Protein AF-A0A183AHG7-F1 (afdb_monomer_lite)

Foldseek 3Di:
DDDDDDDDDDDDPPPPPPVVVVVPPPVPDQFKFACQPVLDDPVNQQVQADQLRQAQLLCCQPPVWRLRLPCPDDDQAFDFDDPDDDDDDDDDDDDDDDDDDDDDDDDDDDDDDDDDDDDDDDDDDDDDDPTHGRRGSRNQWIDGPSHIHGHNDPVSSVVCRVPVVCSDPPNRPDGDDDPLQAKAWDALPDPLPPPPPPDQQAPPNQWQLQQCVVVVNDQVSTDGFDSRQWIDGNSHIYGHNDPVSSSVCNTPVVVRVPDDHDPDHDDDDDPDDLVPDDPVSVCVVPCVVLQVVLVVVCVVLQFDAAQDDSVVLSVVLSVLSSQLPPPPDDPVSNVVSVVVSVVSSVNSCLVVVLVVQPDPDDDDPVRDDPVNVVSVVVSVVCNVVHPDDPPQDDDDPPDDDDDDPDDDPRPPPPPPPD

Structure (mmCIF, N/CA/C/O backbone):
data_AF-A0A183AHG7-F1
#
_entry.id   AF-A0A183AHG7-F1
#
loop_
_atom_site.group_PDB
_atom_site.id
_atom_site.type_symbol
_atom_site.label_atom_id
_atom_site.label_alt_id
_atom_site.label_comp_id
_atom_site.label_asym_id
_atom_site.label_entity_id
_atom_site.label_seq_id
_atom_site.pdbx_PDB_ins_code
_atom_site.Cartn_x
_atom_site.Cartn_y
_atom_site.Cartn_z
_atom_site.occupancy
_atom_site.B_iso_or_equiv
_atom_site.auth_seq_id
_atom_site.auth_comp_id
_atom_site.auth_asym_id
_atom_site.auth_atom_id
_atom_site.pdbx_PDB_model_num
ATOM 1 N N . MET A 1 1 ? 27.554 11.734 64.649 1.00 30.61 1 MET A N 1
ATOM 2 C CA . MET A 1 1 ? 28.624 12.431 63.909 1.00 30.61 1 MET A CA 1
ATOM 3 C C . MET A 1 1 ? 27.960 13.292 62.851 1.00 30.61 1 MET A C 1
ATOM 5 O O . MET A 1 1 ? 27.329 12.726 61.976 1.00 30.61 1 MET A O 1
ATOM 9 N N . PHE A 1 2 ? 28.066 14.611 63.052 1.00 25.19 2 PHE A N 1
ATOM 10 C CA . PHE A 1 2 ? 27.810 15.754 62.155 1.00 25.19 2 PHE A CA 1
ATOM 11 C C . PHE A 1 2 ? 26.484 15.781 61.366 1.00 25.19 2 PHE A C 1
ATOM 13 O O . PHE A 1 2 ? 26.317 15.050 60.403 1.00 25.19 2 PHE A O 1
ATOM 20 N N . ASN A 1 3 ? 25.445 16.476 61.848 1.00 26.75 3 ASN A N 1
ATOM 21 C CA . ASN A 1 3 ? 25.183 17.937 61.815 1.00 26.75 3 ASN A CA 1
ATOM 22 C C . ASN A 1 3 ? 25.063 18.545 60.408 1.00 26.75 3 ASN A C 1
ATOM 24 O O . ASN A 1 3 ? 26.062 18.646 59.709 1.00 26.75 3 ASN A O 1
ATOM 28 N N . CYS A 1 4 ? 23.864 19.051 60.096 1.00 25.41 4 CYS A N 1
ATOM 29 C CA . CYS A 1 4 ? 23.570 20.452 59.737 1.00 25.41 4 CYS A CA 1
ATOM 30 C C . CYS A 1 4 ? 22.035 20.607 59.746 1.00 25.41 4 CYS A C 1
ATOM 32 O O . CYS A 1 4 ? 21.338 19.917 59.016 1.00 25.41 4 CYS A O 1
ATOM 34 N N . LEU A 1 5 ? 21.481 21.221 60.792 1.00 26.42 5 LEU A N 1
ATOM 35 C CA . LEU A 1 5 ? 21.137 22.647 60.901 1.00 26.42 5 LEU A CA 1
ATOM 36 C C . LEU A 1 5 ? 19.740 22.955 60.343 1.00 26.42 5 LEU A C 1
ATOM 38 O O . LEU A 1 5 ? 19.482 22.940 59.146 1.00 26.42 5 LEU A O 1
ATOM 42 N N . SER A 1 6 ? 18.862 23.232 61.301 1.00 31.91 6 SER A N 1
ATOM 43 C CA . SER A 1 6 ? 17.651 24.031 61.199 1.00 31.91 6 SER A CA 1
ATOM 44 C C . SER A 1 6 ? 17.856 25.305 60.380 1.00 31.91 6 SER A C 1
ATOM 46 O O . SER A 1 6 ? 18.804 26.034 60.656 1.00 31.91 6 SER A O 1
ATOM 48 N N . ASP A 1 7 ? 16.900 25.641 59.513 1.00 23.67 7 ASP A N 1
ATOM 49 C CA . ASP A 1 7 ? 16.268 26.953 59.624 1.00 23.67 7 ASP A CA 1
ATOM 50 C C . ASP A 1 7 ? 14.876 27.011 58.987 1.00 23.67 7 ASP A C 1
ATOM 52 O O . ASP A 1 7 ? 14.568 26.402 57.966 1.00 23.67 7 ASP A O 1
ATOM 56 N N . SER A 1 8 ? 14.011 27.721 59.697 1.00 28.34 8 S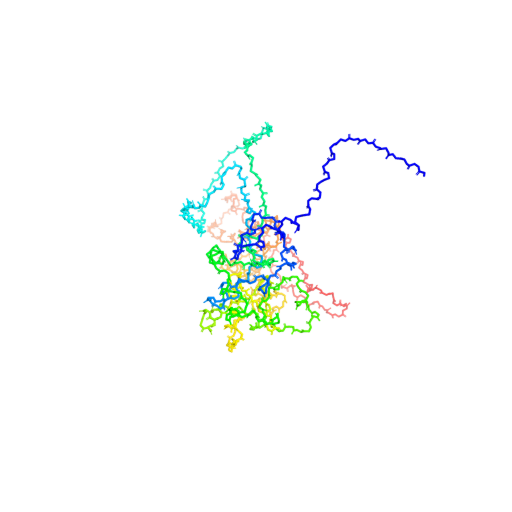ER A N 1
ATOM 57 C CA . SER A 1 8 ? 12.580 27.883 59.484 1.00 28.34 8 SER A CA 1
ATOM 58 C C . SER A 1 8 ? 12.235 28.744 58.266 1.00 28.34 8 SER A C 1
ATOM 60 O O . SER A 1 8 ? 12.851 29.793 58.081 1.00 28.34 8 SER A O 1
ATOM 62 N N . LYS A 1 9 ? 11.135 28.415 57.574 1.00 28.44 9 LYS A N 1
ATOM 63 C CA . LYS A 1 9 ? 9.896 29.229 57.502 1.00 28.44 9 LYS A CA 1
ATOM 64 C C . LYS A 1 9 ? 8.932 28.623 56.472 1.00 28.44 9 LYS A C 1
ATOM 66 O O . LYS A 1 9 ? 9.348 28.245 55.389 1.00 28.44 9 LYS A O 1
ATOM 71 N N . TYR A 1 10 ? 7.652 28.569 56.842 1.00 30.52 10 TYR A N 1
ATOM 72 C CA . TYR A 1 10 ? 6.511 28.002 56.103 1.00 30.52 10 TYR A CA 1
ATOM 73 C C . TYR A 1 10 ? 6.374 26.477 56.159 1.00 30.52 10 TYR A C 1
ATOM 75 O O . TYR A 1 10 ? 6.424 25.756 55.170 1.00 30.52 10 TYR A O 1
ATOM 83 N N . GLY A 1 11 ? 6.123 25.994 57.378 1.00 28.75 11 GLY A N 1
ATOM 84 C CA . GLY A 1 11 ? 5.440 24.726 57.579 1.00 28.75 11 GLY A CA 1
ATOM 85 C C . GLY A 1 11 ? 3.959 24.873 57.240 1.00 28.75 11 GLY A C 1
ATOM 86 O O . GLY A 1 11 ? 3.225 25.536 57.964 1.00 28.75 11 GLY A O 1
ATOM 87 N N . ILE A 1 12 ? 3.529 24.209 56.174 1.00 30.77 12 ILE A N 1
ATOM 88 C CA . ILE A 1 12 ? 2.140 23.797 55.980 1.00 30.77 12 ILE A CA 1
ATOM 89 C C . ILE A 1 12 ? 2.180 22.271 55.861 1.00 30.77 12 ILE A C 1
ATOM 91 O O . ILE A 1 12 ? 2.237 21.682 54.787 1.00 30.77 12 ILE A O 1
ATOM 95 N N . LYS A 1 13 ? 2.249 21.622 57.029 1.00 32.00 13 LYS A N 1
ATOM 96 C CA . LYS A 1 13 ? 1.837 20.228 57.192 1.00 32.00 13 LYS A CA 1
ATOM 97 C C . LYS A 1 13 ? 0.314 20.227 57.104 1.00 32.00 13 LYS A C 1
ATOM 99 O O . LYS A 1 13 ? -0.355 20.352 58.125 1.00 32.00 13 LYS A O 1
ATOM 104 N N . THR A 1 14 ? -0.218 20.066 55.902 1.00 31.22 14 THR A N 1
ATOM 105 C CA . THR A 1 14 ? -1.624 19.703 55.726 1.00 31.22 14 THR A CA 1
ATOM 106 C C . THR A 1 14 ? -1.690 18.473 54.844 1.00 31.22 14 THR A C 1
ATOM 108 O O . THR A 1 14 ? -2.024 18.517 53.668 1.00 31.22 14 THR A O 1
ATOM 111 N N . ILE A 1 15 ? -1.333 17.342 55.449 1.00 34.28 15 ILE A N 1
ATOM 112 C CA . ILE A 1 15 ? -1.839 16.043 55.021 1.00 34.28 15 ILE A CA 1
ATOM 113 C C . ILE A 1 15 ? -3.306 16.045 55.464 1.00 34.28 15 ILE A C 1
ATOM 115 O O . ILE A 1 15 ? -3.631 15.618 56.570 1.00 34.28 15 ILE A O 1
ATOM 119 N N . PHE A 1 16 ? -4.182 16.642 54.652 1.00 30.97 16 PHE A N 1
ATOM 120 C CA . PHE A 1 16 ? -5.605 16.353 54.748 1.00 30.97 16 PHE A CA 1
ATOM 121 C C . PHE A 1 16 ? -5.797 14.963 54.146 1.00 30.97 16 PHE A C 1
ATOM 123 O O . PHE A 1 16 ? -5.594 14.759 52.951 1.00 30.97 16 PHE A O 1
ATOM 130 N N . ASN A 1 17 ? -6.155 14.006 55.000 1.00 34.91 17 ASN A N 1
ATOM 131 C CA . ASN A 1 17 ? -6.767 12.746 54.599 1.00 34.91 17 ASN A CA 1
ATOM 132 C C . ASN A 1 17 ? -8.039 13.063 53.795 1.00 34.91 17 ASN A C 1
ATOM 134 O O . ASN A 1 17 ? -9.112 13.245 54.370 1.00 34.91 17 ASN A O 1
ATOM 138 N N . LEU A 1 18 ? -7.918 13.148 52.469 1.00 40.56 18 LEU A N 1
ATOM 139 C CA . LEU A 1 18 ? -9.051 13.299 51.549 1.00 40.56 18 LEU A CA 1
ATOM 140 C C . LEU A 1 18 ? -10.017 12.100 51.621 1.00 40.56 18 LEU A C 1
ATOM 142 O O . LEU A 1 18 ? -11.207 12.265 51.364 1.00 40.56 18 LEU A O 1
ATOM 146 N N . GLU A 1 19 ? -9.549 10.939 52.091 1.00 40.66 19 GLU A N 1
ATOM 147 C CA . GLU A 1 19 ? -10.389 9.769 52.390 1.00 40.66 19 GLU A CA 1
ATOM 148 C C . GLU A 1 19 ? -11.429 10.037 53.495 1.00 40.66 19 GLU A C 1
ATOM 150 O O . GLU A 1 19 ? -12.520 9.471 53.465 1.00 40.66 19 GLU A O 1
ATOM 155 N N . GLN A 1 20 ? -11.148 10.934 54.452 1.00 39.88 20 GLN A N 1
ATOM 156 C CA . GLN A 1 20 ? -12.080 11.224 55.551 1.00 39.88 20 GLN A CA 1
ATOM 157 C C . GLN A 1 20 ? -13.148 12.268 55.197 1.00 39.88 20 GLN A C 1
ATOM 159 O O . GLN A 1 20 ? -14.203 12.270 55.824 1.00 39.88 20 GLN A O 1
ATOM 164 N N . LEU A 1 21 ? -12.921 13.129 54.199 1.00 43.22 21 LEU A N 1
ATOM 165 C CA . LEU A 1 21 ? -13.922 14.118 53.766 1.00 43.22 21 LEU A CA 1
ATOM 166 C C . LEU A 1 21 ? -14.879 13.552 52.708 1.00 43.22 21 LEU A C 1
ATOM 168 O O . LEU A 1 21 ? -16.078 13.822 52.778 1.00 43.22 21 LEU A O 1
ATOM 172 N N . LEU A 1 22 ? -14.391 12.700 51.801 1.00 46.72 22 LEU A N 1
ATOM 173 C CA . LEU A 1 22 ? -15.246 11.993 50.838 1.00 46.72 22 LEU A CA 1
ATOM 174 C C . LEU A 1 22 ? -16.123 10.930 51.521 1.00 46.72 22 LEU A C 1
ATOM 176 O O . LEU A 1 22 ? -17.298 10.802 51.187 1.00 46.72 22 LEU A O 1
ATOM 180 N N . GLY A 1 23 ? -15.603 10.247 52.550 1.00 36.94 23 GLY A N 1
ATOM 181 C CA . GLY A 1 23 ? -16.357 9.242 53.309 1.00 36.94 23 GLY A CA 1
ATOM 182 C C . GLY A 1 23 ? -17.502 9.790 54.175 1.00 36.94 23 GLY A C 1
ATOM 183 O O . GLY A 1 23 ? -18.407 9.036 54.516 1.00 36.94 23 GLY A O 1
ATOM 184 N N . PHE A 1 24 ? -17.496 11.084 54.524 1.00 37.34 24 PHE A N 1
ATOM 185 C CA . PHE A 1 24 ? -18.524 11.694 55.384 1.00 37.34 24 PHE A CA 1
ATOM 186 C C . PHE A 1 24 ? -19.481 12.651 54.653 1.00 37.34 24 PHE A C 1
ATOM 188 O O . PHE A 1 24 ? -20.568 12.906 55.168 1.00 37.34 24 PHE A O 1
ATOM 195 N N . GLY A 1 25 ? -19.114 13.176 53.477 1.00 39.12 25 GLY A N 1
ATOM 196 C CA . GLY A 1 25 ? -19.914 14.181 52.762 1.00 39.12 25 GLY A CA 1
ATOM 197 C C . GLY A 1 25 ? -20.930 13.638 51.750 1.00 39.12 25 GLY A C 1
ATOM 198 O O . GLY A 1 25 ? -21.942 14.292 51.520 1.00 39.12 25 GLY A O 1
ATOM 199 N N . ILE A 1 26 ? -20.689 12.459 51.162 1.00 45.50 26 ILE A N 1
ATOM 200 C CA . ILE A 1 26 ? -21.542 11.895 50.090 1.00 45.50 26 ILE A CA 1
ATOM 201 C C . ILE A 1 26 ? -22.361 10.683 50.579 1.00 45.50 26 ILE A C 1
ATOM 203 O O . ILE A 1 26 ? -23.381 10.332 49.997 1.00 45.50 26 ILE A O 1
ATOM 207 N N . ALA A 1 27 ? -22.018 10.111 51.738 1.00 39.53 27 ALA A N 1
ATOM 208 C CA . ALA A 1 27 ? -22.647 8.912 52.306 1.00 39.53 27 ALA A CA 1
ATOM 209 C C . ALA A 1 27 ? -24.113 9.072 52.793 1.00 39.53 27 ALA A C 1
ATOM 211 O O . ALA A 1 27 ? -24.624 8.193 53.485 1.00 39.53 27 ALA A O 1
ATOM 212 N N . LEU A 1 28 ? -24.795 10.179 52.477 1.00 44.03 28 LEU A N 1
ATOM 213 C CA . LEU A 1 28 ? -26.154 10.480 52.955 1.00 44.03 28 LEU A CA 1
ATOM 214 C C . LEU A 1 28 ? -27.176 10.796 51.855 1.00 44.03 28 LEU A C 1
ATOM 216 O O . LEU A 1 28 ? -28.347 11.003 52.174 1.00 44.03 28 LEU A O 1
ATOM 220 N N . LEU A 1 29 ? -26.784 10.802 50.581 1.00 52.72 29 LEU A N 1
ATOM 221 C CA . LEU A 1 29 ? -27.706 11.007 49.466 1.00 52.72 29 LEU A CA 1
ATOM 222 C C . LEU A 1 29 ? -27.551 9.850 48.483 1.00 52.72 29 LEU A C 1
ATOM 224 O O . LEU A 1 29 ? -26.448 9.547 48.048 1.00 52.72 29 LEU A O 1
ATOM 228 N N . ASP A 1 30 ? -28.666 9.210 48.135 1.00 68.88 30 ASP A N 1
ATOM 229 C CA . ASP A 1 30 ? -28.758 8.163 47.108 1.00 68.88 30 ASP A CA 1
ATOM 230 C C . ASP A 1 30 ? -28.627 8.777 45.698 1.00 68.88 30 ASP A C 1
ATOM 232 O O . ASP A 1 30 ? -29.466 8.595 44.822 1.00 68.88 30 ASP A O 1
ATOM 236 N N . GLN A 1 31 ? -27.615 9.625 45.519 1.00 78.19 31 GLN A N 1
ATOM 237 C CA . GLN A 1 31 ? -27.381 10.446 44.340 1.00 78.19 31 GLN A CA 1
ATOM 238 C C . GLN A 1 31 ? -25.964 10.196 43.841 1.00 78.19 31 GLN A C 1
ATOM 240 O O . GLN A 1 31 ? -25.015 10.178 44.622 1.00 78.19 31 GLN A O 1
ATOM 245 N N . ALA A 1 32 ? -25.824 10.007 42.533 1.00 86.88 32 ALA A N 1
ATOM 246 C CA . ALA A 1 32 ? -24.518 9.917 41.898 1.00 86.88 32 ALA A CA 1
ATOM 247 C C . ALA A 1 32 ? -23.912 11.318 41.712 1.00 86.88 32 ALA A C 1
ATOM 249 O O . ALA A 1 32 ? -24.626 12.286 41.438 1.00 86.88 32 ALA A O 1
ATOM 250 N N . ALA A 1 33 ? -22.589 11.421 41.822 1.00 86.88 33 ALA A N 1
ATOM 251 C CA . ALA A 1 33 ? -21.849 12.671 41.664 1.00 86.88 33 ALA A CA 1
ATOM 252 C C . ALA A 1 33 ? -20.815 12.570 40.536 1.00 86.88 33 ALA A C 1
ATOM 254 O O . ALA A 1 33 ? -20.178 11.536 40.354 1.00 86.88 33 ALA A O 1
ATOM 255 N N . SER A 1 34 ? -20.615 13.650 39.776 1.00 85.81 34 SER A N 1
ATOM 256 C CA . SER A 1 34 ? -19.548 13.713 38.767 1.00 85.81 34 SER A CA 1
ATOM 257 C C . SER A 1 34 ? -18.179 13.801 39.441 1.00 85.81 34 SER A C 1
ATOM 259 O O . SER A 1 34 ? -17.988 14.608 40.348 1.00 85.81 34 SER A O 1
ATOM 261 N N . ILE A 1 35 ? -17.210 13.017 38.964 1.00 85.00 35 ILE A N 1
ATOM 262 C CA . ILE A 1 35 ? -15.825 13.042 39.469 1.00 85.00 35 ILE A CA 1
ATOM 263 C C . ILE A 1 35 ? -14.840 13.730 38.520 1.00 85.00 35 ILE A C 1
ATOM 265 O O . ILE A 1 35 ? -13.636 13.746 38.779 1.00 85.00 35 ILE A O 1
ATOM 269 N N . ALA A 1 36 ? -15.332 14.323 37.429 1.00 79.00 36 ALA A N 1
ATOM 270 C CA . ALA A 1 36 ? -14.490 14.988 36.437 1.00 79.00 36 ALA A CA 1
ATOM 271 C C . ALA A 1 36 ? -13.602 16.081 37.063 1.00 79.00 36 ALA A C 1
ATOM 273 O O . ALA A 1 36 ? -12.432 16.206 36.705 1.00 79.00 36 ALA A O 1
ATOM 274 N N . GLU A 1 37 ? -14.145 16.819 38.035 1.00 75.25 37 GLU A N 1
ATOM 275 C CA . GLU A 1 37 ? -13.516 17.969 38.705 1.00 75.25 37 GLU A CA 1
ATOM 276 C C . GLU A 1 37 ? -12.514 17.583 39.802 1.00 75.25 37 GLU A C 1
ATOM 278 O O . GLU A 1 37 ? -11.790 18.437 40.306 1.00 75.25 37 GLU A O 1
ATOM 283 N N . LEU A 1 38 ? -12.431 16.298 40.156 1.00 78.25 38 LEU A N 1
ATOM 284 C CA . LEU A 1 38 ? -11.638 15.826 41.293 1.00 78.25 38 LEU A CA 1
ATOM 285 C C . LEU A 1 38 ? -10.176 15.503 40.944 1.00 78.25 38 LEU A C 1
ATOM 287 O O . LEU A 1 38 ? -9.411 15.133 41.830 1.00 78.25 38 LEU A O 1
ATOM 291 N N . GLY A 1 39 ? -9.779 15.620 39.671 1.00 74.81 39 GLY A N 1
ATOM 292 C CA . GLY A 1 39 ? -8.401 15.349 39.238 1.00 74.81 39 GLY A CA 1
ATOM 293 C C . GLY A 1 39 ? -7.945 13.905 39.478 1.00 74.81 39 GLY A C 1
ATOM 294 O O . GLY A 1 39 ? -6.764 13.668 39.712 1.00 74.81 39 GLY A O 1
ATOM 295 N N . ILE A 1 40 ? -8.879 12.949 39.457 1.00 80.44 40 ILE A N 1
ATOM 296 C CA . ILE A 1 40 ? -8.605 11.532 39.724 1.00 80.44 40 ILE A CA 1
ATOM 297 C C . ILE A 1 40 ? -7.742 10.943 38.606 1.00 80.44 40 ILE A C 1
ATOM 299 O O . ILE A 1 40 ? -8.095 11.006 37.426 1.00 80.44 40 ILE A O 1
ATOM 303 N N . GLU A 1 41 ? -6.628 10.323 38.991 1.00 81.19 41 GLU A N 1
ATOM 304 C CA . GLU A 1 41 ? -5.727 9.644 38.061 1.00 81.19 41 GLU A CA 1
ATOM 305 C C . GLU A 1 41 ? -6.207 8.221 37.718 1.00 81.19 41 GLU A C 1
ATOM 307 O O . GLU A 1 41 ? -6.948 7.578 38.464 1.00 81.19 41 GLU A O 1
ATOM 312 N N . GLU A 1 42 ? -5.722 7.677 36.597 1.00 82.25 42 GLU A N 1
ATOM 313 C CA . GLU A 1 42 ? -6.101 6.346 36.092 1.00 82.25 42 GLU A CA 1
ATOM 314 C C . GLU A 1 42 ? -5.918 5.225 37.129 1.00 82.25 42 GLU A C 1
ATOM 316 O O . GLU A 1 42 ? -6.741 4.317 37.233 1.00 82.25 42 GLU A O 1
ATOM 321 N N . TRP A 1 43 ? -4.846 5.278 37.925 1.00 82.25 43 TRP A N 1
ATOM 322 C CA . TRP A 1 43 ? -4.577 4.254 38.935 1.00 82.25 43 TRP A CA 1
ATOM 323 C C . TRP A 1 43 ? -5.554 4.325 40.116 1.00 82.25 43 TRP A C 1
ATOM 325 O O . TRP A 1 43 ? -5.945 3.277 40.623 1.00 82.25 43 TRP A O 1
ATOM 335 N N . GLN A 1 44 ? -5.971 5.529 40.528 1.00 83.94 44 GLN A N 1
ATOM 336 C CA . GLN A 1 44 ? -6.958 5.727 41.596 1.00 83.94 44 GLN A CA 1
ATOM 337 C C . GLN A 1 44 ? -8.329 5.243 41.145 1.00 83.94 44 GLN A C 1
ATOM 339 O O . GLN A 1 44 ? -9.027 4.561 41.893 1.00 83.94 44 GLN A O 1
ATOM 344 N N . PHE A 1 45 ? -8.678 5.532 39.888 1.00 85.75 45 PHE A N 1
ATOM 345 C CA . PHE A 1 45 ? -9.891 5.008 39.281 1.00 85.75 45 PHE A CA 1
ATOM 346 C C . PHE A 1 45 ? -9.928 3.481 39.340 1.00 85.75 45 PHE A C 1
ATOM 348 O O . PHE A 1 45 ? -10.903 2.913 39.816 1.00 85.75 45 PHE A O 1
ATOM 355 N N . ASN A 1 46 ? -8.840 2.817 38.943 1.00 85.25 46 ASN A N 1
ATOM 356 C CA . ASN A 1 46 ? -8.766 1.356 38.934 1.00 85.25 46 ASN A CA 1
ATOM 357 C C . ASN A 1 46 ? -8.872 0.715 40.332 1.00 85.25 46 ASN A C 1
ATOM 359 O O . ASN A 1 46 ? -9.271 -0.442 40.425 1.00 85.25 46 ASN A O 1
ATOM 363 N N . GLN A 1 47 ? -8.539 1.428 41.416 1.00 85.44 47 GLN A N 1
ATOM 364 C CA . GLN A 1 47 ? -8.699 0.912 42.787 1.00 85.44 47 GLN A CA 1
ATOM 365 C C . GLN A 1 47 ? -10.154 0.907 43.261 1.00 85.44 47 GLN A C 1
ATOM 367 O O . GLN A 1 47 ? -10.547 0.026 44.023 1.00 85.44 47 GLN A O 1
ATOM 372 N N . HIS A 1 48 ? -10.945 1.873 42.798 1.00 85.25 48 HIS A N 1
ATOM 373 C CA . HIS A 1 48 ? -12.347 2.059 43.182 1.00 85.25 48 HIS A CA 1
ATOM 374 C C . HIS A 1 48 ? -13.315 1.769 42.029 1.00 85.25 48 HIS A C 1
ATOM 376 O O . HIS A 1 48 ? -14.487 2.139 42.091 1.00 85.25 48 HIS A O 1
ATOM 382 N N . ALA A 1 49 ? -12.835 1.124 40.967 1.00 85.06 49 ALA A N 1
ATOM 383 C CA . ALA A 1 49 ? -13.638 0.808 39.801 1.00 85.06 49 ALA A CA 1
ATOM 384 C C . ALA A 1 49 ? -14.813 -0.096 40.196 1.00 85.06 49 ALA A C 1
ATOM 386 O O . ALA A 1 49 ? -14.649 -1.091 40.906 1.00 85.06 49 ALA A O 1
ATOM 387 N N . GLY A 1 50 ? -16.010 0.269 39.741 1.00 84.00 50 GLY A N 1
ATOM 388 C CA . GLY A 1 50 ? -17.205 -0.542 39.930 1.00 84.00 50 GLY A CA 1
ATOM 389 C C . GLY A 1 50 ? -17.212 -1.810 39.074 1.00 84.00 50 GLY A C 1
ATOM 390 O O . GLY A 1 50 ? -16.263 -2.125 38.359 1.00 84.00 50 GLY A O 1
ATOM 391 N N . GLU A 1 51 ? -18.336 -2.524 39.101 1.00 84.12 51 GLU A N 1
ATOM 392 C CA . GLU A 1 51 ? -18.550 -3.815 38.427 1.00 84.12 51 GLU A CA 1
ATOM 393 C C . GLU A 1 51 ? -18.294 -3.783 36.915 1.00 84.12 51 GLU A C 1
ATOM 395 O O . GLU A 1 51 ? -18.016 -4.817 36.311 1.00 84.12 51 GLU A O 1
ATOM 400 N N . TYR A 1 52 ? -18.396 -2.605 36.300 1.00 83.38 52 TYR A N 1
ATOM 401 C CA . TYR A 1 52 ? -18.251 -2.419 34.858 1.00 83.38 52 TYR A CA 1
ATOM 402 C C . TYR A 1 52 ? -16.848 -1.962 34.439 1.00 83.38 52 TYR A C 1
ATOM 404 O O . TYR A 1 52 ? -16.579 -1.856 33.243 1.00 83.38 52 TYR A O 1
ATOM 412 N N . ALA A 1 53 ? -15.939 -1.728 35.393 1.00 84.06 53 ALA A N 1
ATOM 413 C CA . ALA A 1 53 ? -14.576 -1.257 35.161 1.00 84.06 53 ALA A CA 1
ATOM 414 C C . ALA A 1 53 ? -14.508 -0.062 34.185 1.00 84.06 53 ALA A C 1
ATOM 416 O O . ALA A 1 53 ? -14.886 1.053 34.538 1.00 84.06 53 ALA A O 1
ATOM 417 N N . ASN A 1 54 ? -14.048 -0.293 32.951 1.00 84.00 54 ASN A N 1
ATOM 418 C CA . ASN A 1 54 ? -13.900 0.737 31.918 1.00 84.00 54 ASN A CA 1
ATOM 419 C C . ASN A 1 54 ? -15.062 0.795 30.910 1.00 84.00 54 ASN A C 1
ATOM 421 O O . ASN A 1 54 ? -15.016 1.574 29.954 1.00 84.00 54 ASN A O 1
ATOM 425 N N . TYR A 1 55 ? -16.085 -0.036 31.088 1.00 86.94 55 TYR A N 1
ATOM 426 C CA . TYR A 1 55 ? -17.243 -0.095 30.207 1.00 86.94 55 TYR A CA 1
ATOM 427 C C . TYR A 1 55 ? -18.385 0.754 30.752 1.00 86.94 55 TYR A C 1
ATOM 429 O O . TYR A 1 55 ? -18.610 0.818 31.961 1.00 86.94 55 TYR A O 1
ATOM 437 N N . CYS A 1 56 ? -19.136 1.379 29.846 1.00 88.12 56 CYS A N 1
ATOM 438 C CA . CYS A 1 56 ? -20.293 2.175 30.229 1.00 88.12 56 CYS A CA 1
ATOM 439 C C . CYS A 1 56 ? -21.488 1.293 30.642 1.00 88.12 56 CYS A C 1
ATOM 441 O O . CYS A 1 56 ? -22.000 0.550 29.797 1.00 88.12 56 CYS A O 1
ATOM 443 N N . PRO A 1 57 ? -21.995 1.403 31.888 1.00 87.62 57 PRO A N 1
ATOM 444 C CA . PRO A 1 57 ? -23.158 0.636 32.335 1.00 87.62 57 PRO A CA 1
ATOM 445 C C . PRO A 1 57 ? -24.441 1.035 31.594 1.00 87.62 57 PRO A C 1
ATOM 447 O O . PRO A 1 57 ? -25.247 0.175 31.248 1.00 87.62 57 PRO A O 1
ATOM 450 N N . VAL A 1 58 ? -24.610 2.324 31.279 1.00 87.75 58 VAL A N 1
ATOM 451 C CA . VAL A 1 58 ? -25.797 2.837 30.574 1.00 87.75 58 VAL A CA 1
ATOM 452 C C . VAL A 1 58 ? -25.867 2.283 29.150 1.00 87.75 58 VAL A C 1
ATOM 454 O O . VAL A 1 58 ? -26.887 1.716 28.762 1.00 87.75 58 VAL A O 1
ATOM 457 N N . SER A 1 59 ? -24.771 2.363 28.385 1.00 86.56 59 SER A N 1
ATOM 458 C CA . SER A 1 59 ? -24.719 1.827 27.017 1.00 86.56 59 SER A CA 1
ATOM 459 C C . SER A 1 59 ? -24.911 0.309 26.981 1.00 86.56 59 SER A C 1
ATOM 461 O O . SER A 1 59 ? -25.558 -0.213 26.071 1.00 86.56 59 SER A O 1
ATOM 463 N N . LEU A 1 60 ? -24.392 -0.415 27.976 1.00 86.75 60 LEU A N 1
ATOM 464 C CA . LEU A 1 60 ? -24.586 -1.859 28.064 1.00 86.75 60 LEU A CA 1
ATOM 465 C C . LEU A 1 60 ? -26.051 -2.219 28.345 1.00 86.75 60 LEU A C 1
ATOM 467 O O . LEU A 1 60 ? -26.582 -3.167 27.764 1.00 86.75 60 LEU A O 1
ATOM 471 N N . GLN A 1 61 ? -26.711 -1.462 29.216 1.00 86.75 61 GLN A N 1
ATOM 472 C CA . GLN A 1 61 ? -28.081 -1.738 29.624 1.00 86.75 61 GLN A CA 1
ATOM 473 C C . GLN A 1 61 ? -29.106 -1.339 28.551 1.00 86.75 61 GLN A C 1
ATOM 475 O O . GLN A 1 61 ? -30.045 -2.090 28.301 1.00 86.75 61 GLN A O 1
ATOM 480 N N . GLU A 1 62 ? -28.924 -0.195 27.889 1.00 86.81 62 GLU A N 1
ATOM 481 C CA . GLU A 1 62 ? -29.864 0.293 26.870 1.00 86.81 62 GLU A CA 1
ATOM 482 C C . GLU A 1 62 ? -29.613 -0.302 25.476 1.00 86.81 62 GLU A C 1
ATOM 484 O O . GLU A 1 62 ? -30.564 -0.611 24.756 1.00 86.81 62 GLU A O 1
ATOM 489 N N . LEU A 1 63 ? -28.343 -0.451 25.075 1.00 84.44 63 LEU A N 1
ATOM 490 C CA . LEU A 1 63 ? -27.961 -0.796 23.697 1.00 84.44 63 LEU A CA 1
ATOM 491 C C . LEU A 1 63 ? -27.310 -2.179 23.568 1.00 84.44 63 LEU A C 1
ATOM 493 O O . LEU A 1 63 ? -27.164 -2.681 22.449 1.00 84.44 63 LEU A O 1
ATOM 497 N N . GLY A 1 64 ? -26.897 -2.796 24.681 1.00 82.88 64 GLY A N 1
ATOM 498 C CA . GLY A 1 64 ? -26.117 -4.036 24.661 1.00 82.88 64 GLY A CA 1
ATOM 499 C C . GLY A 1 64 ? -24.721 -3.853 24.055 1.00 82.88 64 GLY A C 1
ATOM 500 O O . GLY A 1 64 ? -24.191 -4.780 23.441 1.00 82.88 64 GLY A O 1
ATOM 501 N N . GLU A 1 65 ? -24.147 -2.650 24.162 1.00 85.88 65 GLU A N 1
ATOM 502 C CA . GLU A 1 65 ? -22.855 -2.296 23.567 1.00 85.88 65 GLU A CA 1
ATOM 503 C C . GLU A 1 65 ? -21.741 -2.217 24.612 1.00 85.88 65 GLU A C 1
ATOM 505 O O . GLU A 1 65 ? -21.878 -1.549 25.636 1.00 85.88 65 GLU A O 1
ATOM 510 N N . PHE A 1 66 ? -20.593 -2.831 24.312 1.00 83.12 66 PHE A N 1
ATOM 511 C CA . PHE A 1 66 ? -19.369 -2.663 25.096 1.00 83.12 66 PHE A CA 1
ATOM 512 C C . PHE A 1 66 ? -18.664 -1.375 24.666 1.00 83.12 66 PHE A C 1
ATOM 514 O O . PHE A 1 66 ? -17.715 -1.380 23.880 1.00 83.12 66 PHE A O 1
ATOM 521 N N . ALA A 1 67 ? -19.160 -0.237 25.146 1.00 80.56 67 ALA A N 1
ATOM 522 C CA . ALA A 1 67 ? -18.489 1.040 24.944 1.00 80.56 67 ALA A CA 1
ATOM 523 C C . ALA A 1 67 ? -17.212 1.093 25.802 1.00 80.56 67 ALA A C 1
ATOM 525 O O . ALA A 1 67 ? -17.254 1.442 26.980 1.00 80.56 67 ALA A O 1
ATOM 526 N N . ASP A 1 68 ? -16.091 0.683 25.205 1.00 72.94 68 ASP A N 1
ATOM 527 C CA . ASP A 1 68 ? -14.757 0.757 25.799 1.00 72.94 68 ASP A CA 1
ATOM 528 C C . ASP A 1 68 ? -14.263 2.212 25.837 1.00 72.94 68 ASP A C 1
ATOM 530 O O . ASP A 1 68 ? -13.838 2.767 24.817 1.00 72.94 68 ASP A O 1
ATOM 534 N N . THR A 1 69 ? -14.301 2.807 27.030 1.00 67.38 69 THR A N 1
ATOM 535 C CA . THR A 1 69 ? -13.849 4.185 27.293 1.00 67.38 69 THR A CA 1
ATOM 536 C C . THR A 1 69 ? -12.337 4.275 27.558 1.00 67.38 69 THR A C 1
ATOM 538 O O . THR A 1 69 ? -11.807 5.339 27.888 1.00 67.38 69 THR A O 1
ATOM 541 N N . VAL A 1 70 ? -11.589 3.170 27.419 1.00 65.31 70 VAL A N 1
ATOM 542 C CA . VAL A 1 70 ? -10.133 3.166 27.600 1.00 65.31 70 VAL A CA 1
ATOM 543 C C . VAL A 1 70 ? -9.461 3.951 26.470 1.00 65.31 70 VAL A C 1
ATOM 545 O O . VAL A 1 70 ? -9.591 3.637 25.282 1.00 65.31 70 VAL A O 1
ATOM 548 N N . ARG A 1 71 ? -8.653 4.950 26.855 1.00 57.84 71 ARG A N 1
ATOM 549 C CA . ARG A 1 71 ? -7.815 5.768 25.955 1.00 57.84 71 ARG A CA 1
ATOM 550 C C . ARG A 1 71 ? -8.602 6.547 24.890 1.00 57.84 71 ARG A C 1
ATOM 552 O O . ARG A 1 71 ? -8.138 6.652 23.752 1.00 57.84 71 ARG A O 1
ATOM 559 N N . GLU A 1 72 ? -9.753 7.120 25.232 1.00 54.78 72 GLU A N 1
ATOM 560 C CA . GLU A 1 72 ? -10.328 8.198 24.415 1.00 54.78 72 GLU A CA 1
ATOM 561 C C . GLU A 1 72 ? -9.295 9.340 24.265 1.00 54.78 72 GLU A C 1
ATOM 563 O O . GLU A 1 72 ? -8.731 9.801 25.266 1.00 54.78 72 GLU A O 1
ATOM 568 N N . PRO A 1 73 ? -8.935 9.770 23.037 1.00 44.81 73 PRO A N 1
ATOM 569 C CA . PRO A 1 73 ? -7.910 10.785 22.860 1.00 44.81 73 PRO A CA 1
ATOM 570 C C . PRO A 1 73 ? -8.393 12.177 23.300 1.00 44.81 73 PRO A C 1
ATOM 572 O O . PRO A 1 73 ? -9.188 12.819 22.626 1.00 44.81 73 PRO A O 1
ATOM 575 N N . LYS A 1 74 ? -7.792 12.642 24.401 1.00 46.31 74 LYS A N 1
ATOM 576 C CA . LYS A 1 74 ? -6.940 13.845 24.501 1.00 46.31 74 LYS A CA 1
ATOM 577 C C . LYS A 1 74 ? -7.491 15.161 23.925 1.00 46.31 74 LYS A C 1
ATOM 579 O O . LYS A 1 74 ? -6.992 15.667 22.921 1.00 46.31 74 LYS A O 1
ATOM 584 N N . HIS A 1 75 ? -8.317 15.840 24.705 1.00 40.28 75 HIS A N 1
ATOM 585 C CA . HIS A 1 75 ? -7.933 17.202 25.065 1.00 40.28 75 HIS A CA 1
ATOM 586 C C . HIS A 1 75 ? -7.477 17.158 26.519 1.00 40.28 75 HIS A C 1
ATOM 588 O O . HIS A 1 75 ? -8.088 16.471 27.335 1.00 40.28 75 HIS A O 1
ATOM 594 N N . GLU A 1 76 ? -6.379 17.838 26.846 1.00 41.84 76 GLU A N 1
ATOM 595 C CA . GLU A 1 76 ? -6.193 18.312 28.214 1.00 41.84 76 GLU A CA 1
ATOM 596 C C . GLU A 1 76 ? -7.374 19.241 28.477 1.00 41.84 76 GLU A C 1
ATOM 598 O O . GLU A 1 76 ? -7.385 20.411 28.098 1.00 41.84 76 GLU A O 1
ATOM 603 N N . PHE A 1 77 ? -8.453 18.661 28.985 1.00 51.62 77 PHE A N 1
ATOM 604 C CA . PHE A 1 77 ? -9.611 19.420 29.383 1.00 51.62 77 PHE A CA 1
ATOM 605 C C . PHE A 1 77 ? -9.215 20.120 30.665 1.00 51.62 77 PHE A C 1
ATOM 607 O O . PHE A 1 77 ? -8.920 19.473 31.664 1.00 51.62 77 PHE A O 1
ATOM 614 N N . PHE A 1 78 ? -9.183 21.440 30.606 1.00 51.84 78 PHE A N 1
ATOM 615 C CA . PHE A 1 78 ? -9.045 22.263 31.784 1.00 51.84 78 PHE A CA 1
ATOM 616 C C . PHE A 1 78 ? -10.446 22.580 32.280 1.00 51.84 78 PHE A C 1
ATOM 618 O O . PHE A 1 78 ? -11.227 23.228 31.584 1.00 51.84 78 PHE A O 1
ATOM 625 N N . ILE A 1 79 ? -10.775 22.099 33.469 1.00 53.94 79 ILE A N 1
ATOM 626 C CA . ILE A 1 79 ? -11.966 22.557 34.177 1.00 53.94 79 ILE A CA 1
ATOM 627 C C . ILE A 1 79 ? -11.583 23.878 34.835 1.00 53.94 79 ILE A C 1
ATOM 629 O O . ILE A 1 79 ? -10.645 23.904 35.622 1.00 53.94 79 ILE A O 1
ATOM 633 N N . THR A 1 80 ? -12.268 24.965 34.481 1.00 47.31 80 THR A N 1
ATOM 634 C CA . THR A 1 80 ? -12.097 26.283 35.100 1.00 47.31 80 THR A CA 1
ATOM 635 C C . THR A 1 80 ? -12.944 26.365 36.364 1.00 47.31 80 THR A C 1
ATOM 637 O O . THR A 1 80 ? -14.157 26.552 36.277 1.00 47.31 80 THR A O 1
ATOM 640 N N . VAL A 1 81 ? -12.319 26.244 37.534 1.00 50.84 81 VAL A N 1
ATOM 641 C CA . VAL A 1 81 ? -12.983 26.542 38.811 1.00 50.84 81 VAL A CA 1
ATOM 642 C C . VAL A 1 81 ? -12.792 28.030 39.096 1.00 50.84 81 VAL A C 1
ATOM 644 O O . VAL A 1 81 ? -11.682 28.459 39.399 1.00 50.84 81 VAL A O 1
ATOM 647 N N . GLY A 1 82 ? -13.852 28.823 38.937 1.00 39.50 82 GLY A N 1
ATOM 648 C CA . GLY A 1 82 ? -13.883 30.226 39.352 1.00 39.50 82 GLY A CA 1
ATOM 649 C C . GLY A 1 82 ? -14.609 30.370 40.687 1.00 39.50 82 GLY A C 1
ATOM 650 O O . GLY A 1 82 ? -15.675 29.783 40.877 1.00 39.50 82 GLY A O 1
ATOM 651 N N . GLU A 1 83 ? -14.061 31.164 41.609 1.00 42.81 83 GLU A N 1
ATOM 652 C CA . GLU A 1 83 ? -14.808 31.637 42.776 1.00 42.81 83 GLU A CA 1
ATOM 653 C C . GLU A 1 83 ? -15.946 32.538 42.280 1.00 42.81 83 GLU A C 1
ATOM 655 O O . GLU A 1 83 ? -15.724 33.709 41.993 1.00 42.81 83 GLU A O 1
ATOM 660 N N . ASN A 1 84 ? -17.138 31.969 42.064 1.00 34.94 84 ASN A N 1
ATOM 661 C CA . ASN A 1 84 ? -18.439 32.542 42.428 1.00 34.94 84 ASN A CA 1
ATOM 662 C C . ASN A 1 84 ? -19.602 31.666 41.923 1.00 34.94 84 ASN A C 1
ATOM 664 O O . ASN A 1 84 ? -19.824 31.516 40.725 1.00 34.94 84 ASN A O 1
ATOM 668 N N . ASN A 1 85 ? -20.409 31.235 42.896 1.00 32.00 85 ASN A N 1
ATOM 669 C CA . ASN A 1 85 ? -21.797 30.769 42.819 1.00 32.00 85 ASN A CA 1
ATOM 670 C C . ASN A 1 85 ? -22.064 29.309 42.414 1.00 32.00 85 ASN A C 1
ATOM 672 O O . ASN A 1 85 ? -22.130 28.941 41.246 1.00 32.00 85 ASN A O 1
ATOM 676 N N . PHE A 1 86 ? -22.439 28.532 43.438 1.00 38.84 86 PHE A N 1
ATOM 677 C CA . PHE A 1 86 ? -23.555 27.588 43.367 1.00 38.84 86 PHE A CA 1
ATOM 678 C C . PHE A 1 86 ? -24.675 28.158 42.481 1.00 38.84 86 PHE A C 1
ATOM 680 O O . PHE A 1 86 ? -25.353 29.090 42.897 1.00 38.84 86 PHE A O 1
ATOM 687 N N . THR A 1 87 ? -24.890 27.601 41.292 1.00 24.38 87 THR A N 1
ATOM 688 C CA . THR A 1 87 ? -26.229 27.419 40.711 1.00 24.38 87 THR A CA 1
ATOM 689 C C . THR A 1 87 ? -26.165 26.407 39.574 1.00 24.38 87 THR A C 1
ATOM 691 O O . THR A 1 87 ? -25.325 26.480 38.683 1.00 24.38 87 THR A O 1
ATOM 694 N N . SER A 1 88 ? -27.087 25.455 39.644 1.00 31.95 88 SER A N 1
ATOM 695 C CA . SER A 1 88 ? -27.501 24.603 38.539 1.00 31.95 88 SER A CA 1
ATOM 696 C C . SER A 1 88 ? -28.046 25.442 37.369 1.00 31.95 88 SER A C 1
ATOM 698 O O . SER A 1 88 ? -28.628 26.500 37.590 1.00 31.95 88 SER A O 1
ATOM 700 N N . GLU A 1 89 ? -27.951 24.866 36.169 1.00 26.94 89 GLU A N 1
ATOM 701 C CA . GLU A 1 89 ? -28.662 25.185 34.919 1.00 26.94 89 GLU A CA 1
ATOM 702 C C . GLU A 1 89 ? -28.089 26.206 33.909 1.00 26.94 89 GLU A C 1
ATOM 704 O O . GLU A 1 89 ? -28.052 27.413 34.115 1.00 26.94 89 GLU A O 1
ATOM 709 N N . ARG A 1 90 ? -27.879 25.642 32.704 1.00 30.61 90 ARG A N 1
ATOM 710 C CA . ARG A 1 90 ? -28.174 26.176 31.359 1.00 30.61 90 ARG A CA 1
ATOM 711 C C . ARG A 1 90 ? -27.373 27.381 30.866 1.00 30.61 90 ARG A C 1
ATOM 713 O O . ARG A 1 90 ? -27.809 28.509 31.027 1.00 30.61 90 ARG A O 1
ATOM 720 N N . VAL A 1 91 ? -26.398 27.104 29.992 1.00 23.98 91 VAL A N 1
ATOM 721 C CA . VAL A 1 91 ? -26.338 27.741 28.663 1.00 23.98 91 VAL A CA 1
ATOM 722 C C . VAL A 1 91 ? -25.883 26.711 27.623 1.00 23.98 91 VAL A C 1
ATOM 724 O O . VAL A 1 91 ? -24.777 26.182 27.660 1.00 23.98 91 VAL A O 1
ATOM 727 N N . SER A 1 92 ? -26.800 26.431 26.704 1.00 33.06 92 SER A N 1
ATOM 728 C CA . SER A 1 92 ? -26.610 25.847 25.379 1.00 33.06 92 SER A CA 1
ATOM 729 C C . SER A 1 92 ? -25.507 26.558 24.588 1.00 33.06 92 SER A C 1
ATOM 731 O O . SER A 1 92 ? -25.577 27.772 24.416 1.00 33.06 92 SER A O 1
ATOM 733 N N . GLY A 1 93 ? -24.536 25.811 24.061 1.00 23.08 93 GLY A N 1
ATOM 734 C CA . GLY A 1 93 ? -23.499 26.330 23.168 1.00 23.08 93 GLY A CA 1
ATOM 735 C C . GLY A 1 93 ? -23.579 25.660 21.804 1.00 23.08 93 GLY A C 1
ATOM 736 O O . GLY A 1 93 ? -23.352 24.462 21.684 1.00 23.08 93 GLY A O 1
ATOM 737 N N . GLU A 1 94 ? -23.953 26.448 20.808 1.00 21.38 94 GLU A N 1
ATOM 738 C CA . GLU A 1 94 ? -24.157 26.094 19.410 1.00 21.38 94 GLU A CA 1
ATOM 739 C C . GLU A 1 94 ? -22.992 25.321 18.776 1.00 21.38 94 GLU A C 1
ATOM 741 O O . GLU A 1 94 ? -21.810 25.612 18.967 1.00 21.38 94 GLU A O 1
ATOM 746 N N . PHE A 1 95 ? -23.374 24.350 17.949 1.00 25.31 95 PHE A N 1
ATOM 747 C CA . PHE A 1 95 ? -22.506 23.652 17.015 1.00 25.31 95 PHE A CA 1
ATOM 748 C C . PHE A 1 95 ? -22.009 24.609 15.928 1.00 25.31 95 PHE A C 1
ATOM 750 O O . PHE A 1 95 ? -22.811 25.171 15.188 1.00 25.31 95 PHE A O 1
ATOM 757 N N . ASN A 1 96 ? -20.691 24.673 15.737 1.00 22.58 96 ASN A N 1
ATOM 758 C CA . ASN A 1 96 ? -20.106 25.035 14.451 1.00 22.58 96 ASN A CA 1
ATOM 759 C C . ASN A 1 96 ? -19.152 23.929 14.003 1.00 22.58 96 ASN A C 1
ATOM 761 O O . ASN A 1 96 ? -18.012 23.826 14.452 1.00 22.58 96 ASN A O 1
ATOM 765 N N . MET A 1 97 ? -19.661 23.092 13.100 1.00 25.00 97 MET A N 1
ATOM 766 C CA . MET A 1 97 ? -18.856 22.216 12.265 1.00 25.00 97 MET A CA 1
ATOM 767 C C . MET A 1 97 ? -18.193 23.042 11.164 1.00 25.00 97 MET A C 1
ATOM 769 O O . MET A 1 97 ? -18.877 23.618 10.321 1.00 25.00 97 MET A O 1
ATOM 773 N N . SER A 1 98 ? -16.867 23.021 11.100 1.00 23.25 98 SER A N 1
ATOM 774 C CA . SER A 1 98 ? -16.134 23.347 9.880 1.00 23.25 98 SER A CA 1
ATOM 775 C C . SER A 1 98 ? -15.325 22.130 9.441 1.00 23.25 98 SER A C 1
ATOM 777 O O . SER A 1 98 ? -14.179 21.920 9.824 1.00 23.25 98 SER A O 1
ATOM 779 N N . ASN A 1 99 ? -15.964 21.315 8.599 1.00 25.58 99 ASN A N 1
ATOM 780 C CA . ASN A 1 99 ? -15.269 20.405 7.697 1.00 25.58 99 ASN A CA 1
ATOM 781 C C . ASN A 1 99 ? -14.422 21.240 6.731 1.00 25.58 99 ASN A C 1
ATOM 783 O O . ASN A 1 99 ? -14.954 22.126 6.059 1.00 25.58 99 ASN A O 1
ATOM 787 N N . LYS A 1 100 ? -13.135 20.923 6.598 1.00 26.75 100 LYS A N 1
ATOM 788 C CA . LYS A 1 100 ? -12.405 21.202 5.360 1.00 26.75 100 LYS A CA 1
ATOM 789 C C . LYS A 1 100 ? -11.665 19.953 4.917 1.00 26.75 100 LYS A C 1
ATOM 791 O O . LYS A 1 100 ? -10.678 19.541 5.516 1.00 26.75 100 LYS A O 1
ATOM 796 N N . GLU A 1 101 ? -12.236 19.371 3.873 1.00 26.12 101 GLU A N 1
ATOM 797 C CA . GLU A 1 101 ? -11.652 18.374 2.996 1.00 26.12 101 GLU A CA 1
ATOM 798 C C . GLU A 1 101 ? -10.401 18.943 2.308 1.00 26.12 101 GLU A C 1
ATOM 800 O O . GLU A 1 101 ? -10.356 20.111 1.912 1.00 26.12 101 GLU A O 1
ATOM 805 N N . GLU A 1 102 ? -9.389 18.094 2.164 1.00 26.41 102 GLU A N 1
ATOM 806 C CA . GLU A 1 102 ? -8.292 18.257 1.214 1.00 26.41 102 GLU A CA 1
ATOM 807 C C . GLU A 1 102 ? -8.814 18.066 -0.218 1.00 26.41 102 GLU A C 1
ATOM 809 O O . GLU A 1 102 ? -9.530 17.098 -0.471 1.00 26.41 102 GLU A O 1
ATOM 814 N N . ASN A 1 103 ? -8.403 18.929 -1.158 1.00 24.73 103 ASN A N 1
ATOM 815 C CA . ASN A 1 103 ? -7.906 18.487 -2.467 1.00 24.73 103 ASN A CA 1
ATOM 816 C C . ASN A 1 103 ? -7.230 19.606 -3.291 1.00 24.73 103 ASN A C 1
ATOM 818 O O . ASN A 1 103 ? -7.723 20.725 -3.392 1.00 24.73 103 ASN A O 1
ATOM 822 N N . ASP A 1 104 ? -6.135 19.176 -3.926 1.00 26.86 104 ASP A N 1
ATOM 823 C CA . ASP A 1 104 ? -5.529 19.575 -5.206 1.00 26.86 104 ASP A CA 1
ATOM 824 C C . ASP A 1 104 ? -4.720 20.887 -5.412 1.00 26.86 104 ASP A C 1
ATOM 826 O O . ASP A 1 104 ? -5.155 22.018 -5.221 1.00 26.86 104 ASP A O 1
ATOM 830 N N . ARG A 1 105 ? -3.485 20.650 -5.894 1.00 23.80 105 ARG A N 1
ATOM 831 C CA . ARG A 1 105 ? -2.422 21.515 -6.477 1.00 23.80 105 ARG A CA 1
ATOM 832 C C . ARG A 1 105 ? -2.760 21.979 -7.923 1.00 23.80 105 ARG A C 1
ATOM 834 O O . ARG A 1 105 ? -3.752 21.485 -8.452 1.00 23.80 105 ARG A O 1
ATOM 841 N N . PRO A 1 106 ? -1.860 22.653 -8.700 1.00 37.56 106 PRO A N 1
ATOM 842 C CA . PRO A 1 106 ? -0.741 23.599 -8.428 1.00 37.56 106 PRO A CA 1
ATOM 843 C C . PRO A 1 106 ? -0.767 24.862 -9.351 1.00 37.56 106 PRO A C 1
ATOM 845 O O . PRO A 1 106 ? -1.524 24.866 -10.309 1.00 37.56 106 PRO A O 1
ATOM 848 N N . THR A 1 107 ? 0.113 25.866 -9.141 1.00 25.77 107 THR A N 1
ATOM 849 C CA . THR A 1 107 ? 0.957 26.520 -10.196 1.00 25.77 107 THR A CA 1
ATOM 850 C C . THR A 1 107 ? 1.813 27.687 -9.662 1.00 25.77 107 THR A C 1
ATOM 852 O O . THR A 1 107 ? 1.283 28.633 -9.091 1.00 25.77 107 THR A O 1
ATOM 855 N N . ASP A 1 108 ? 3.127 27.572 -9.890 1.00 23.36 108 ASP A N 1
ATOM 856 C CA . ASP A 1 108 ? 4.128 28.531 -10.406 1.00 23.36 108 ASP A CA 1
ATOM 857 C C . ASP A 1 108 ? 4.054 30.045 -10.093 1.00 23.36 108 ASP A C 1
ATOM 859 O O . ASP A 1 108 ? 3.200 30.760 -10.615 1.00 23.36 108 ASP A O 1
ATOM 863 N N . ASN A 1 109 ? 5.067 30.553 -9.368 1.00 28.30 109 ASN A N 1
ATOM 864 C CA . ASN A 1 109 ? 6.119 31.482 -9.851 1.00 28.30 109 ASN A CA 1
ATOM 865 C C . ASN A 1 109 ? 6.781 32.256 -8.682 1.00 28.30 109 ASN A C 1
ATOM 867 O O . ASN A 1 109 ? 6.125 33.004 -7.962 1.00 28.30 109 ASN A O 1
ATOM 871 N N . GLU A 1 110 ? 8.098 32.083 -8.529 1.00 23.03 110 GLU A N 1
ATOM 872 C CA . GLU A 1 110 ? 9.034 32.973 -7.804 1.00 23.03 110 GLU A CA 1
ATOM 873 C C . GLU A 1 110 ? 9.205 34.340 -8.528 1.00 23.03 110 GLU A C 1
ATOM 875 O O . GLU A 1 110 ? 8.631 34.486 -9.614 1.00 23.03 110 GLU A O 1
ATOM 880 N N . PRO A 1 111 ? 10.075 35.300 -8.102 1.00 34.09 111 PRO A N 1
ATOM 881 C CA . PRO A 1 111 ? 10.844 35.515 -6.842 1.00 34.09 111 PRO A CA 1
ATOM 882 C C . PRO A 1 111 ? 10.611 36.948 -6.250 1.00 34.09 111 PRO A C 1
ATOM 884 O O . PRO A 1 111 ? 9.830 37.716 -6.802 1.00 34.09 111 PRO A O 1
ATOM 887 N N . VAL A 1 112 ? 11.195 37.406 -5.126 1.00 24.45 112 VAL A N 1
ATOM 888 C CA . VAL A 1 112 ? 12.519 38.087 -5.048 1.00 24.45 112 VAL A CA 1
ATOM 889 C C . VAL A 1 112 ? 12.769 38.665 -3.625 1.00 24.45 112 VAL A C 1
ATOM 891 O O . VAL A 1 112 ? 11.891 39.302 -3.052 1.00 24.45 112 VAL A O 1
ATOM 894 N N . ASN A 1 113 ? 14.027 38.505 -3.177 1.00 25.27 113 ASN A N 1
ATOM 895 C CA . ASN A 1 113 ? 14.877 39.242 -2.211 1.00 25.27 113 ASN A CA 1
ATOM 896 C C . ASN A 1 113 ? 14.667 39.232 -0.683 1.00 25.27 113 ASN A C 1
ATOM 898 O O . ASN A 1 113 ? 13.866 39.976 -0.128 1.00 25.27 113 ASN A O 1
ATOM 902 N N . GLU A 1 114 ? 15.580 38.500 -0.025 1.00 24.36 114 GLU A N 1
ATOM 903 C CA . GLU A 1 114 ? 16.745 39.029 0.727 1.00 24.36 114 GLU A CA 1
ATOM 904 C C . GLU A 1 114 ? 16.559 40.346 1.511 1.00 24.36 114 GLU A C 1
ATOM 906 O O . GLU A 1 114 ? 16.589 41.431 0.935 1.00 24.36 114 GLU A O 1
ATOM 911 N N . ASN A 1 115 ? 16.544 40.288 2.847 1.00 27.98 115 ASN A N 1
ATOM 912 C CA . ASN A 1 115 ? 17.780 40.309 3.645 1.00 27.98 115 ASN A CA 1
ATOM 913 C C . ASN A 1 115 ? 17.497 40.283 5.154 1.00 27.98 115 ASN A C 1
ATOM 915 O O . ASN A 1 115 ? 16.617 40.976 5.661 1.00 27.98 115 ASN A O 1
ATOM 919 N N . ASP A 1 116 ? 18.320 39.499 5.846 1.00 25.05 116 ASP A N 1
ATOM 920 C CA . ASP A 1 116 ? 18.389 39.347 7.294 1.00 25.05 116 ASP A CA 1
ATOM 921 C C . ASP A 1 116 ? 18.935 40.597 8.004 1.00 25.05 116 ASP A C 1
ATOM 923 O O . ASP A 1 116 ? 19.898 41.228 7.564 1.00 25.05 116 ASP A O 1
ATOM 927 N N . GLY A 1 117 ? 18.357 40.893 9.171 1.00 25.30 117 GLY A N 1
ATOM 928 C CA . GLY A 1 117 ? 18.791 41.949 10.082 1.00 25.30 117 GLY A CA 1
ATOM 929 C C . GLY A 1 117 ? 18.179 41.783 11.475 1.00 25.30 117 GLY A C 1
ATOM 930 O O . GLY A 1 117 ? 17.171 42.398 11.781 1.00 25.30 117 GLY A O 1
ATOM 931 N N . ALA A 1 118 ? 18.791 40.894 12.259 1.00 26.38 118 ALA A N 1
ATOM 932 C CA . ALA A 1 118 ? 18.896 40.812 13.722 1.00 26.38 118 ALA A CA 1
ATOM 933 C C . ALA A 1 118 ? 17.915 41.575 14.657 1.00 26.38 118 ALA A C 1
ATOM 935 O O . ALA A 1 118 ? 17.843 42.797 14.638 1.00 26.38 118 ALA A O 1
ATOM 936 N N . GLN A 1 119 ? 17.423 40.798 15.640 1.00 27.11 119 GLN A N 1
ATOM 937 C CA . GLN A 1 119 ? 17.033 41.154 17.021 1.00 27.11 119 GLN A CA 1
ATOM 938 C C . GLN A 1 119 ? 15.677 41.847 17.225 1.00 27.11 119 GLN A C 1
ATOM 940 O O . GLN A 1 119 ? 15.530 43.022 16.936 1.00 27.11 119 GLN A O 1
ATOM 945 N N . ASP A 1 120 ? 14.723 41.138 17.846 1.00 26.66 120 ASP A N 1
ATOM 946 C CA . ASP A 1 120 ? 14.239 41.558 19.167 1.00 26.66 120 ASP A CA 1
ATOM 947 C C . ASP A 1 120 ? 13.422 40.482 19.897 1.00 26.66 120 ASP A C 1
ATOM 949 O O . ASP A 1 120 ? 12.754 39.626 19.315 1.00 26.66 120 ASP A O 1
ATOM 953 N N . ALA A 1 121 ? 13.594 40.499 21.214 1.00 28.92 121 ALA A N 1
ATOM 954 C CA . ALA A 1 121 ? 13.165 39.507 22.176 1.00 28.92 121 ALA A CA 1
ATOM 955 C C . ALA A 1 121 ? 11.718 39.722 22.654 1.00 28.92 121 ALA A C 1
ATOM 957 O O . ALA A 1 121 ? 11.293 40.843 22.902 1.00 28.92 121 ALA A O 1
ATOM 958 N N . LEU A 1 122 ? 11.026 38.600 22.872 1.00 32.47 122 LEU A N 1
ATOM 959 C CA . LEU A 1 122 ? 10.261 38.277 24.082 1.00 32.47 122 LEU A CA 1
ATOM 960 C C . LEU A 1 122 ? 9.400 39.402 24.708 1.00 32.47 122 LEU A C 1
ATOM 962 O O . LEU A 1 122 ? 9.883 40.129 25.573 1.00 32.47 122 LEU A O 1
ATOM 966 N N . ASN A 1 123 ? 8.100 39.443 24.390 1.00 28.06 123 ASN A N 1
ATOM 967 C CA . ASN A 1 123 ? 7.046 39.681 25.392 1.00 28.06 123 ASN A CA 1
ATOM 968 C C . ASN A 1 123 ? 5.639 39.478 24.796 1.00 28.06 123 ASN A C 1
ATOM 970 O O . ASN A 1 123 ? 5.057 40.412 24.255 1.00 28.06 123 ASN A O 1
ATOM 974 N N . ASP A 1 124 ? 5.069 38.282 24.954 1.00 37.03 124 ASP A N 1
ATOM 975 C CA . ASP A 1 124 ? 3.612 38.110 24.927 1.00 37.03 124 ASP A CA 1
ATOM 976 C C . ASP A 1 124 ? 3.135 38.017 26.378 1.00 37.03 124 ASP A C 1
ATOM 978 O O . ASP A 1 124 ? 3.239 36.983 27.040 1.00 37.03 124 ASP A O 1
ATOM 982 N N . GLN A 1 125 ? 2.664 39.152 26.893 1.00 39.41 125 GLN A N 1
ATOM 983 C CA . GLN A 1 125 ? 1.959 39.243 28.166 1.00 39.41 125 GLN A CA 1
ATOM 984 C C . GLN A 1 125 ? 0.530 38.724 27.970 1.00 39.41 125 GLN A C 1
ATOM 986 O O . GLN A 1 125 ? -0.322 39.408 27.405 1.00 39.41 125 GLN A O 1
ATOM 991 N N . LEU A 1 126 ? 0.275 37.503 28.441 1.00 35.75 126 LEU A N 1
ATOM 992 C CA . LEU A 1 126 ? -1.069 36.964 28.633 1.00 35.75 126 LEU A CA 1
ATOM 993 C C . LEU A 1 126 ? -1.623 37.517 29.964 1.00 35.75 126 LEU A C 1
ATOM 995 O O . LEU A 1 126 ? -0.902 37.467 30.960 1.00 35.75 126 LEU A O 1
ATOM 999 N N . PRO A 1 127 ? -2.853 38.059 30.021 1.00 41.94 127 PRO A N 1
ATOM 1000 C CA . PRO A 1 127 ? -3.381 38.633 31.253 1.00 41.94 127 PRO A CA 1
ATOM 1001 C C . PRO A 1 127 ? -3.741 37.542 32.272 1.00 41.94 127 PRO A C 1
ATOM 1003 O O . PRO A 1 127 ? -4.461 36.592 31.953 1.00 41.94 127 PRO A O 1
ATOM 1006 N N . ASP A 1 128 ? -3.254 37.731 33.502 1.00 44.09 128 ASP A N 1
ATOM 1007 C CA . ASP A 1 128 ? -3.624 36.993 34.711 1.00 44.09 128 ASP A CA 1
ATOM 1008 C C . ASP A 1 128 ? -5.146 36.967 34.877 1.00 44.09 128 ASP A C 1
ATOM 1010 O O . ASP A 1 128 ? -5.797 37.981 35.133 1.00 44.09 128 ASP A O 1
ATOM 1014 N N . THR A 1 129 ? -5.715 35.777 34.738 1.00 45.88 129 THR A N 1
ATOM 1015 C CA . THR A 1 129 ? -7.034 35.442 35.265 1.00 45.88 129 THR A CA 1
ATOM 1016 C C . THR A 1 129 ? -6.874 34.128 36.019 1.00 45.88 129 THR A C 1
ATOM 1018 O O . THR A 1 129 ? -6.416 33.137 35.446 1.00 45.88 129 THR A O 1
ATOM 1021 N N . ASP A 1 130 ? -7.177 34.158 37.318 1.00 51.88 130 ASP A N 1
ATOM 1022 C CA . ASP A 1 130 ? -7.029 33.056 38.274 1.00 51.88 130 ASP A CA 1
ATOM 1023 C C . ASP A 1 130 ? -7.940 31.873 37.908 1.00 51.88 130 ASP A C 1
ATOM 1025 O O . ASP A 1 130 ? -9.018 31.680 38.465 1.00 51.88 130 ASP A O 1
ATOM 1029 N N . PHE A 1 131 ? -7.517 31.069 36.935 1.00 53.72 131 PHE A N 1
ATOM 1030 C CA . PHE A 1 131 ? -8.184 29.830 36.560 1.00 53.72 131 PHE A CA 1
ATOM 1031 C C . PHE A 1 131 ? -7.307 28.644 36.943 1.00 53.72 131 PHE A C 1
ATOM 1033 O O . PHE A 1 131 ? -6.265 28.395 36.330 1.00 53.72 131 PHE A O 1
ATOM 1040 N N . ILE A 1 132 ? -7.753 27.869 37.935 1.00 61.72 132 ILE A N 1
ATOM 1041 C CA . ILE A 1 132 ? -7.159 26.563 38.227 1.00 61.72 132 ILE A CA 1
ATOM 1042 C C . ILE A 1 132 ? -7.477 25.645 37.047 1.00 61.72 132 ILE A C 1
ATOM 1044 O O . ILE A 1 132 ? -8.624 25.537 36.630 1.00 61.72 132 ILE A O 1
ATOM 1048 N N . ARG A 1 133 ? -6.444 25.011 36.493 1.00 58.09 133 ARG A N 1
ATOM 1049 C CA . ARG A 1 133 ? -6.508 24.129 35.327 1.00 58.09 133 ARG A CA 1
ATOM 1050 C C . ARG A 1 133 ? -6.232 22.692 35.770 1.00 58.09 133 ARG A C 1
ATOM 1052 O O . ARG A 1 133 ? -5.077 22.347 35.996 1.00 58.09 133 ARG A O 1
ATOM 1059 N N . ILE A 1 134 ? -7.271 21.863 35.896 1.00 65.25 134 ILE A N 1
ATOM 1060 C CA . ILE A 1 134 ? -7.127 20.451 36.299 1.00 65.25 134 ILE A CA 1
ATOM 1061 C C . ILE A 1 134 ? -7.209 19.554 35.056 1.00 65.25 134 ILE A C 1
ATOM 1063 O O . ILE A 1 134 ? -8.300 19.438 34.498 1.0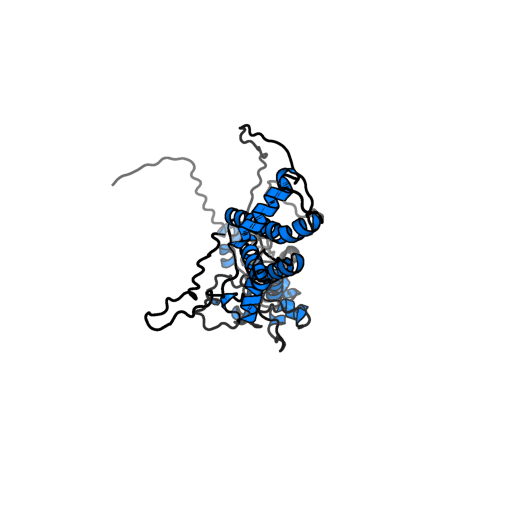0 65.25 134 ILE A O 1
ATOM 1067 N N . PRO A 1 135 ? -6.107 18.924 34.603 1.00 65.25 135 PRO A N 1
ATOM 1068 C CA . PRO A 1 135 ? -6.166 17.919 33.549 1.00 65.25 135 PRO A CA 1
ATOM 1069 C C . PRO A 1 135 ? -6.838 16.652 34.090 1.00 65.25 135 PRO A C 1
ATOM 1071 O O . PRO A 1 135 ? -6.417 16.103 35.105 1.00 65.25 135 PRO A O 1
ATOM 1074 N N . THR A 1 136 ? -7.878 16.171 33.412 1.00 70.44 136 THR A N 1
ATOM 1075 C CA . THR A 1 136 ? -8.609 14.965 33.825 1.00 70.44 136 THR A CA 1
ATOM 1076 C C . THR A 1 136 ? -8.857 14.034 32.642 1.00 70.44 136 THR A C 1
ATOM 1078 O O . THR A 1 136 ? -9.277 14.465 31.566 1.00 70.44 136 THR A O 1
ATOM 1081 N N . THR A 1 137 ? -8.612 12.738 32.838 1.00 72.81 137 THR A N 1
ATOM 1082 C CA . THR A 1 137 ? -9.032 11.673 31.912 1.00 72.81 137 THR A CA 1
ATOM 1083 C C . THR A 1 137 ? -10.431 11.142 32.244 1.00 72.81 137 THR A C 1
ATOM 1085 O O . THR A 1 137 ? -10.959 10.309 31.515 1.00 72.81 137 THR A O 1
ATOM 1088 N N . MET A 1 138 ? -11.058 11.652 33.311 1.00 78.88 138 MET A N 1
ATOM 1089 C CA . MET A 1 138 ? -12.305 11.152 33.904 1.00 78.88 138 MET A CA 1
ATOM 1090 C C . MET A 1 138 ? -13.511 12.050 33.590 1.00 78.88 138 MET A C 1
ATOM 1092 O O . MET A 1 138 ? -14.427 12.186 34.399 1.00 78.88 138 MET A O 1
ATOM 1096 N N . ARG A 1 139 ? -13.521 12.696 32.414 1.00 78.50 139 ARG A N 1
ATOM 1097 C CA . ARG A 1 139 ? -14.532 13.700 32.024 1.00 78.50 139 ARG A CA 1
ATOM 1098 C C . ARG A 1 139 ? -15.974 13.197 32.145 1.00 78.50 139 ARG A C 1
ATOM 1100 O O . ARG A 1 139 ? -16.851 13.963 32.527 1.00 78.50 139 ARG A O 1
ATOM 1107 N N . PHE A 1 140 ? -16.209 11.935 31.798 1.00 84.81 140 PHE A N 1
ATOM 1108 C CA . PHE A 1 140 ? -17.528 11.307 31.836 1.00 84.81 140 PHE A CA 1
ATOM 1109 C C . PHE A 1 140 ? -17.597 10.206 32.892 1.00 84.81 140 PHE A C 1
ATOM 1111 O O . PHE A 1 140 ? -18.123 9.129 32.634 1.00 84.81 140 PHE A O 1
ATOM 1118 N N . ALA A 1 141 ? -17.024 10.441 34.070 1.00 87.19 141 ALA A N 1
ATOM 1119 C CA . ALA A 1 141 ? -17.070 9.481 35.161 1.00 87.19 141 ALA A CA 1
ATOM 1120 C C . ALA A 1 141 ? -17.892 10.005 36.343 1.00 87.19 141 ALA A C 1
ATOM 1122 O O . ALA A 1 141 ? -17.922 11.208 36.620 1.00 87.19 141 ALA A O 1
ATOM 1123 N N . ALA A 1 142 ? -18.543 9.080 37.041 1.00 89.31 142 ALA A N 1
ATOM 1124 C CA . ALA A 1 142 ? -19.366 9.360 38.207 1.00 89.31 142 ALA A CA 1
ATOM 1125 C C . ALA A 1 142 ? -19.020 8.426 39.370 1.00 89.31 142 ALA A C 1
ATOM 1127 O O . ALA A 1 142 ? -18.612 7.279 39.167 1.00 89.31 142 ALA A O 1
ATOM 1128 N N . GLU A 1 143 ? -19.199 8.931 40.583 1.00 90.25 143 GLU A N 1
ATOM 1129 C CA . GLU A 1 143 ? -19.135 8.186 41.832 1.00 90.25 143 GLU A CA 1
ATOM 1130 C C . GLU A 1 143 ? -20.549 7.886 42.325 1.00 90.25 143 GLU A C 1
ATOM 1132 O O . GLU A 1 143 ? -21.442 8.733 42.250 1.00 90.25 143 GLU A O 1
ATOM 1137 N N . TYR A 1 144 ? -20.750 6.651 42.780 1.00 87.56 144 TYR A N 1
ATOM 1138 C CA . TYR A 1 144 ? -21.971 6.213 43.443 1.00 87.56 144 TYR A CA 1
ATOM 1139 C C . TYR A 1 144 ? -21.638 5.082 44.426 1.00 87.56 144 TYR A C 1
ATOM 1141 O O . TYR A 1 144 ? -21.016 4.086 44.043 1.00 87.56 144 TYR A O 1
ATOM 1149 N N . HIS A 1 145 ? -22.041 5.234 45.692 1.00 85.12 145 HIS A N 1
ATOM 1150 C CA . HIS A 1 145 ? -21.762 4.300 46.802 1.00 85.12 145 HIS A CA 1
ATOM 1151 C C . HIS A 1 145 ? -20.278 3.910 46.958 1.00 85.12 145 HIS A C 1
ATOM 1153 O O . HIS A 1 145 ? -19.940 2.750 47.202 1.00 85.12 145 HIS A O 1
ATOM 1159 N N . GLY A 1 146 ? -19.370 4.873 46.813 1.00 82.62 146 GLY A N 1
ATOM 1160 C CA . GLY A 1 146 ? -17.925 4.696 46.976 1.00 82.62 146 GLY A CA 1
ATOM 1161 C C . GLY A 1 146 ? -17.233 3.985 45.811 1.00 82.62 146 GLY A C 1
ATOM 1162 O O . GLY A 1 146 ? -16.083 3.563 45.957 1.00 82.62 146 GLY A O 1
ATOM 1163 N N . ARG A 1 147 ? -17.920 3.822 44.673 1.00 88.25 147 ARG A N 1
ATOM 1164 C CA . ARG A 1 147 ? -17.391 3.199 43.452 1.00 88.25 147 ARG A CA 1
ATOM 1165 C C . ARG A 1 147 ? -17.447 4.154 42.273 1.00 88.25 147 ARG A C 1
ATOM 1167 O O . ARG A 1 147 ? -18.370 4.958 42.163 1.00 88.25 147 ARG A O 1
ATOM 1174 N N . TYR A 1 148 ? -16.480 4.024 41.374 1.00 89.50 148 TYR A N 1
ATOM 1175 C CA . TYR A 1 148 ? -16.366 4.845 40.176 1.00 89.50 148 TYR A CA 1
ATOM 1176 C C . TYR A 1 148 ? -16.818 4.094 38.929 1.00 89.50 148 TYR A C 1
ATOM 1178 O O . TYR A 1 148 ? -16.457 2.936 38.707 1.00 89.50 148 TYR A O 1
ATOM 1186 N N . TYR A 1 149 ? -17.567 4.793 38.082 1.00 88.62 149 TYR A N 1
ATOM 1187 C CA . TYR A 1 149 ? -18.087 4.283 36.819 1.00 88.62 149 TYR A CA 1
ATOM 1188 C C . TYR A 1 149 ? -17.760 5.261 35.694 1.00 88.62 149 TYR A C 1
ATOM 1190 O O . TYR A 1 149 ? -17.883 6.473 35.872 1.00 88.62 149 TYR A O 1
ATOM 1198 N N . ARG A 1 150 ? -17.370 4.746 34.522 1.00 88.62 150 ARG A N 1
ATOM 1199 C CA . ARG A 1 150 ? -17.184 5.551 33.304 1.00 88.62 150 ARG A CA 1
ATOM 1200 C C . ARG A 1 150 ? -18.405 5.479 32.412 1.00 88.62 150 ARG A C 1
ATOM 1202 O O . ARG A 1 150 ? -19.039 4.436 32.310 1.00 88.62 150 ARG A O 1
ATOM 1209 N N . MET A 1 151 ? -18.691 6.577 31.733 1.00 88.50 151 MET A N 1
ATOM 1210 C CA . MET A 1 151 ? -19.778 6.705 30.775 1.00 88.50 151 MET A CA 1
ATOM 1211 C C . MET A 1 151 ? -19.214 6.971 29.383 1.00 88.50 151 MET A C 1
ATOM 1213 O O . MET A 1 151 ? -18.153 7.576 29.248 1.00 88.50 151 MET A O 1
ATOM 1217 N N . ALA A 1 152 ? -19.917 6.505 28.349 1.00 84.56 152 ALA A N 1
ATOM 1218 C CA . ALA A 1 152 ? -19.489 6.657 26.958 1.00 84.56 152 ALA A CA 1
ATOM 1219 C C . ALA A 1 152 ? -19.549 8.114 26.462 1.00 84.56 152 ALA A C 1
ATOM 1221 O O . ALA A 1 152 ? -18.919 8.458 25.464 1.00 84.56 152 ALA A O 1
ATOM 1222 N N . GLY A 1 153 ? -20.310 8.968 27.147 1.00 85.56 153 GLY A N 1
ATOM 1223 C CA . GLY A 1 153 ? -20.536 10.342 26.738 1.00 85.56 153 GLY A CA 1
ATOM 1224 C C . GLY A 1 153 ? -21.330 11.158 27.763 1.00 85.56 153 GLY A C 1
ATOM 1225 O O . GLY A 1 153 ? -21.655 10.677 28.855 1.00 85.56 153 GLY A O 1
ATOM 1226 N N . PRO A 1 154 ? -21.629 12.428 27.429 1.00 85.62 154 PRO A N 1
ATOM 1227 C CA . PRO A 1 154 ? -22.354 13.340 28.310 1.00 85.62 154 PRO A CA 1
ATOM 1228 C C . PRO A 1 154 ? -23.829 12.957 28.488 1.00 85.62 154 PRO A C 1
ATOM 1230 O O . PRO A 1 154 ? -24.398 13.232 29.541 1.00 85.62 154 PRO A O 1
ATOM 1233 N N . GLU A 1 155 ? -24.451 12.330 27.486 1.00 87.88 155 GLU A N 1
ATOM 1234 C CA . GLU A 1 155 ? -25.852 11.901 27.560 1.00 87.88 155 GLU A CA 1
ATOM 1235 C C . GLU A 1 155 ? -26.009 10.732 28.536 1.00 87.88 155 GLU A C 1
ATOM 1237 O O . GLU A 1 155 ? -26.869 10.761 29.416 1.00 87.88 155 GLU A O 1
ATOM 1242 N N . GLU A 1 156 ? -25.132 9.734 28.432 1.00 89.19 156 GLU A N 1
ATOM 1243 C CA . GLU A 1 156 ? -25.080 8.593 29.340 1.00 89.19 156 GLU A CA 1
ATOM 1244 C C . GLU A 1 156 ? -24.743 9.033 30.766 1.00 89.19 156 GLU A C 1
ATOM 1246 O O . GLU A 1 156 ? -25.357 8.552 31.717 1.00 89.19 156 GLU A O 1
ATOM 1251 N N . LEU A 1 157 ? -23.830 9.999 30.922 1.00 88.62 157 LEU A N 1
ATOM 1252 C CA . LEU A 1 157 ? -23.537 10.598 32.221 1.00 88.62 157 LEU A CA 1
ATOM 1253 C C . LEU A 1 157 ? -24.765 11.286 32.819 1.00 88.62 157 LEU A C 1
ATOM 1255 O O . LEU A 1 157 ? -25.080 11.045 33.979 1.00 88.62 157 LEU A O 1
ATOM 1259 N N . ALA A 1 158 ? -25.481 12.107 32.049 1.00 87.62 158 ALA A N 1
ATOM 1260 C CA . ALA A 1 158 ? -26.677 12.788 32.539 1.00 87.62 158 ALA A CA 1
ATOM 1261 C C . ALA A 1 158 ? -27.756 11.795 33.000 1.00 87.62 158 ALA A C 1
ATOM 1263 O O . ALA A 1 158 ? -28.383 12.006 34.036 1.00 87.62 158 ALA A O 1
ATOM 1264 N N . LYS A 1 159 ? -27.935 10.685 32.271 1.00 89.88 159 LYS A N 1
ATOM 1265 C CA . LYS A 1 159 ? -28.848 9.602 32.665 1.00 89.88 159 LYS A CA 1
ATOM 1266 C C . LYS A 1 159 ? -28.412 8.924 33.961 1.00 89.88 159 LYS A C 1
ATOM 1268 O O . LYS A 1 159 ? -29.244 8.711 34.837 1.00 89.88 159 LYS A O 1
ATOM 1273 N N . PHE A 1 160 ? -27.122 8.615 34.093 1.00 89.56 160 PHE A N 1
ATOM 1274 C CA . PHE A 1 160 ? -26.581 7.971 35.289 1.00 89.56 160 PHE A CA 1
ATOM 1275 C C . PHE A 1 160 ? -26.658 8.875 36.527 1.00 89.56 160 PHE A C 1
ATOM 1277 O O . PHE A 1 160 ? -26.965 8.401 37.615 1.00 89.56 160 PHE A O 1
ATOM 1284 N N . LEU A 1 161 ? -26.423 10.182 36.365 1.00 88.88 161 LEU A N 1
ATOM 1285 C CA . LEU A 1 161 ? -26.566 11.168 37.440 1.00 88.88 161 LEU A CA 1
ATOM 1286 C C . LEU A 1 161 ? -28.030 11.375 37.862 1.00 88.88 161 LEU A C 1
ATOM 1288 O O . LEU A 1 161 ? -28.282 11.720 39.013 1.00 88.88 161 LEU A O 1
ATOM 1292 N N . ALA A 1 162 ? -28.986 11.172 36.949 1.00 89.56 162 ALA A N 1
ATOM 1293 C CA . ALA A 1 162 ? -30.411 11.276 37.252 1.00 89.56 162 ALA A CA 1
ATOM 1294 C C . ALA A 1 162 ? -30.927 10.079 38.069 1.00 89.56 162 ALA A C 1
ATOM 1296 O O . ALA A 1 162 ? -31.633 10.284 39.054 1.00 89.56 162 ALA A O 1
ATOM 1297 N N . ASP A 1 163 ? -30.586 8.852 37.662 1.00 87.25 163 ASP A N 1
ATOM 1298 C CA . ASP A 1 163 ? -30.903 7.627 38.405 1.00 87.25 163 ASP A CA 1
ATOM 1299 C C . ASP A 1 163 ? -29.898 6.505 38.063 1.00 87.25 163 ASP A C 1
ATOM 1301 O O . ASP A 1 163 ? -29.966 5.927 36.974 1.00 87.25 163 ASP A O 1
ATOM 1305 N N . PRO A 1 164 ? -28.955 6.176 38.964 1.00 87.12 164 PRO A N 1
ATOM 1306 C CA . PRO A 1 164 ? -27.963 5.123 38.739 1.00 87.12 164 PRO A CA 1
ATOM 1307 C C . PRO A 1 164 ? -28.502 3.709 39.016 1.00 87.12 164 PRO A C 1
ATOM 1309 O O . PRO A 1 164 ? -27.945 2.730 38.512 1.00 87.12 164 PRO A O 1
ATOM 1312 N N . THR A 1 165 ? -29.587 3.569 39.788 1.00 86.56 165 THR A N 1
ATOM 1313 C CA . THR A 1 165 ? -30.094 2.271 40.263 1.00 86.56 165 THR A CA 1
ATOM 1314 C C . THR A 1 165 ? -30.480 1.265 39.164 1.00 86.56 165 THR A C 1
ATOM 1316 O O . THR A 1 165 ? -30.149 0.088 39.332 1.00 86.56 165 THR A O 1
ATOM 1319 N N . PRO A 1 166 ? -31.099 1.639 38.019 1.00 86.88 166 PRO A N 1
ATOM 1320 C CA . PRO A 1 166 ? -31.470 0.669 36.983 1.00 86.88 166 PRO A CA 1
ATOM 1321 C C . PRO A 1 166 ? -30.275 0.144 36.177 1.00 86.88 166 PRO A C 1
ATOM 1323 O O . PRO A 1 166 ? -30.392 -0.885 35.511 1.00 86.88 166 PRO A O 1
ATOM 1326 N N . TYR A 1 167 ? -29.132 0.834 36.215 1.00 86.75 167 TYR A N 1
ATOM 1327 C CA . TYR A 1 167 ? -27.939 0.481 35.438 1.00 86.75 167 TYR A CA 1
ATOM 1328 C C . TYR A 1 167 ? -26.940 -0.371 36.231 1.00 86.75 167 TYR A C 1
ATOM 1330 O O . TYR A 1 167 ? -25.998 -0.920 35.655 1.00 86.75 167 TYR A O 1
ATOM 1338 N N . LEU A 1 168 ? -27.130 -0.510 37.545 1.00 86.75 168 LEU A N 1
ATOM 1339 C CA . LEU A 1 168 ? -26.219 -1.231 38.432 1.00 86.75 168 LEU A CA 1
ATOM 1340 C C . LEU A 1 168 ? -26.843 -2.535 38.968 1.00 86.75 168 LEU A C 1
ATOM 1342 O O . LEU A 1 168 ? -28.064 -2.632 39.133 1.00 86.75 168 LEU A O 1
ATOM 1346 N N . PRO A 1 169 ? -26.035 -3.574 39.251 1.00 80.94 169 PRO A N 1
ATOM 1347 C CA . PRO A 1 169 ? -26.521 -4.770 39.931 1.00 80.94 169 PRO A CA 1
ATOM 1348 C C . PRO A 1 169 ? -27.068 -4.414 41.326 1.00 80.94 169 PRO A C 1
ATOM 1350 O O . PRO A 1 169 ? -26.480 -3.571 42.004 1.00 80.94 169 PRO A O 1
ATOM 1353 N N . PRO A 1 170 ? -28.161 -5.045 41.801 1.00 79.00 170 PRO A N 1
ATOM 1354 C CA . PRO A 1 170 ? -28.824 -6.236 41.260 1.00 79.00 170 PRO A CA 1
ATOM 1355 C C . PRO A 1 170 ? -29.956 -5.967 40.251 1.00 79.00 170 PRO A C 1
ATOM 1357 O O . PRO A 1 170 ? -30.529 -6.928 39.743 1.00 79.00 170 PRO A O 1
ATOM 1360 N N . LEU A 1 171 ? -30.323 -4.707 39.993 1.00 79.75 171 LEU A N 1
ATOM 1361 C CA . LEU A 1 171 ? -31.485 -4.373 39.157 1.00 79.75 171 LEU A CA 1
ATOM 1362 C C . LEU A 1 171 ? -31.161 -4.371 37.653 1.00 79.75 171 LEU A C 1
ATOM 1364 O O . LEU A 1 171 ? -32.058 -4.579 36.834 1.00 79.75 171 LEU A O 1
ATOM 1368 N N . ALA A 1 172 ? -29.888 -4.184 37.297 1.00 79.69 172 ALA A N 1
ATOM 1369 C CA . ALA A 1 172 ? -29.408 -4.272 35.923 1.00 79.69 172 ALA A CA 1
ATOM 1370 C C . ALA A 1 172 ? -29.724 -5.639 35.294 1.00 79.69 172 ALA A C 1
ATOM 1372 O O . ALA A 1 172 ? -29.401 -6.688 35.856 1.00 79.69 172 ALA A O 1
ATOM 1373 N N . SER A 1 173 ? -30.317 -5.636 34.096 1.00 77.56 173 SER A N 1
ATOM 1374 C CA . SER A 1 173 ? -30.592 -6.883 33.369 1.00 77.56 173 SER A CA 1
ATOM 1375 C C . SER A 1 173 ? -29.342 -7.458 32.707 1.00 77.56 173 SER A C 1
ATOM 1377 O O . SER A 1 173 ? -29.242 -8.673 32.549 1.00 77.56 173 SER A O 1
ATOM 1379 N N . ASN A 1 174 ? -28.398 -6.596 32.317 1.00 77.31 174 ASN A N 1
ATOM 1380 C CA . ASN A 1 174 ? -27.181 -6.976 31.613 1.00 77.31 174 ASN A CA 1
ATOM 1381 C C . ASN A 1 174 ? -25.970 -6.812 32.537 1.00 77.31 174 ASN A C 1
ATOM 1383 O O . ASN A 1 174 ? -25.454 -5.712 32.717 1.00 77.31 174 ASN A O 1
ATOM 1387 N N . SER A 1 175 ? -25.484 -7.916 33.106 1.00 78.88 175 SER A N 1
ATOM 1388 C CA . SER A 1 175 ? -24.214 -7.929 33.836 1.00 78.88 175 SER A CA 1
ATOM 1389 C C . SER A 1 175 ? -23.027 -8.042 32.880 1.00 78.88 175 SER A C 1
ATOM 1391 O O . SER A 1 175 ? -23.121 -8.705 31.843 1.00 78.88 175 SER A O 1
ATOM 1393 N N . LEU A 1 176 ? -21.882 -7.477 33.267 1.00 79.94 176 LEU A N 1
ATOM 1394 C CA . LEU A 1 176 ? -20.636 -7.647 32.525 1.00 79.94 176 LEU A CA 1
ATOM 1395 C C . LEU A 1 176 ? -20.270 -9.152 32.424 1.00 79.94 176 LEU A C 1
ATOM 1397 O O . LEU A 1 176 ? -20.291 -9.847 33.446 1.00 79.94 176 LEU A O 1
ATOM 1401 N N . PRO A 1 177 ? -19.956 -9.685 31.225 1.00 80.88 177 PRO A N 1
ATOM 1402 C CA . PRO A 1 177 ? -19.440 -11.045 31.070 1.00 80.88 177 PRO A CA 1
ATOM 1403 C C . PRO A 1 177 ? -18.094 -11.251 31.775 1.00 80.88 177 PRO A C 1
ATOM 1405 O O . PRO A 1 177 ? -17.455 -10.306 32.235 1.00 80.88 177 PRO A O 1
ATOM 1408 N N . LYS A 1 178 ? -17.623 -12.504 31.821 1.00 80.44 178 LYS A N 1
ATOM 1409 C CA . LYS A 1 178 ? -16.286 -12.823 32.351 1.00 80.44 178 LYS A CA 1
ATOM 1410 C C . LYS A 1 178 ? -15.204 -12.103 31.543 1.00 80.44 178 LYS A C 1
ATOM 1412 O O . LYS A 1 178 ? -15.339 -11.967 30.331 1.00 80.44 178 LYS A O 1
ATOM 1417 N N . GLU A 1 179 ? -14.088 -11.760 32.186 1.00 76.00 179 GLU A N 1
ATOM 1418 C CA . GLU A 1 179 ? -12.959 -11.052 31.554 1.00 76.00 179 GLU A CA 1
ATOM 1419 C C . GLU A 1 179 ? -12.479 -11.701 30.243 1.00 76.00 179 GLU A C 1
ATOM 1421 O O . GLU A 1 179 ? -12.190 -11.004 29.278 1.00 76.00 179 GLU A O 1
ATOM 1426 N N . SER A 1 180 ? -12.483 -13.035 30.154 1.00 76.00 180 SER A N 1
ATOM 1427 C CA . SER A 1 180 ? -12.087 -13.773 28.943 1.00 76.00 180 SER A CA 1
ATOM 1428 C C . SER A 1 180 ? -13.014 -13.580 27.733 1.00 76.00 180 SER A C 1
ATOM 1430 O O . SER A 1 180 ? -12.658 -13.939 26.610 1.00 76.00 180 SER A O 1
ATOM 1432 N N . GLU A 1 181 ? -14.230 -13.091 27.961 1.00 81.12 181 GLU A N 1
ATOM 1433 C CA . GLU A 1 181 ? -15.264 -12.861 26.947 1.00 81.12 181 GLU A CA 1
ATOM 1434 C C . GLU A 1 181 ? -15.413 -11.374 26.608 1.00 81.12 181 GLU A C 1
ATOM 1436 O O . GLU A 1 181 ? -16.278 -11.015 25.809 1.00 81.12 181 GLU A O 1
ATOM 1441 N N . LEU A 1 182 ? -14.572 -10.511 27.185 1.00 85.56 182 LEU A N 1
ATOM 1442 C CA . LEU A 1 182 ? -14.550 -9.088 26.883 1.00 85.56 182 LEU A CA 1
ATOM 1443 C C . LEU A 1 182 ? -13.555 -8.784 25.758 1.00 85.56 182 LEU A C 1
ATOM 1445 O O . LEU A 1 182 ? -12.498 -9.413 25.665 1.00 85.56 182 LEU A O 1
ATOM 1449 N N . PRO A 1 183 ? -13.890 -7.839 24.868 1.00 87.62 183 PRO A N 1
ATOM 1450 C CA . PRO A 1 183 ? -12.977 -7.412 23.825 1.00 87.62 183 PRO A CA 1
ATOM 1451 C C . PRO A 1 183 ? -11.869 -6.529 24.418 1.00 87.62 183 PRO A C 1
ATOM 1453 O O . PRO A 1 183 ? -12.148 -5.512 25.043 1.00 87.62 183 PRO A O 1
ATOM 1456 N N . GLU A 1 184 ? -10.604 -6.877 24.192 1.00 86.38 184 GLU A N 1
ATOM 1457 C CA . GLU A 1 184 ? -9.455 -6.129 24.720 1.00 86.38 184 GLU A CA 1
ATOM 1458 C C . GLU A 1 184 ? -8.577 -5.593 23.584 1.00 86.38 184 GLU A C 1
ATOM 1460 O O . GLU A 1 184 ? -8.281 -6.299 22.619 1.00 86.38 184 GLU A O 1
ATOM 1465 N N . ARG A 1 185 ? -8.127 -4.335 23.687 1.00 87.88 185 ARG A N 1
ATOM 1466 C CA . ARG A 1 185 ? -7.182 -3.744 22.726 1.00 87.88 185 ARG A CA 1
ATOM 1467 C C . ARG A 1 185 ? -5.776 -4.281 22.956 1.00 87.88 185 ARG A C 1
ATOM 1469 O O . ARG A 1 185 ? -5.201 -4.093 24.025 1.00 87.88 185 ARG A O 1
ATOM 1476 N N . ILE A 1 186 ? -5.165 -4.825 21.910 1.00 86.06 186 ILE A N 1
ATOM 1477 C CA . ILE A 1 186 ? -3.782 -5.300 21.967 1.00 86.06 186 ILE A CA 1
ATOM 1478 C C . ILE A 1 186 ? -2.854 -4.172 21.496 1.00 86.06 186 ILE A C 1
ATOM 1480 O O . ILE A 1 186 ? -3.002 -3.688 20.371 1.00 86.06 186 ILE A O 1
ATOM 1484 N N . PRO A 1 187 ? -1.873 -3.737 22.307 1.00 82.25 187 PRO A N 1
ATOM 1485 C CA . PRO A 1 187 ? -0.901 -2.751 21.863 1.00 82.25 187 PRO A CA 1
ATOM 1486 C C . PRO A 1 187 ? 0.074 -3.363 20.845 1.00 82.25 187 PRO A C 1
ATOM 1488 O O . PRO A 1 187 ? 0.422 -4.542 20.921 1.00 82.25 187 PRO A O 1
ATOM 1491 N N . ALA A 1 188 ? 0.570 -2.545 19.913 1.00 75.69 188 ALA A N 1
ATOM 1492 C CA . ALA A 1 188 ? 1.430 -2.998 18.812 1.00 75.69 188 ALA A CA 1
ATOM 1493 C C . ALA A 1 188 ? 2.735 -3.689 19.265 1.00 75.69 188 ALA A C 1
ATOM 1495 O O . ALA A 1 188 ? 3.316 -4.474 18.518 1.00 75.69 188 ALA A O 1
ATOM 1496 N N . ASN A 1 189 ? 3.201 -3.404 20.484 1.00 73.44 189 ASN A N 1
ATOM 1497 C CA . ASN A 1 189 ? 4.397 -3.988 21.095 1.00 73.44 189 ASN A CA 1
ATOM 1498 C C . ASN A 1 189 ? 4.112 -5.234 21.957 1.00 73.44 189 ASN A C 1
ATOM 1500 O O . ASN A 1 189 ? 5.006 -5.688 22.669 1.00 73.44 189 ASN A O 1
ATOM 1504 N N . SER A 1 190 ? 2.890 -5.770 21.934 1.00 73.94 190 SER A N 1
ATOM 1505 C CA . SER A 1 190 ? 2.518 -6.919 22.761 1.00 73.94 190 SER A CA 1
ATOM 1506 C C . SER A 1 190 ? 3.284 -8.188 22.373 1.00 73.94 190 SER A C 1
ATOM 1508 O O . SER A 1 190 ? 3.388 -8.549 21.198 1.00 73.94 190 SER A O 1
ATOM 1510 N N . THR A 1 191 ? 3.750 -8.925 23.383 1.00 65.19 191 THR A N 1
ATOM 1511 C CA . THR A 1 191 ? 4.428 -10.225 23.243 1.00 65.19 191 THR A CA 1
ATOM 1512 C C . THR A 1 191 ? 3.538 -11.289 22.588 1.00 65.19 191 THR A C 1
ATOM 1514 O O . THR A 1 191 ? 4.056 -12.248 22.015 1.00 65.19 191 THR A O 1
ATOM 1517 N N . LEU A 1 192 ? 2.211 -11.099 22.591 1.00 63.81 192 LEU A N 1
ATOM 1518 C CA . LEU A 1 192 ? 1.243 -11.969 21.902 1.00 63.81 192 LEU A CA 1
ATOM 1519 C C . LEU A 1 192 ? 1.451 -12.022 20.377 1.00 63.81 192 LEU A C 1
ATOM 1521 O O . LEU A 1 192 ? 0.982 -12.952 19.725 1.00 63.81 192 LEU A O 1
ATOM 1525 N N . LEU A 1 193 ? 2.163 -11.037 19.817 1.00 62.81 193 LEU A N 1
ATOM 1526 C CA . LEU A 1 193 ? 2.519 -10.944 18.397 1.00 62.81 193 LEU A CA 1
ATOM 1527 C C . LEU A 1 193 ? 3.970 -11.369 18.122 1.00 62.81 193 LEU A C 1
ATOM 1529 O O . LEU A 1 193 ? 4.448 -11.242 16.990 1.00 62.81 193 LEU A O 1
ATOM 1533 N N . SER A 1 194 ? 4.702 -11.811 19.151 1.00 59.81 194 SER A N 1
ATOM 1534 C CA . SER A 1 194 ? 6.085 -12.253 18.993 1.00 59.81 194 SER A CA 1
ATOM 1535 C C . SER A 1 194 ? 6.138 -13.493 18.103 1.00 59.81 194 SER A C 1
ATOM 1537 O O . SER A 1 194 ? 5.283 -14.371 18.173 1.00 59.81 194 SER A O 1
ATOM 1539 N N . ARG A 1 195 ? 7.164 -13.573 17.250 1.00 55.94 195 ARG A N 1
ATOM 1540 C CA . ARG A 1 195 ? 7.379 -14.720 16.349 1.00 55.94 195 ARG A CA 1
ATOM 1541 C C . ARG A 1 195 ? 7.599 -16.041 17.093 1.00 55.94 195 ARG A C 1
ATOM 1543 O O . ARG A 1 195 ? 7.468 -17.095 16.478 1.00 55.94 195 ARG A O 1
ATOM 1550 N N . ASP A 1 196 ? 7.934 -15.951 18.377 1.00 51.91 196 ASP A N 1
ATOM 1551 C CA . ASP A 1 196 ? 8.226 -17.072 19.265 1.00 51.91 196 ASP A CA 1
ATOM 1552 C C . ASP A 1 196 ? 6.966 -17.595 19.975 1.00 51.91 196 ASP A C 1
ATOM 1554 O O . ASP A 1 196 ? 6.967 -18.713 20.492 1.00 51.91 196 ASP A O 1
ATOM 1558 N N . ALA A 1 197 ? 5.866 -16.830 19.959 1.00 54.09 197 ALA A N 1
ATOM 1559 C CA . ALA A 1 197 ? 4.553 -17.356 20.294 1.00 54.09 197 ALA A CA 1
ATOM 1560 C C . ALA A 1 197 ? 4.100 -18.290 19.160 1.00 54.09 197 ALA A C 1
ATOM 1562 O O . ALA A 1 197 ? 3.937 -17.875 18.010 1.00 54.09 197 ALA A O 1
ATOM 1563 N N . PHE A 1 198 ? 3.928 -19.574 19.486 1.00 41.03 198 PHE A N 1
ATOM 1564 C CA . PHE A 1 198 ? 3.333 -20.592 18.613 1.00 41.03 198 PHE A CA 1
ATOM 1565 C C . PHE A 1 198 ? 2.093 -20.000 17.919 1.00 41.03 198 PHE A C 1
ATOM 1567 O O . PHE A 1 198 ? 1.288 -19.390 18.619 1.00 41.03 198 PHE A O 1
ATOM 1574 N N . PRO A 1 199 ? 1.948 -20.088 16.581 1.00 50.25 199 PRO A N 1
ATOM 1575 C CA . PRO A 1 199 ? 1.264 -19.063 15.796 1.00 50.25 199 PRO A CA 1
ATOM 1576 C C . PRO A 1 199 ? -0.163 -18.823 16.287 1.00 50.25 199 PRO A C 1
ATOM 1578 O O . PRO A 1 199 ? -1.071 -19.591 15.963 1.00 50.25 199 PRO A O 1
ATOM 1581 N N . THR A 1 200 ? -0.358 -17.733 17.034 1.00 54.97 200 THR A N 1
ATOM 1582 C CA . THR A 1 200 ? -1.682 -17.195 17.331 1.00 54.97 200 THR A CA 1
ATOM 1583 C C . THR A 1 200 ? -2.294 -16.842 15.984 1.00 54.97 200 THR A C 1
ATOM 1585 O O . THR A 1 200 ? -1.848 -15.912 15.306 1.00 54.97 200 THR A O 1
ATOM 1588 N N . GLN A 1 201 ? -3.231 -17.664 15.514 1.00 65.50 201 GLN A N 1
ATOM 1589 C CA . GLN A 1 201 ? -3.813 -17.476 14.194 1.00 65.50 201 GLN A CA 1
ATOM 1590 C C . GLN A 1 201 ? -4.630 -16.190 14.225 1.00 65.50 201 GLN A C 1
ATOM 1592 O O . GLN A 1 201 ? -5.625 -16.095 14.938 1.00 65.50 201 GLN A O 1
ATOM 1597 N N . ILE A 1 202 ? -4.189 -15.193 13.460 1.00 83.50 202 ILE A N 1
ATOM 1598 C CA . ILE A 1 202 ? -4.985 -13.990 13.247 1.00 83.50 202 ILE A CA 1
ATOM 1599 C C . ILE A 1 202 ? -6.240 -14.411 12.484 1.00 83.50 202 ILE A C 1
ATOM 1601 O O . ILE A 1 202 ? -6.158 -15.006 11.398 1.00 83.50 202 ILE A O 1
ATOM 1605 N N . VAL A 1 203 ? -7.395 -14.100 13.063 1.00 88.19 203 VAL A N 1
ATOM 1606 C CA . VAL A 1 203 ? -8.704 -14.418 12.499 1.00 88.19 203 VAL A CA 1
ATOM 1607 C C . VAL A 1 203 ? -8.850 -13.767 11.127 1.00 88.19 203 VAL A C 1
ATOM 1609 O O . VAL A 1 203 ? -8.231 -12.747 10.819 1.00 88.19 203 VAL A O 1
ATOM 1612 N N . LEU A 1 204 ? -9.606 -14.426 10.244 1.00 88.31 204 LEU A N 1
ATOM 1613 C CA . LEU A 1 204 ? -9.777 -14.015 8.848 1.00 88.31 204 LEU A CA 1
ATOM 1614 C C . LEU A 1 204 ? -8.439 -13.743 8.137 1.00 88.31 204 LEU A C 1
ATOM 1616 O O . LEU A 1 204 ? -8.369 -12.873 7.277 1.00 88.31 204 LEU A O 1
ATOM 1620 N N . ARG A 1 205 ? -7.359 -14.466 8.473 1.00 86.19 205 ARG A N 1
ATOM 1621 C CA . ARG A 1 205 ? -6.033 -14.325 7.832 1.00 86.19 205 ARG A CA 1
ATOM 1622 C C . ARG A 1 205 ? -5.509 -12.879 7.800 1.00 86.19 205 ARG A C 1
ATOM 1624 O O . ARG A 1 205 ? -4.743 -12.525 6.906 1.00 86.19 205 ARG A O 1
ATOM 1631 N N . GLY A 1 206 ? -5.924 -12.048 8.756 1.00 87.75 206 GLY A N 1
ATOM 1632 C CA . GLY A 1 206 ? -5.518 -10.647 8.839 1.00 87.75 206 GLY A CA 1
ATOM 1633 C C . GLY A 1 206 ? -6.401 -9.650 8.082 1.00 87.75 206 GLY A C 1
ATOM 1634 O O . GLY A 1 206 ? -6.057 -8.465 8.039 1.00 87.75 206 GLY A O 1
ATOM 1635 N N . TYR A 1 207 ? -7.520 -10.076 7.489 1.00 92.00 207 TYR A N 1
ATOM 1636 C CA . TYR A 1 207 ? -8.504 -9.156 6.914 1.00 92.00 207 TYR A CA 1
ATOM 1637 C C . TYR A 1 207 ? -9.383 -8.520 7.994 1.00 92.00 207 TYR A C 1
ATOM 1639 O O . TYR A 1 207 ? -9.759 -9.160 8.971 1.00 92.00 207 TYR A O 1
ATOM 1647 N N . CYS A 1 208 ? -9.752 -7.262 7.766 1.00 93.88 208 CYS A N 1
ATOM 1648 C CA . CYS A 1 208 ? -10.627 -6.496 8.641 1.00 93.88 208 CYS A CA 1
ATOM 1649 C C . CYS A 1 208 ? -12.045 -7.106 8.664 1.00 93.88 208 CYS A C 1
ATOM 1651 O O . CYS A 1 208 ? -12.723 -7.077 7.629 1.00 93.88 208 CYS A O 1
ATOM 1653 N N . PRO A 1 209 ? -12.536 -7.607 9.816 1.00 94.69 209 PRO A N 1
ATOM 1654 C CA . PRO A 1 209 ? -13.871 -8.201 9.918 1.00 94.69 209 PRO A CA 1
ATOM 1655 C C . PRO A 1 209 ? -14.985 -7.168 9.715 1.00 94.69 209 PRO A C 1
ATOM 1657 O O . PRO A 1 209 ? -16.018 -7.489 9.130 1.00 94.69 209 PRO A O 1
ATOM 1660 N N . VAL A 1 210 ? -14.767 -5.920 10.148 1.00 95.19 210 VAL A N 1
ATOM 1661 C CA . VAL A 1 210 ? -15.767 -4.845 10.057 1.00 95.19 210 VAL A CA 1
ATOM 1662 C C . VAL A 1 210 ? -16.048 -4.474 8.612 1.00 95.19 210 VAL A C 1
ATOM 1664 O O . VAL A 1 210 ? -17.195 -4.534 8.179 1.00 95.19 210 VAL A O 1
ATOM 1667 N N . CYS A 1 211 ? -15.001 -4.196 7.830 1.00 94.19 211 CYS A N 1
ATOM 1668 C CA . CYS A 1 211 ? -15.168 -3.923 6.404 1.00 94.19 211 CYS A CA 1
ATOM 1669 C C . CYS A 1 211 ? -15.786 -5.112 5.668 1.00 94.19 211 CYS A C 1
ATOM 1671 O O . CYS A 1 211 ? -16.591 -4.914 4.762 1.00 94.19 211 CYS A O 1
ATOM 1673 N N . PHE A 1 212 ? -15.440 -6.341 6.059 1.00 94.44 212 PHE A N 1
ATOM 1674 C CA . PHE A 1 212 ? -16.011 -7.529 5.442 1.00 94.44 212 PHE A CA 1
ATOM 1675 C C . PHE A 1 212 ? -17.517 -7.654 5.713 1.00 94.44 212 PHE A C 1
ATOM 1677 O O . PHE A 1 212 ? -18.275 -7.919 4.780 1.00 94.44 212 PHE A O 1
ATOM 1684 N N . LEU A 1 213 ? -17.970 -7.410 6.947 1.00 94.00 213 LEU A N 1
ATOM 1685 C CA . LEU A 1 213 ? -19.393 -7.440 7.289 1.00 94.00 213 LEU A CA 1
ATOM 1686 C C . LEU A 1 213 ? -20.170 -6.280 6.642 1.00 94.00 213 LEU A C 1
ATOM 1688 O O . LEU A 1 213 ? -21.169 -6.532 5.970 1.00 94.00 213 LEU A O 1
ATOM 1692 N N . GLU A 1 214 ? -19.698 -5.035 6.777 1.00 94.06 214 GLU A N 1
ATOM 1693 C CA . GLU A 1 214 ? -20.322 -3.841 6.166 1.00 94.06 214 GLU A CA 1
ATOM 1694 C C . GLU A 1 214 ? -20.382 -3.960 4.631 1.00 94.06 214 GLU A C 1
ATOM 1696 O O . GLU A 1 214 ? -21.349 -3.571 3.973 1.00 94.06 214 GLU A O 1
ATOM 1701 N N . GLY A 1 215 ? -19.367 -4.591 4.047 1.00 90.69 215 GLY A N 1
ATOM 1702 C CA . GLY A 1 215 ? -19.291 -4.931 2.634 1.00 90.69 215 GLY A CA 1
ATOM 1703 C C . GLY A 1 215 ? -20.168 -6.098 2.191 1.00 90.69 215 GLY A C 1
ATOM 1704 O O . GLY A 1 215 ? -19.997 -6.574 1.069 1.00 90.69 215 GLY A O 1
ATOM 1705 N N . HIS A 1 216 ? -21.077 -6.578 3.044 1.00 91.56 216 HIS A N 1
ATOM 1706 C CA . HIS A 1 216 ? -21.969 -7.706 2.768 1.00 91.56 216 HIS A CA 1
ATOM 1707 C C . HIS A 1 216 ? -21.206 -8.984 2.388 1.00 91.56 216 HIS A C 1
ATOM 1709 O O . HIS A 1 216 ? -21.624 -9.729 1.501 1.00 91.56 216 HIS A O 1
ATOM 1715 N N . GLN A 1 217 ? -20.060 -9.216 3.032 1.00 90.12 217 GLN A N 1
ATOM 1716 C CA . GLN A 1 217 ? -19.197 -10.382 2.829 1.00 90.12 217 GLN A CA 1
ATOM 1717 C C . GLN A 1 217 ? -18.682 -10.534 1.386 1.00 90.12 217 GLN A C 1
ATOM 1719 O O . GLN A 1 217 ? -18.427 -11.641 0.904 1.00 90.12 217 GLN A O 1
ATOM 1724 N N . ARG A 1 218 ? -18.521 -9.413 0.673 1.00 88.75 218 ARG A N 1
ATOM 1725 C CA . ARG A 1 218 ? -18.022 -9.388 -0.707 1.00 88.75 218 ARG A CA 1
ATOM 1726 C C . ARG A 1 218 ? -16.506 -9.257 -0.779 1.00 88.75 218 ARG A C 1
ATOM 1728 O O . ARG A 1 218 ? -15.846 -8.774 0.139 1.00 88.75 218 ARG A O 1
ATOM 1735 N N . TYR A 1 219 ? -15.962 -9.661 -1.923 1.00 87.88 219 TYR A N 1
ATOM 1736 C CA . TYR A 1 219 ? -14.530 -9.623 -2.202 1.00 87.88 219 TYR A CA 1
ATOM 1737 C C . TYR A 1 219 ? -13.971 -8.192 -2.192 1.00 87.88 219 TYR A C 1
ATOM 1739 O O . TYR A 1 219 ? -12.890 -7.958 -1.663 1.00 87.88 219 TYR A O 1
ATOM 1747 N N . GLU A 1 220 ? -14.717 -7.226 -2.731 1.00 89.00 220 GLU A N 1
ATOM 1748 C CA . GLU A 1 220 ? -14.285 -5.831 -2.897 1.00 89.00 220 GLU A CA 1
ATOM 1749 C C . GLU A 1 220 ? -14.101 -5.102 -1.560 1.00 89.00 220 GLU A C 1
ATOM 1751 O O . GLU A 1 220 ? -13.375 -4.113 -1.480 1.00 89.00 220 GLU A O 1
ATOM 1756 N N . ALA A 1 221 ? -14.744 -5.599 -0.505 1.00 90.94 221 ALA A N 1
ATOM 1757 C CA . ALA A 1 221 ? -14.694 -5.006 0.822 1.00 90.94 221 ALA A CA 1
ATOM 1758 C C . ALA A 1 221 ? -13.603 -5.604 1.725 1.00 90.94 221 ALA A C 1
ATOM 1760 O O . ALA A 1 221 ? -13.376 -5.104 2.829 1.00 90.94 221 ALA A O 1
ATOM 1761 N N . LEU A 1 222 ? -12.905 -6.654 1.273 1.00 91.69 222 LEU A N 1
ATOM 1762 C CA . LEU A 1 222 ? -11.800 -7.256 2.014 1.00 91.69 222 LEU A CA 1
ATOM 1763 C C . LEU A 1 222 ? -10.594 -6.316 2.029 1.00 91.69 222 LEU A C 1
ATOM 1765 O O . LEU A 1 222 ? -9.831 -6.220 1.068 1.00 91.69 222 LEU A O 1
ATOM 1769 N N . LYS A 1 223 ? -10.399 -5.652 3.166 1.00 91.38 223 LYS A N 1
ATOM 1770 C CA . LYS A 1 223 ? -9.230 -4.813 3.441 1.00 91.38 223 LYS A CA 1
ATOM 1771 C C . LYS A 1 223 ? -8.307 -5.518 4.420 1.00 91.38 223 LYS A C 1
ATOM 1773 O O . LYS A 1 223 ? -8.775 -6.114 5.388 1.00 91.38 223 LYS A O 1
ATOM 1778 N N . LEU A 1 224 ? -7.002 -5.453 4.175 1.00 90.81 224 LEU A N 1
ATOM 1779 C CA . LEU A 1 224 ? -6.009 -5.959 5.121 1.00 90.81 224 LEU A CA 1
ATOM 1780 C C . LEU A 1 224 ? -5.946 -5.044 6.342 1.00 90.81 224 LEU A C 1
ATOM 1782 O O . LEU A 1 224 ? -5.991 -3.820 6.211 1.00 90.81 224 LEU A O 1
ATOM 1786 N N . GLY A 1 225 ? -5.864 -5.650 7.521 1.00 88.50 225 GLY A N 1
ATOM 1787 C CA . GLY A 1 225 ? -5.625 -4.919 8.753 1.00 88.50 225 GLY A CA 1
ATOM 1788 C C . GLY A 1 225 ? -4.156 -4.532 8.923 1.00 88.50 225 GLY A C 1
ATOM 1789 O O . GLY A 1 225 ? -3.264 -5.121 8.309 1.00 88.50 225 GLY A O 1
ATOM 1790 N N . VAL A 1 226 ? -3.919 -3.532 9.766 1.00 87.44 226 VAL A N 1
ATOM 1791 C CA . VAL A 1 226 ? -2.584 -3.032 10.119 1.00 87.44 226 VAL A CA 1
ATOM 1792 C C . VAL A 1 226 ? -2.211 -3.459 11.543 1.00 87.44 226 VAL A C 1
ATOM 1794 O O . VAL A 1 226 ? -3.067 -3.891 12.313 1.00 87.44 226 VAL A O 1
ATOM 1797 N N . ARG A 1 227 ? -0.921 -3.399 11.896 1.00 84.06 227 ARG A N 1
ATOM 1798 C CA . ARG A 1 227 ? -0.412 -3.928 13.181 1.00 84.06 227 ARG A CA 1
ATOM 1799 C C . ARG A 1 227 ? -0.743 -3.036 14.373 1.00 84.06 227 ARG A C 1
ATOM 1801 O O . ARG A 1 227 ? -0.658 -3.473 15.513 1.00 84.06 227 ARG A O 1
ATOM 1808 N N . GLU A 1 228 ? -1.095 -1.792 14.102 1.00 86.44 228 GLU A N 1
ATOM 1809 C CA . GLU A 1 228 ? -1.433 -0.772 15.082 1.00 86.44 228 GLU A CA 1
ATOM 1810 C C . GLU A 1 228 ? -2.846 -0.970 15.645 1.00 86.44 228 GLU A C 1
ATOM 1812 O O . GLU A 1 228 ? -3.122 -0.536 16.762 1.00 86.44 228 GLU A O 1
ATOM 1817 N N . TYR A 1 229 ? -3.730 -1.638 14.894 1.00 90.19 229 TYR A N 1
ATOM 1818 C CA . TYR A 1 229 ? -5.128 -1.843 15.266 1.00 90.19 229 TYR A CA 1
ATOM 1819 C C . TYR A 1 229 ? -5.422 -3.328 15.443 1.00 90.19 229 TYR A C 1
ATOM 1821 O O . TYR A 1 229 ? -5.726 -4.047 14.486 1.00 90.19 229 TYR A O 1
ATOM 1829 N N . LEU A 1 230 ? -5.335 -3.766 16.696 1.00 90.25 230 LEU A N 1
ATOM 1830 C CA . LEU A 1 230 ? -5.512 -5.150 17.106 1.00 90.25 230 LEU A CA 1
ATOM 1831 C C . LEU A 1 230 ? -6.441 -5.242 18.313 1.00 90.25 230 LEU A C 1
ATOM 1833 O O . LEU A 1 230 ? -6.367 -4.420 19.229 1.00 90.25 230 LEU A O 1
ATOM 1837 N N . ALA A 1 231 ? -7.272 -6.278 18.328 1.00 90.69 231 ALA A N 1
ATOM 1838 C CA . ALA A 1 231 ? -8.084 -6.632 19.486 1.00 90.69 231 ALA A CA 1
ATOM 1839 C C . ALA A 1 231 ? -8.093 -8.144 19.704 1.00 90.69 231 ALA A C 1
ATOM 1841 O O . ALA A 1 231 ? -8.084 -8.909 18.736 1.00 90.69 231 ALA A O 1
ATOM 1842 N N . SER A 1 232 ? -8.139 -8.564 20.965 1.00 89.69 232 SER A N 1
ATOM 1843 C CA . SER A 1 232 ? -8.473 -9.929 21.361 1.00 89.69 232 SER A CA 1
ATOM 1844 C C . SER A 1 232 ? -9.943 -10.032 21.731 1.00 89.69 232 SER A C 1
ATOM 1846 O O . SER A 1 232 ? -10.479 -9.170 22.422 1.00 89.69 232 SER A O 1
ATOM 1848 N N . TYR A 1 233 ? -10.589 -11.110 21.301 1.00 89.19 233 TYR A N 1
ATOM 1849 C CA . TYR A 1 233 ? -11.938 -11.468 21.727 1.00 89.19 233 TYR A CA 1
ATOM 1850 C C . TYR A 1 233 ? -12.061 -12.991 21.770 1.00 89.19 233 TYR A C 1
ATOM 1852 O O . TYR A 1 233 ? -11.743 -13.653 20.786 1.00 89.19 233 TYR A O 1
ATOM 1860 N N . VAL A 1 234 ? -12.488 -13.560 22.903 1.00 86.75 234 VAL A N 1
ATOM 1861 C CA . VAL A 1 234 ? -12.643 -15.021 23.094 1.00 86.75 234 VAL A CA 1
ATOM 1862 C C . VAL A 1 234 ? -11.361 -15.791 22.710 1.00 86.75 234 VAL A C 1
ATOM 1864 O O . VAL A 1 234 ? -11.397 -16.792 22.000 1.00 86.75 234 VAL A O 1
ATOM 1867 N N . ASN A 1 235 ? -10.203 -15.308 23.177 1.00 81.00 235 ASN A N 1
ATOM 1868 C CA . ASN A 1 235 ? -8.861 -15.852 22.890 1.00 81.00 235 ASN A CA 1
ATOM 1869 C C . ASN A 1 235 ? -8.431 -15.842 21.411 1.00 81.00 235 ASN A C 1
ATOM 1871 O O . ASN A 1 235 ? -7.433 -16.468 21.051 1.00 81.00 235 ASN A O 1
ATOM 1875 N N . GLU A 1 236 ? -9.143 -15.118 20.555 1.00 87.56 236 GLU A N 1
ATOM 1876 C CA . GLU A 1 236 ? -8.791 -14.936 19.155 1.00 87.56 236 GLU A CA 1
ATOM 1877 C C . GLU A 1 236 ? -8.316 -13.508 18.886 1.00 87.56 236 GLU A C 1
ATOM 1879 O O . GLU A 1 236 ? -8.798 -12.560 19.505 1.00 87.56 236 GLU A O 1
ATOM 1884 N N . VAL A 1 237 ? -7.380 -13.344 17.946 1.00 89.56 237 VAL A N 1
ATOM 1885 C CA . VAL A 1 237 ? -6.803 -12.036 17.599 1.00 89.56 237 VAL A CA 1
ATOM 1886 C C . VAL A 1 237 ? -7.357 -11.545 16.266 1.00 89.56 237 VAL A C 1
ATOM 1888 O O . VAL A 1 237 ? -7.242 -12.226 15.245 1.00 89.56 237 VAL A O 1
ATOM 1891 N N . TYR A 1 238 ? -7.894 -10.328 16.272 1.00 91.81 238 TYR A N 1
ATOM 1892 C CA . TYR A 1 238 ? -8.468 -9.643 15.117 1.00 91.81 238 TYR A CA 1
ATOM 1893 C C . TYR A 1 238 ? -7.612 -8.434 14.722 1.00 91.81 238 TYR A C 1
ATOM 1895 O O . TYR A 1 238 ? -7.069 -7.736 15.580 1.00 91.81 238 TYR A O 1
ATOM 1903 N N . THR A 1 239 ? -7.508 -8.174 13.417 1.00 91.88 239 THR A N 1
ATOM 1904 C CA . THR A 1 239 ? -6.809 -7.016 12.833 1.00 91.88 239 THR A CA 1
ATOM 1905 C C . THR A 1 239 ? -7.785 -6.084 12.126 1.00 91.88 239 THR A C 1
ATOM 1907 O O . THR A 1 239 ? -8.765 -6.532 11.530 1.00 91.88 239 THR A O 1
ATOM 1910 N N . PHE A 1 240 ? -7.489 -4.782 12.111 1.00 93.75 240 PHE A N 1
ATOM 1911 C CA . PHE A 1 240 ? -8.371 -3.775 11.509 1.00 93.75 240 PHE A CA 1
ATOM 1912 C C . PHE A 1 240 ? -7.607 -2.824 10.592 1.00 93.75 240 PHE A C 1
ATOM 1914 O O . PHE A 1 240 ? -6.430 -2.547 10.803 1.00 93.75 240 PHE A O 1
ATOM 1921 N N . CYS A 1 241 ? -8.263 -2.325 9.543 1.00 93.00 241 CYS A N 1
ATOM 1922 C CA . CYS A 1 241 ? -7.642 -1.389 8.598 1.00 93.00 241 CYS A CA 1
ATOM 1923 C C . CYS A 1 241 ? -7.611 0.062 9.106 1.00 93.00 241 CYS A C 1
ATOM 1925 O O . CYS A 1 241 ? -6.899 0.887 8.544 1.00 93.00 241 CYS A O 1
ATOM 1927 N N . SER A 1 242 ? -8.405 0.390 10.128 1.00 93.12 242 SER A N 1
ATOM 1928 C CA . SER A 1 242 ? -8.502 1.728 10.715 1.00 93.12 242 SER A CA 1
ATOM 1929 C C . SER A 1 242 ? -8.924 1.660 12.185 1.00 93.12 242 SER A C 1
ATOM 1931 O O . SER A 1 242 ? -9.494 0.658 12.629 1.00 93.12 242 SER A O 1
ATOM 1933 N N . ASN A 1 243 ? -8.699 2.754 12.919 1.00 90.31 243 ASN A N 1
ATOM 1934 C CA . ASN A 1 243 ? -9.164 2.898 14.300 1.00 90.31 243 ASN A CA 1
ATOM 1935 C C . ASN A 1 243 ? -10.700 2.838 14.410 1.00 90.31 243 ASN A C 1
ATOM 1937 O O . ASN A 1 243 ? -11.222 2.249 15.347 1.00 90.31 243 ASN A O 1
ATOM 1941 N N . ASP A 1 244 ? -11.431 3.386 13.433 1.00 91.06 244 ASP A N 1
ATOM 1942 C CA . ASP A 1 244 ? -12.901 3.315 13.394 1.00 91.06 244 ASP A CA 1
ATOM 1943 C C . ASP A 1 244 ? -13.404 1.862 13.352 1.00 91.06 244 ASP A C 1
ATOM 1945 O O . ASP A 1 244 ? -14.282 1.471 14.119 1.00 91.06 244 ASP A O 1
ATOM 1949 N N . CYS A 1 245 ? -12.783 1.024 12.514 1.00 93.44 245 CYS A N 1
ATOM 1950 C CA . CYS A 1 245 ? -13.112 -0.398 12.441 1.00 93.44 245 CYS A CA 1
ATOM 1951 C C . CYS A 1 245 ? -12.810 -1.126 13.758 1.00 93.44 245 CYS A C 1
ATOM 1953 O O . CYS A 1 245 ? -13.601 -1.962 14.185 1.00 93.44 245 CYS A O 1
ATOM 1955 N N . LEU A 1 246 ? -11.699 -0.793 14.420 1.00 91.38 246 LEU A N 1
ATOM 1956 C CA . LEU A 1 246 ? -11.388 -1.330 15.745 1.00 91.38 246 LEU A CA 1
ATOM 1957 C C . LEU A 1 246 ? -12.488 -0.961 16.754 1.00 91.38 246 LEU A C 1
ATOM 1959 O O . LEU A 1 246 ? -13.038 -1.845 17.401 1.00 91.38 246 LEU A O 1
ATOM 1963 N N . LEU A 1 247 ? -12.863 0.318 16.850 1.00 89.31 247 LEU A N 1
ATOM 1964 C CA . LEU A 1 247 ? -13.888 0.788 17.791 1.00 89.31 247 LEU A CA 1
ATOM 1965 C C . LEU A 1 247 ? -15.261 0.145 17.543 1.00 89.31 247 LEU A C 1
ATOM 1967 O O . LEU A 1 247 ? -15.917 -0.292 18.488 1.00 89.31 247 LEU A O 1
ATOM 1971 N N . LYS A 1 248 ? -15.682 0.023 16.278 1.00 91.44 248 LYS A N 1
ATOM 1972 C CA . LYS A 1 248 ? -16.925 -0.676 15.906 1.00 91.44 248 LYS A CA 1
ATOM 1973 C C . LYS A 1 248 ? -16.922 -2.140 16.335 1.00 91.44 248 LYS A C 1
ATOM 1975 O O . LYS A 1 248 ? -17.950 -2.652 16.777 1.00 91.44 248 LYS A O 1
ATOM 1980 N N . PHE A 1 249 ? -15.778 -2.809 16.207 1.00 92.81 249 PHE A N 1
ATOM 1981 C CA . PHE A 1 249 ? -15.622 -4.181 16.670 1.00 92.81 249 PHE A CA 1
ATOM 1982 C C . PHE A 1 249 ? -15.714 -4.277 18.193 1.00 92.81 249 PHE A C 1
ATOM 1984 O O . PHE A 1 249 ? -16.467 -5.110 18.685 1.00 92.81 249 PHE A O 1
ATOM 1991 N N . LEU A 1 250 ? -15.017 -3.407 18.933 1.00 90.06 250 LEU A N 1
ATOM 1992 C CA . LEU A 1 250 ? -15.040 -3.412 20.401 1.00 90.06 250 LEU A CA 1
ATOM 1993 C C . LEU A 1 250 ? -16.455 -3.210 20.960 1.00 90.06 250 LEU A C 1
ATOM 1995 O O . LEU A 1 250 ? -16.803 -3.855 21.938 1.00 90.06 250 LEU A O 1
ATOM 1999 N N . ARG A 1 251 ? -17.297 -2.396 20.305 1.00 89.62 251 ARG A N 1
ATOM 2000 C CA . ARG A 1 251 ? -18.698 -2.190 20.722 1.00 89.62 251 ARG A CA 1
ATOM 2001 C C . ARG A 1 251 ? -19.561 -3.445 20.607 1.00 89.62 251 ARG A C 1
ATOM 2003 O O . ARG A 1 251 ? -20.356 -3.723 21.503 1.00 89.62 251 ARG A O 1
ATOM 2010 N N . LYS A 1 252 ? -19.440 -4.189 19.501 1.00 90.38 252 LYS A N 1
ATOM 2011 C CA . LYS A 1 252 ? -20.261 -5.381 19.203 1.00 90.38 252 LYS A CA 1
ATOM 2012 C C . LYS A 1 252 ? -19.417 -6.526 18.630 1.00 90.38 252 LYS A C 1
ATOM 2014 O O . LYS A 1 252 ? -19.602 -6.903 17.471 1.00 90.38 252 LYS A O 1
ATOM 2019 N N . PRO A 1 253 ? -18.519 -7.127 19.426 1.00 91.50 253 PRO A N 1
ATOM 2020 C CA . PRO A 1 253 ? -17.584 -8.135 18.924 1.00 91.50 253 PRO A CA 1
ATOM 2021 C C . PRO A 1 253 ? -18.293 -9.426 18.485 1.00 91.50 253 PRO A C 1
ATOM 2023 O O . PRO A 1 253 ? -17.880 -10.078 17.526 1.00 91.50 253 PRO A O 1
ATOM 2026 N N . HIS A 1 254 ? -19.424 -9.755 19.118 1.00 89.88 254 HIS A N 1
ATOM 2027 C CA . HIS A 1 254 ? -20.233 -10.939 18.816 1.00 89.88 254 HIS A CA 1
ATOM 2028 C C . HIS A 1 254 ? -20.741 -10.990 17.363 1.00 89.88 254 HIS A C 1
ATOM 2030 O O . HIS A 1 254 ? -20.930 -12.079 16.833 1.00 89.88 254 HIS A O 1
ATOM 2036 N N . LEU A 1 255 ? -20.915 -9.841 16.693 1.00 91.69 255 LEU A N 1
ATOM 2037 C CA . LEU A 1 255 ? -21.360 -9.781 15.293 1.00 91.69 255 LEU A CA 1
ATOM 2038 C C . LEU A 1 255 ? -20.313 -10.312 14.303 1.00 91.69 255 LEU A C 1
ATOM 2040 O O . LEU A 1 255 ? -20.653 -10.690 13.183 1.00 91.69 255 LEU A O 1
ATOM 2044 N N . TYR A 1 256 ? -19.040 -10.312 14.698 1.00 91.25 256 TYR A N 1
ATOM 2045 C CA . TYR A 1 256 ? -17.913 -10.577 13.806 1.00 91.25 256 TYR A CA 1
ATOM 2046 C C . TYR A 1 256 ? -17.283 -11.960 14.011 1.00 91.25 256 TYR A C 1
ATOM 2048 O O . TYR A 1 256 ? -16.556 -12.425 13.134 1.00 91.25 256 TYR A O 1
ATOM 2056 N N . LYS A 1 257 ? -17.574 -12.621 15.138 1.00 88.88 257 LYS A N 1
ATOM 2057 C CA . LYS A 1 257 ? -16.989 -13.912 15.534 1.00 88.88 257 LYS A CA 1
ATOM 2058 C C . LYS A 1 257 ? -17.224 -15.025 14.509 1.00 88.88 257 LYS A C 1
ATOM 2060 O O . LYS A 1 257 ? -16.311 -15.773 14.182 1.00 88.88 257 LYS A O 1
ATOM 2065 N N . ASP A 1 258 ? -18.439 -15.126 13.975 1.00 89.44 258 ASP A N 1
ATOM 2066 C CA . ASP A 1 258 ? -18.835 -16.250 13.114 1.00 89.44 258 ASP A CA 1
ATOM 2067 C C . ASP A 1 258 ? -18.576 -16.000 11.613 1.00 89.44 258 ASP A C 1
ATOM 2069 O O . ASP A 1 258 ? -19.069 -16.732 10.746 1.00 89.44 258 ASP A O 1
ATOM 2073 N N . LEU A 1 259 ? -17.792 -14.967 11.276 1.00 91.38 259 LEU A N 1
ATOM 2074 C CA . LEU A 1 259 ? -17.464 -14.626 9.894 1.00 91.38 259 LEU A CA 1
ATOM 2075 C C . LEU A 1 259 ? -16.539 -15.665 9.253 1.00 91.38 259 LEU A C 1
ATOM 2077 O O . LEU A 1 259 ? -15.519 -16.069 9.809 1.00 91.38 259 LEU A O 1
ATOM 2081 N N . LYS A 1 260 ? -16.862 -16.052 8.015 1.00 89.94 260 LYS A N 1
ATOM 2082 C CA . LYS A 1 260 ? -16.059 -16.986 7.216 1.00 89.94 260 LYS A CA 1
ATOM 2083 C C . LYS A 1 260 ? -15.576 -16.313 5.944 1.00 89.94 260 LYS A C 1
ATOM 2085 O O . LYS A 1 260 ? -16.357 -15.719 5.206 1.00 89.94 260 LYS A O 1
ATOM 2090 N N . LEU A 1 261 ? -14.278 -16.438 5.679 1.00 89.50 261 LEU A N 1
ATOM 2091 C CA . LEU A 1 261 ? -13.680 -15.909 4.461 1.00 89.50 261 LEU A CA 1
ATOM 2092 C C . LEU A 1 261 ? -14.199 -16.633 3.205 1.00 89.50 261 LEU A C 1
ATOM 2094 O O . LEU A 1 261 ? -14.348 -17.860 3.225 1.00 89.50 261 LEU A O 1
ATOM 2098 N N . PRO A 1 262 ? -14.391 -15.909 2.089 1.00 86.38 262 PRO A N 1
ATOM 2099 C CA . PRO A 1 262 ? -14.711 -16.514 0.805 1.00 86.38 262 PRO A CA 1
ATOM 2100 C C . PRO A 1 262 ? -13.507 -17.287 0.246 1.00 86.38 262 PRO A C 1
ATOM 2102 O O . PRO A 1 262 ? -12.354 -17.040 0.601 1.00 86.38 262 PRO A O 1
ATOM 2105 N N . THR A 1 263 ? -13.761 -18.210 -0.687 1.00 85.38 263 THR A N 1
ATOM 2106 C CA . THR A 1 263 ? -12.711 -19.042 -1.307 1.00 85.38 263 THR A CA 1
ATOM 2107 C C . THR A 1 263 ? -11.682 -18.218 -2.085 1.00 85.38 263 THR A C 1
ATOM 2109 O O . THR A 1 263 ? -10.500 -18.556 -2.103 1.00 85.38 263 THR A O 1
ATOM 2112 N N . LYS A 1 264 ? -12.116 -17.130 -2.733 1.00 85.62 264 LYS A N 1
ATOM 2113 C CA . LYS A 1 264 ? -11.240 -16.219 -3.474 1.00 85.62 264 LYS A CA 1
ATOM 2114 C C . LYS A 1 264 ? -10.844 -15.057 -2.570 1.00 85.62 264 LYS A C 1
ATOM 2116 O O . LYS A 1 264 ? -11.707 -14.296 -2.146 1.00 85.62 264 LYS A O 1
ATOM 2121 N N . LEU A 1 265 ? -9.546 -14.911 -2.323 1.00 86.19 265 LEU A N 1
ATOM 2122 C CA . LEU A 1 265 ? -8.983 -13.846 -1.495 1.00 86.19 265 LEU A CA 1
ATOM 2123 C C . LEU A 1 265 ? -8.138 -12.896 -2.342 1.00 86.19 265 LEU A C 1
ATOM 2125 O O . LEU A 1 265 ? -7.513 -13.348 -3.308 1.00 86.19 265 LEU A O 1
ATOM 2129 N N . PRO A 1 266 ? -8.119 -11.594 -2.014 1.00 82.12 266 PRO A N 1
ATOM 2130 C CA . PRO A 1 266 ? -7.247 -10.662 -2.701 1.00 82.12 266 PRO A CA 1
ATOM 2131 C C . PRO A 1 266 ? -5.782 -11.015 -2.428 1.00 82.12 266 PRO A C 1
ATOM 2133 O O . PRO A 1 266 ? -5.446 -11.433 -1.317 1.00 82.12 266 PRO A O 1
ATOM 2136 N N . PRO A 1 267 ? -4.896 -10.874 -3.427 1.00 77.88 267 PRO A N 1
ATOM 2137 C CA . PRO A 1 267 ? -3.484 -11.161 -3.241 1.00 77.88 267 PRO A CA 1
ATOM 2138 C C . PRO A 1 267 ? -2.920 -10.257 -2.144 1.00 77.88 267 PRO A C 1
ATOM 2140 O O . PRO A 1 267 ? -3.150 -9.048 -2.139 1.00 77.88 267 PRO A O 1
ATOM 2143 N N . ILE A 1 268 ? -2.179 -10.848 -1.210 1.00 74.62 268 ILE A N 1
ATOM 2144 C CA . ILE A 1 268 ? -1.496 -10.088 -0.165 1.00 74.62 268 ILE A CA 1
ATOM 2145 C C . ILE A 1 268 ? -0.346 -9.333 -0.848 1.00 74.62 268 ILE A C 1
ATOM 2147 O O . ILE A 1 268 ? 0.499 -9.981 -1.474 1.00 74.62 268 ILE A O 1
ATOM 2151 N N . PRO A 1 269 ? -0.296 -7.991 -0.773 1.00 65.44 269 PRO A N 1
ATOM 2152 C CA . PRO A 1 269 ? 0.776 -7.218 -1.371 1.00 65.44 269 PRO A CA 1
ATOM 2153 C C . PRO A 1 269 ? 2.071 -7.503 -0.607 1.00 65.44 269 PRO A C 1
ATOM 2155 O O . PRO A 1 269 ? 2.338 -6.942 0.451 1.00 65.44 269 PRO A O 1
ATOM 2158 N N . SER A 1 270 ? 2.882 -8.412 -1.137 1.00 67.12 270 SER A N 1
ATOM 2159 C CA . SER A 1 270 ? 4.252 -8.625 -0.686 1.00 67.12 270 SER A CA 1
ATOM 2160 C C . SER A 1 270 ? 5.188 -7.804 -1.564 1.00 67.12 270 SER A C 1
ATOM 2162 O O . SER A 1 270 ? 5.129 -7.920 -2.789 1.00 67.12 270 SER A O 1
ATOM 2164 N N . ALA A 1 271 ? 6.074 -7.010 -0.964 1.00 66.94 271 ALA A N 1
ATOM 2165 C CA . ALA A 1 271 ? 7.157 -6.370 -1.702 1.00 66.94 271 ALA A CA 1
ATOM 2166 C C . ALA A 1 271 ? 8.105 -7.457 -2.240 1.00 66.94 271 ALA A C 1
ATOM 2168 O O . ALA A 1 271 ? 8.920 -8.009 -1.502 1.00 66.94 271 ALA A O 1
ATOM 2169 N N . ILE A 1 272 ? 7.963 -7.811 -3.518 1.00 73.19 272 ILE A N 1
ATOM 2170 C CA . ILE A 1 272 ? 8.846 -8.771 -4.184 1.00 73.19 272 ILE A CA 1
ATOM 2171 C C . ILE A 1 272 ? 10.092 -8.014 -4.641 1.00 73.19 272 ILE A C 1
ATOM 2173 O O . ILE A 1 272 ? 10.001 -7.019 -5.359 1.00 73.19 272 ILE A O 1
ATOM 2177 N N . SER A 1 273 ? 11.269 -8.484 -4.231 1.00 79.44 273 SER A N 1
ATOM 2178 C CA . SER A 1 273 ? 12.533 -7.921 -4.703 1.00 79.44 273 SER A CA 1
ATOM 2179 C C . SER A 1 273 ? 12.714 -8.199 -6.196 1.00 79.44 273 SER A C 1
ATOM 2181 O O . SER A 1 273 ? 12.496 -9.314 -6.666 1.00 79.44 273 SER A O 1
ATOM 2183 N N . VAL A 1 274 ? 13.204 -7.211 -6.948 1.00 82.56 274 VAL A N 1
ATOM 2184 C CA . VAL A 1 274 ? 13.511 -7.371 -8.382 1.00 82.56 274 VAL A CA 1
ATOM 2185 C C . VAL A 1 274 ? 14.510 -8.514 -8.622 1.00 82.56 274 VAL A C 1
ATOM 2187 O O . VAL A 1 274 ? 14.464 -9.165 -9.660 1.00 82.56 274 VAL A O 1
ATOM 2190 N N . GLN A 1 275 ? 15.381 -8.807 -7.649 1.00 81.81 275 GLN A N 1
ATOM 2191 C CA . GLN A 1 275 ? 16.395 -9.866 -7.746 1.00 81.81 275 GLN A CA 1
ATOM 2192 C C . GLN A 1 275 ? 15.815 -11.283 -7.684 1.00 81.81 275 GLN A C 1
ATOM 2194 O O . GLN A 1 275 ? 16.453 -12.219 -8.153 1.00 81.81 275 GLN A O 1
ATOM 2199 N N . THR A 1 276 ? 14.625 -11.448 -7.104 1.00 85.56 276 THR A N 1
ATOM 2200 C CA . THR A 1 276 ? 13.967 -12.754 -6.966 1.00 85.56 276 THR A CA 1
ATOM 2201 C C . THR A 1 276 ? 13.014 -13.052 -8.124 1.00 85.56 276 THR A C 1
ATOM 2203 O O . THR A 1 276 ? 12.372 -14.099 -8.134 1.00 85.56 276 THR A O 1
ATOM 2206 N N . LEU A 1 277 ? 12.886 -12.132 -9.087 1.00 86.25 277 LEU A N 1
ATOM 2207 C CA . LEU A 1 277 ? 12.006 -12.302 -10.238 1.00 86.25 277 LEU A CA 1
ATOM 2208 C C . LEU A 1 277 ? 12.599 -13.292 -11.256 1.00 86.25 277 LEU A C 1
ATOM 2210 O O . LEU A 1 277 ? 13.815 -13.313 -11.462 1.00 86.25 277 LEU A O 1
ATOM 2214 N N . PRO A 1 278 ? 11.756 -14.065 -11.968 1.00 89.94 278 PRO A N 1
ATOM 2215 C CA . PRO A 1 278 ? 12.179 -14.812 -13.149 1.00 89.94 278 PRO A CA 1
ATOM 2216 C C . PRO A 1 278 ? 12.824 -13.898 -14.202 1.00 89.94 278 PRO A C 1
ATOM 2218 O O . PRO A 1 278 ? 12.486 -12.717 -14.291 1.00 89.94 278 PRO A O 1
ATOM 2221 N N . LEU A 1 279 ? 13.699 -14.455 -15.051 1.00 88.44 279 LEU A N 1
ATOM 2222 C CA . LEU A 1 279 ? 14.474 -13.688 -16.038 1.00 88.44 279 LEU A CA 1
ATOM 2223 C C . LEU A 1 279 ? 13.636 -12.695 -16.877 1.00 88.44 279 LEU A C 1
ATOM 2225 O O . LEU A 1 279 ? 14.064 -11.546 -16.986 1.00 88.44 279 LEU A O 1
ATOM 2229 N N . PRO A 1 280 ? 12.454 -13.054 -17.428 1.00 91.56 280 PRO A N 1
ATOM 2230 C CA . PRO A 1 280 ? 11.635 -12.094 -18.170 1.00 91.56 280 PRO A CA 1
ATOM 2231 C C . PRO A 1 280 ? 11.220 -10.881 -17.326 1.00 91.56 280 PRO A C 1
ATOM 2233 O O . PRO A 1 280 ? 11.416 -9.748 -17.756 1.00 91.56 280 PRO A O 1
ATOM 2236 N N . GLY A 1 281 ? 10.740 -11.109 -16.097 1.00 88.38 281 GLY A N 1
ATOM 2237 C CA . GLY A 1 281 ? 10.338 -10.040 -15.179 1.00 88.38 281 GLY A CA 1
ATOM 2238 C C . GLY A 1 281 ? 11.522 -9.195 -14.713 1.00 88.38 281 GLY A C 1
ATOM 2239 O O . GLY A 1 281 ? 11.419 -7.975 -14.633 1.00 88.38 281 GLY A O 1
ATOM 2240 N N . PHE A 1 282 ? 12.683 -9.813 -14.485 1.00 91.56 282 PHE A N 1
ATOM 2241 C CA . PHE A 1 282 ? 13.911 -9.082 -14.178 1.00 91.56 282 PHE A CA 1
ATOM 2242 C C . PHE A 1 282 ? 14.303 -8.129 -15.317 1.00 91.56 282 PHE A C 1
ATOM 2244 O O . PHE A 1 282 ? 14.578 -6.954 -15.070 1.00 91.56 282 PHE A O 1
ATOM 2251 N N . LEU A 1 283 ? 14.306 -8.600 -16.569 1.00 91.50 283 LEU A N 1
ATOM 2252 C CA . LEU A 1 283 ? 14.648 -7.771 -17.730 1.00 91.50 283 LEU A CA 1
ATOM 2253 C C . LEU A 1 283 ? 13.620 -6.658 -17.958 1.00 91.50 283 LEU A C 1
ATOM 2255 O O . LEU A 1 283 ? 13.999 -5.519 -18.246 1.00 91.50 283 LEU A O 1
ATOM 2259 N N . GLU A 1 284 ? 12.337 -6.974 -17.780 1.00 91.00 284 GLU A N 1
ATOM 2260 C CA . GLU A 1 284 ? 11.241 -6.015 -17.879 1.00 91.00 284 GLU A CA 1
ATOM 2261 C C . GLU A 1 284 ? 11.378 -4.887 -16.851 1.00 91.00 284 GLU A C 1
ATOM 2263 O O . GLU A 1 284 ? 11.284 -3.717 -17.207 1.00 91.00 284 GLU A O 1
ATOM 2268 N N . GLN A 1 285 ? 11.682 -5.208 -15.595 1.00 90.31 285 GLN A N 1
ATOM 2269 C CA . GLN A 1 285 ? 11.772 -4.212 -14.524 1.00 90.31 285 GLN A CA 1
ATOM 2270 C C . GLN A 1 285 ? 13.093 -3.425 -14.520 1.00 90.31 285 GLN A C 1
ATOM 2272 O O . GLN A 1 285 ? 13.149 -2.326 -13.971 1.00 90.31 285 GLN A O 1
ATOM 2277 N N . THR A 1 286 ? 14.173 -3.958 -15.107 1.00 89.81 286 THR A N 1
ATOM 2278 C CA . THR A 1 286 ? 15.509 -3.334 -15.017 1.00 89.81 286 THR A CA 1
ATOM 2279 C C . THR A 1 286 ? 15.946 -2.590 -16.273 1.00 89.81 286 THR A C 1
ATOM 2281 O O . THR A 1 286 ? 16.349 -1.432 -16.185 1.00 89.81 286 THR A O 1
ATOM 2284 N N . VAL A 1 287 ? 15.918 -3.238 -17.440 1.00 90.69 287 VAL A N 1
ATOM 2285 C CA . VAL A 1 287 ? 16.576 -2.733 -18.661 1.00 90.69 287 VAL A CA 1
ATOM 2286 C C . VAL A 1 287 ? 15.601 -2.371 -19.774 1.00 90.69 287 VAL A C 1
ATOM 2288 O O . VAL A 1 287 ? 15.993 -1.680 -20.716 1.00 90.69 287 VAL A O 1
ATOM 2291 N N . SER A 1 288 ? 14.341 -2.800 -19.682 1.00 93.38 288 SER A N 1
ATOM 2292 C CA . SER A 1 288 ? 13.360 -2.659 -20.766 1.00 93.38 288 SER A CA 1
ATOM 2293 C C . SER A 1 288 ? 13.178 -1.217 -21.234 1.00 93.38 288 SER A C 1
ATOM 2295 O O . SER A 1 288 ? 13.229 -0.950 -22.433 1.00 93.38 288 SER A O 1
ATOM 2297 N N . ILE A 1 289 ? 13.024 -0.276 -20.300 1.00 93.19 289 ILE A N 1
ATOM 2298 C CA . ILE A 1 289 ? 12.769 1.133 -20.601 1.00 93.19 289 ILE A CA 1
ATOM 2299 C C . ILE A 1 289 ? 13.970 1.732 -21.334 1.00 93.19 289 ILE A C 1
ATOM 2301 O O . ILE A 1 289 ? 13.794 2.354 -22.382 1.00 93.19 289 ILE A O 1
ATOM 2305 N N . ALA A 1 290 ? 15.181 1.483 -20.828 1.00 93.69 290 ALA A N 1
ATOM 2306 C CA . ALA A 1 290 ? 16.417 1.979 -21.423 1.00 93.69 290 ALA A CA 1
ATOM 2307 C C . ALA A 1 290 ? 16.648 1.397 -22.828 1.00 93.69 290 ALA A C 1
ATOM 2309 O O . ALA A 1 290 ? 16.973 2.134 -23.759 1.00 93.69 290 ALA A O 1
ATOM 2310 N N . LEU A 1 291 ? 16.421 0.090 -23.012 1.00 94.75 291 LEU A N 1
ATOM 2311 C CA . LEU A 1 291 ? 16.543 -0.568 -24.315 1.00 94.75 291 LEU A CA 1
ATOM 2312 C C . LEU A 1 291 ? 15.487 -0.078 -25.306 1.00 94.75 291 LEU A C 1
ATOM 2314 O O . LEU A 1 291 ? 15.822 0.208 -26.452 1.00 94.75 291 LEU A O 1
ATOM 2318 N N . ARG A 1 292 ? 14.230 0.073 -24.877 1.00 94.94 292 ARG A N 1
ATOM 2319 C CA . ARG A 1 292 ? 13.143 0.599 -25.714 1.00 94.94 292 ARG A CA 1
ATOM 2320 C C . ARG A 1 292 ? 13.464 2.002 -26.217 1.00 94.94 292 ARG A C 1
ATOM 2322 O O . ARG A 1 292 ? 13.310 2.271 -27.404 1.00 94.94 292 ARG A O 1
ATOM 2329 N N . GLN A 1 293 ? 13.935 2.878 -25.330 1.00 95.75 293 GLN A N 1
ATOM 2330 C CA . GLN A 1 293 ? 14.344 4.235 -25.695 1.00 95.75 293 GLN A CA 1
ATOM 2331 C C . GLN A 1 293 ? 15.516 4.219 -26.682 1.00 95.75 293 GLN A C 1
ATOM 2333 O O . GLN A 1 293 ? 15.440 4.867 -27.723 1.00 95.75 293 GLN A O 1
ATOM 2338 N N . ALA A 1 294 ? 16.556 3.426 -26.410 1.00 96.00 294 ALA A N 1
ATOM 2339 C CA . ALA A 1 294 ? 17.720 3.338 -27.287 1.00 96.00 294 ALA A CA 1
ATOM 2340 C C . ALA A 1 294 ? 17.364 2.777 -28.676 1.00 96.00 294 ALA A C 1
ATOM 2342 O O . ALA A 1 294 ? 17.789 3.324 -29.690 1.00 96.00 294 ALA A O 1
ATOM 2343 N N . LEU A 1 295 ? 16.543 1.723 -28.742 1.00 96.06 295 LEU A N 1
ATOM 2344 C CA . LEU A 1 295 ? 16.073 1.139 -30.002 1.00 96.06 295 LEU A CA 1
ATOM 2345 C C . LEU A 1 295 ? 15.193 2.113 -30.792 1.00 96.06 295 LEU A C 1
ATOM 2347 O O . LEU A 1 295 ? 15.341 2.215 -32.010 1.00 96.06 295 LEU A O 1
ATOM 2351 N N . SER A 1 296 ? 14.320 2.860 -30.110 1.00 97.25 296 SER A N 1
ATOM 2352 C CA . SER A 1 296 ? 13.512 3.909 -30.737 1.00 97.25 296 SER A CA 1
ATOM 2353 C C . SER A 1 296 ? 14.395 5.005 -31.341 1.00 97.25 296 SER A C 1
ATOM 2355 O O . SER A 1 296 ? 14.203 5.371 -32.500 1.00 97.25 296 SER A O 1
ATOM 2357 N N . ALA A 1 297 ? 15.401 5.479 -30.599 1.00 95.75 297 ALA A N 1
ATOM 2358 C CA . ALA A 1 297 ? 16.340 6.496 -31.074 1.00 95.75 297 ALA A CA 1
ATOM 2359 C C . ALA A 1 297 ? 17.157 6.008 -32.286 1.00 95.75 297 ALA A C 1
ATOM 2361 O O . ALA A 1 297 ? 17.263 6.708 -33.293 1.00 95.75 297 ALA A O 1
ATOM 2362 N N . VAL A 1 298 ? 17.659 4.766 -32.247 1.00 96.19 298 VAL A N 1
ATOM 2363 C CA . VAL A 1 298 ? 18.338 4.132 -33.394 1.00 96.19 298 VAL A CA 1
ATOM 2364 C C . VAL A 1 298 ? 17.415 4.062 -34.615 1.00 96.19 298 VAL A C 1
ATOM 2366 O O . VAL A 1 298 ? 17.856 4.326 -35.734 1.00 96.19 298 VAL A O 1
ATOM 2369 N N . GLY A 1 299 ? 16.139 3.712 -34.419 1.00 94.94 299 GLY A N 1
ATOM 2370 C CA . GLY A 1 299 ? 15.148 3.611 -35.492 1.00 94.94 299 GLY A CA 1
ATOM 2371 C C . GLY A 1 299 ? 14.810 4.950 -36.156 1.00 94.94 299 GLY A C 1
ATOM 2372 O O . GLY A 1 299 ? 14.549 4.979 -37.363 1.00 94.94 299 GLY A O 1
ATOM 2373 N N . GLN A 1 300 ? 14.852 6.042 -35.386 1.00 94.12 300 GLN A N 1
ATOM 2374 C CA . GLN A 1 300 ? 14.622 7.409 -35.859 1.00 94.12 300 GLN A CA 1
ATOM 2375 C C . GLN A 1 300 ? 15.837 7.971 -36.608 1.00 94.12 300 GLN A C 1
ATOM 2377 O O . GLN A 1 300 ? 15.706 8.391 -37.756 1.00 94.12 300 GLN A O 1
ATOM 2382 N N . GLU A 1 301 ? 17.028 7.929 -36.004 1.00 90.75 301 GLU A N 1
ATOM 2383 C CA . GLU A 1 301 ? 18.239 8.517 -36.599 1.00 90.75 301 GLU A CA 1
ATOM 2384 C C . GLU A 1 301 ? 18.821 7.668 -37.740 1.00 90.75 301 GLU A C 1
ATOM 2386 O O . GLU A 1 301 ? 19.417 8.202 -38.680 1.00 90.75 301 GLU A O 1
ATOM 2391 N N . ARG A 1 302 ? 18.641 6.338 -37.684 1.00 93.69 302 ARG A N 1
ATOM 2392 C CA . ARG A 1 302 ? 19.205 5.354 -38.632 1.00 93.69 302 ARG A CA 1
ATOM 2393 C C . ARG A 1 302 ? 20.699 5.608 -38.897 1.00 93.69 302 ARG A C 1
ATOM 2395 O O . ARG A 1 302 ? 21.092 5.859 -40.043 1.00 93.69 302 ARG A O 1
ATOM 2402 N N . PRO A 1 303 ? 21.541 5.573 -37.849 1.00 91.00 303 PRO A N 1
ATOM 2403 C CA . PRO A 1 303 ? 22.932 5.998 -37.929 1.00 91.00 303 PRO A CA 1
ATOM 2404 C C . PRO A 1 303 ? 23.732 5.094 -38.869 1.00 91.00 303 PRO A C 1
ATOM 2406 O O . PRO A 1 303 ? 23.784 3.872 -38.710 1.00 91.00 303 PRO A O 1
ATOM 2409 N N . LYS A 1 304 ? 24.398 5.716 -39.841 1.00 90.44 304 LYS A N 1
ATOM 2410 C CA . LYS A 1 304 ? 25.338 5.059 -40.745 1.00 90.44 304 LYS A CA 1
ATOM 2411 C C . LYS A 1 304 ? 26.652 5.820 -40.700 1.00 90.44 304 LYS A C 1
ATOM 2413 O O . LYS A 1 304 ? 26.809 6.846 -41.353 1.00 90.44 304 LYS A O 1
ATOM 2418 N N . TYR A 1 305 ? 27.578 5.295 -39.914 1.00 88.06 305 TYR A N 1
ATOM 2419 C CA . TYR A 1 305 ? 28.896 5.888 -39.776 1.00 88.06 305 TYR A CA 1
ATOM 2420 C C . TYR A 1 305 ? 29.735 5.582 -41.028 1.00 88.06 305 TYR A C 1
ATOM 2422 O O . TYR A 1 305 ? 29.647 4.454 -41.537 1.00 88.06 305 TYR A O 1
ATOM 2430 N N . PRO A 1 306 ? 30.516 6.550 -41.543 1.00 87.62 306 PRO A N 1
ATOM 2431 C CA . PRO A 1 306 ? 31.413 6.336 -42.677 1.00 87.62 306 PRO A CA 1
ATOM 2432 C C . PRO A 1 306 ? 32.282 5.083 -42.502 1.00 87.62 306 PRO A C 1
ATOM 2434 O O . PRO A 1 306 ? 32.749 4.803 -41.406 1.00 87.62 306 PRO A O 1
ATOM 2437 N N . PHE A 1 307 ? 32.456 4.298 -43.568 1.00 85.19 307 PHE A N 1
ATOM 2438 C CA . PHE A 1 307 ? 33.318 3.097 -43.617 1.00 85.19 307 PHE A CA 1
ATOM 2439 C C . PHE A 1 307 ? 32.980 1.930 -42.659 1.00 85.19 307 PHE A C 1
ATOM 2441 O O . PHE A 1 307 ? 33.547 0.846 -42.796 1.00 85.19 307 PHE A O 1
ATOM 2448 N N . LEU A 1 308 ? 31.983 2.070 -41.776 1.00 84.88 308 LEU A N 1
ATOM 2449 C CA . LEU A 1 308 ? 31.492 0.994 -40.905 1.00 84.88 308 LEU A CA 1
ATOM 2450 C C . LEU A 1 308 ? 30.256 0.297 -41.484 1.00 84.88 308 LEU A C 1
ATOM 2452 O O . LEU A 1 308 ? 29.433 0.915 -42.165 1.00 84.88 308 LEU A O 1
ATOM 2456 N N . LYS A 1 309 ? 30.041 -0.994 -41.186 1.00 86.25 309 LYS A N 1
ATOM 2457 C CA . LYS A 1 309 ? 28.776 -1.676 -41.529 1.00 86.25 309 LYS A CA 1
ATOM 2458 C C . LYS A 1 309 ? 27.603 -1.093 -40.739 1.00 86.25 309 LYS A C 1
ATOM 2460 O O . LYS A 1 309 ? 27.742 -0.682 -39.593 1.00 86.25 309 LYS A O 1
ATOM 2465 N N . ALA A 1 310 ? 26.408 -1.129 -41.338 1.00 88.56 310 ALA A N 1
ATOM 2466 C CA . ALA A 1 310 ? 25.202 -0.532 -40.750 1.00 88.56 310 ALA A CA 1
ATOM 2467 C C . ALA A 1 310 ? 24.873 -1.107 -39.359 1.00 88.56 310 ALA A C 1
ATOM 2469 O O . ALA A 1 310 ? 24.585 -0.357 -38.432 1.00 88.56 310 ALA A O 1
ATOM 2470 N N . LYS A 1 311 ? 25.008 -2.432 -39.188 1.00 89.06 311 LYS A N 1
ATOM 2471 C CA . LYS A 1 311 ? 24.823 -3.102 -37.891 1.00 89.06 311 LYS A CA 1
ATOM 2472 C C . LYS A 1 311 ? 25.769 -2.546 -36.821 1.00 89.06 311 LYS A C 1
ATOM 2474 O O . LYS A 1 311 ? 25.344 -2.300 -35.699 1.00 89.06 311 LYS A O 1
ATOM 2479 N N . ARG A 1 312 ? 27.040 -2.336 -37.167 1.00 85.88 312 ARG A N 1
ATOM 2480 C CA . ARG A 1 312 ? 28.061 -1.831 -36.242 1.00 85.88 312 ARG A CA 1
ATOM 2481 C C . ARG A 1 312 ? 27.786 -0.382 -35.860 1.00 85.88 312 ARG A C 1
ATOM 2483 O O . ARG A 1 312 ? 27.821 -0.065 -34.678 1.00 85.88 312 ARG A O 1
ATOM 2490 N N . SER A 1 313 ? 27.418 0.461 -36.825 1.00 89.19 313 SER A N 1
ATOM 2491 C CA . SER A 1 313 ? 27.030 1.847 -36.542 1.00 89.19 313 SER A CA 1
ATOM 2492 C C . SER A 1 313 ? 25.837 1.938 -35.585 1.00 89.19 313 SER A C 1
ATOM 2494 O O . SER A 1 313 ? 25.867 2.701 -34.623 1.00 89.19 313 SER A O 1
ATOM 2496 N N . ALA A 1 314 ? 24.819 1.098 -35.795 1.00 92.00 314 ALA A N 1
ATOM 2497 C CA . ALA A 1 314 ? 23.656 1.024 -34.915 1.00 92.00 314 ALA A CA 1
ATOM 2498 C C . ALA A 1 314 ? 24.014 0.560 -33.492 1.00 92.00 314 ALA A C 1
ATOM 2500 O O . ALA A 1 314 ? 23.530 1.140 -32.524 1.00 92.00 314 ALA A O 1
ATOM 2501 N N . LEU A 1 315 ? 24.886 -0.447 -33.349 1.00 91.81 315 LEU A N 1
ATOM 2502 C CA . LEU A 1 315 ? 25.320 -0.947 -32.038 1.00 91.81 315 LEU A CA 1
ATOM 2503 C C . LEU A 1 315 ? 26.128 0.092 -31.248 1.00 91.81 315 LEU A C 1
ATOM 2505 O O . LEU A 1 315 ? 25.901 0.243 -30.049 1.00 91.81 315 LEU A O 1
ATOM 2509 N N . ILE A 1 316 ? 27.035 0.824 -31.907 1.00 88.06 316 ILE A N 1
ATOM 2510 C CA . ILE A 1 316 ? 27.816 1.894 -31.264 1.00 88.06 316 ILE A CA 1
ATOM 2511 C C . ILE A 1 316 ? 26.884 3.010 -30.791 1.00 88.06 316 ILE A C 1
ATOM 2513 O O . ILE A 1 316 ? 26.945 3.405 -29.627 1.00 88.06 316 ILE A O 1
ATOM 2517 N N . TYR A 1 317 ? 25.975 3.461 -31.659 1.00 91.12 317 TYR A N 1
ATOM 2518 C CA . TYR A 1 317 ? 24.980 4.471 -31.305 1.00 91.12 317 TYR A CA 1
ATOM 2519 C C . TYR A 1 317 ? 24.122 4.025 -30.112 1.00 91.12 317 TYR A C 1
ATOM 2521 O O . TYR A 1 317 ? 23.952 4.776 -29.155 1.00 91.12 317 TYR A O 1
ATOM 2529 N N . MET A 1 318 ? 23.628 2.783 -30.126 1.00 94.12 318 MET A N 1
ATOM 2530 C CA . MET A 1 318 ? 22.834 2.222 -29.030 1.00 94.12 318 MET A CA 1
ATOM 2531 C C . MET A 1 318 ? 23.625 2.188 -27.714 1.00 94.12 318 MET A C 1
ATOM 2533 O O . MET A 1 318 ? 23.098 2.570 -26.673 1.00 94.12 318 MET A O 1
ATOM 2537 N N . GLY A 1 319 ? 24.896 1.778 -27.749 1.00 91.44 319 GLY A N 1
ATOM 2538 C CA . GLY A 1 319 ? 25.766 1.765 -26.571 1.00 91.44 319 GLY A CA 1
ATOM 2539 C C . GLY A 1 319 ? 26.034 3.163 -26.005 1.00 91.44 319 GLY A C 1
ATOM 2540 O O . GLY A 1 319 ? 25.956 3.359 -24.792 1.00 91.44 319 GLY A O 1
ATOM 2541 N N . LEU A 1 320 ? 26.299 4.146 -26.873 1.00 89.31 320 LEU A N 1
ATOM 2542 C CA . LEU A 1 320 ? 26.465 5.549 -26.478 1.00 89.31 320 LEU A CA 1
ATOM 2543 C C . LEU A 1 320 ? 25.175 6.115 -25.872 1.00 89.31 320 LEU A C 1
ATOM 2545 O O . LEU A 1 320 ? 25.228 6.750 -24.822 1.00 89.31 320 LEU A O 1
ATOM 2549 N N . HIS A 1 321 ? 24.020 5.814 -26.468 1.00 94.50 321 HIS A N 1
ATOM 2550 C CA . HIS A 1 321 ? 22.715 6.220 -25.951 1.00 94.50 321 HIS A CA 1
ATOM 2551 C C . HIS A 1 321 ? 22.450 5.635 -24.556 1.00 94.50 321 HIS A C 1
ATOM 2553 O O . HIS A 1 321 ? 22.053 6.355 -23.642 1.00 94.50 321 HIS A O 1
ATOM 2559 N N . LEU A 1 322 ? 22.720 4.342 -24.345 1.00 94.38 322 LEU A N 1
ATOM 2560 C CA . LEU A 1 322 ? 22.555 3.714 -23.030 1.00 94.38 322 LEU A CA 1
ATOM 2561 C C . LEU A 1 322 ? 23.438 4.371 -21.958 1.00 94.38 322 LEU A C 1
ATOM 2563 O O . LEU A 1 322 ? 22.984 4.553 -20.832 1.00 94.38 322 LEU A O 1
ATOM 2567 N N . LYS A 1 323 ? 24.670 4.773 -22.296 1.00 91.56 323 LYS A N 1
ATOM 2568 C CA . LYS A 1 323 ? 25.560 5.488 -21.365 1.00 91.56 323 LYS A CA 1
ATOM 2569 C C . LYS A 1 323 ? 25.129 6.939 -21.117 1.00 91.56 323 LYS A C 1
ATOM 2571 O O . LYS A 1 323 ? 25.205 7.407 -19.986 1.00 91.56 323 LYS A O 1
ATOM 2576 N N . ALA A 1 324 ? 24.651 7.636 -22.146 1.00 92.44 324 ALA A N 1
ATOM 2577 C CA . ALA A 1 324 ? 24.228 9.037 -22.075 1.00 92.44 324 ALA A CA 1
ATOM 2578 C C . ALA A 1 324 ? 22.966 9.258 -21.218 1.00 92.44 324 ALA A C 1
ATOM 2580 O O . ALA A 1 324 ? 22.805 10.320 -20.612 1.00 92.44 324 ALA A O 1
ATOM 2581 N N . TYR A 1 325 ? 22.079 8.259 -21.155 1.00 92.62 325 TYR A N 1
ATOM 2582 C CA . TYR A 1 325 ? 20.778 8.353 -20.480 1.00 92.62 325 TYR A CA 1
ATOM 2583 C C . TYR A 1 325 ? 20.621 7.392 -19.292 1.00 92.62 325 TYR A C 1
ATOM 2585 O O . TYR A 1 325 ? 19.510 7.192 -18.807 1.00 92.62 325 TYR A O 1
ATOM 2593 N N . ASN A 1 326 ? 21.711 6.808 -18.785 1.00 92.31 326 ASN A N 1
ATOM 2594 C CA . ASN A 1 326 ? 21.651 5.943 -17.607 1.00 92.31 326 ASN A CA 1
ATOM 2595 C C . ASN A 1 326 ? 21.326 6.760 -16.336 1.00 92.31 326 ASN A C 1
ATOM 2597 O O . ASN A 1 326 ? 22.168 7.554 -15.911 1.00 92.31 326 ASN A O 1
ATOM 2601 N N . PRO A 1 327 ? 20.177 6.546 -15.664 1.00 88.12 327 PRO A N 1
ATOM 2602 C CA . PRO A 1 327 ? 19.794 7.322 -14.480 1.00 88.12 327 PRO A CA 1
ATOM 2603 C C . PRO A 1 327 ? 20.742 7.121 -13.292 1.00 88.12 327 PRO A C 1
ATOM 2605 O O . PRO A 1 327 ? 20.822 7.983 -12.425 1.00 88.12 327 PRO A O 1
ATOM 2608 N N . ARG A 1 328 ? 21.476 6.001 -13.255 1.00 87.81 328 ARG A N 1
ATOM 2609 C CA . ARG A 1 328 ? 22.438 5.692 -12.187 1.00 87.81 328 ARG A CA 1
ATOM 2610 C C . ARG A 1 328 ? 23.815 6.324 -12.399 1.00 87.81 328 ARG A C 1
ATOM 2612 O O . ARG A 1 328 ? 24.637 6.268 -11.491 1.00 87.81 328 ARG A O 1
ATOM 2619 N N . SER A 1 329 ? 24.089 6.874 -13.580 1.00 89.25 329 SER A N 1
ATOM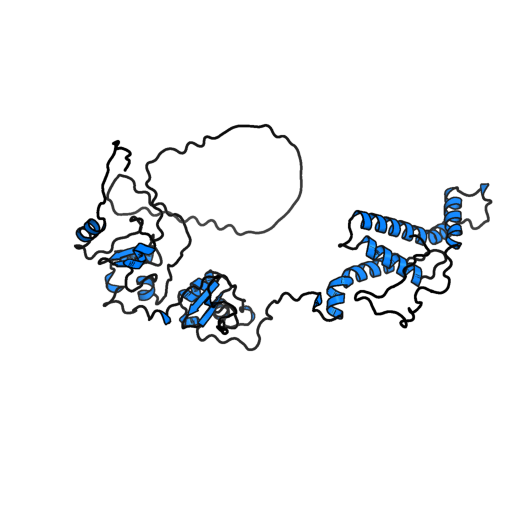 2620 C CA . SER A 1 329 ? 25.368 7.525 -13.874 1.00 89.25 329 SER A CA 1
ATOM 2621 C C . SER A 1 329 ? 25.370 8.982 -13.384 1.00 89.25 329 SER A C 1
ATOM 2623 O O . SER A 1 329 ? 24.327 9.642 -13.429 1.00 89.25 329 SER A O 1
ATOM 2625 N N . PRO A 1 330 ? 26.525 9.519 -12.947 1.00 92.19 330 PRO A N 1
ATOM 2626 C CA . PRO A 1 330 ? 26.649 10.921 -12.547 1.00 92.19 330 PRO A CA 1
ATOM 2627 C C . PRO A 1 330 ? 26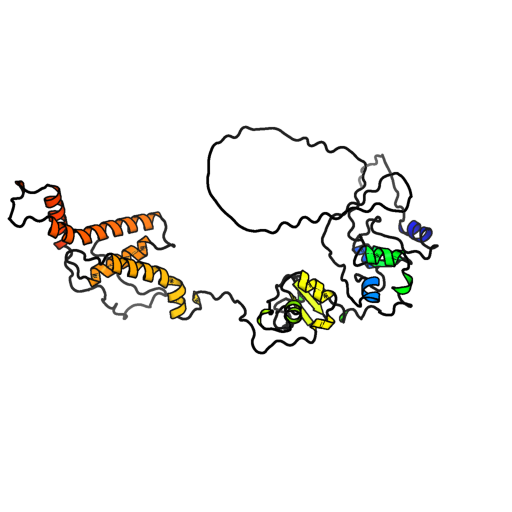.440 11.872 -13.740 1.00 92.19 330 PRO A C 1
ATOM 2629 O O . PRO A 1 330 ? 26.684 11.510 -14.894 1.00 92.19 330 PRO A O 1
ATOM 2632 N N . GLU A 1 331 ? 25.997 13.109 -13.480 1.00 91.88 331 GLU A N 1
ATOM 2633 C CA . GLU A 1 331 ? 25.639 14.068 -14.544 1.00 91.88 331 GLU A CA 1
ATOM 2634 C C . GLU A 1 331 ? 26.821 14.447 -15.444 1.00 91.88 331 GLU A C 1
ATOM 2636 O O . GLU A 1 331 ? 26.661 14.524 -16.658 1.00 91.88 331 GLU A O 1
ATOM 2641 N N . CYS A 1 332 ? 28.024 14.572 -14.878 1.00 88.06 332 CYS A N 1
ATOM 2642 C CA . CYS A 1 332 ? 29.249 14.829 -15.640 1.00 88.06 332 CYS A CA 1
ATOM 2643 C C . CYS A 1 332 ? 29.525 13.733 -16.693 1.00 88.06 332 CYS A C 1
ATOM 2645 O O . CYS A 1 332 ? 29.800 14.032 -17.857 1.00 88.06 332 CYS A O 1
ATOM 2647 N N . GLU A 1 333 ? 29.376 12.452 -16.329 1.00 83.75 333 GLU A N 1
ATOM 2648 C CA . GLU A 1 333 ? 29.547 11.349 -17.283 1.00 83.75 333 GLU A CA 1
ATOM 2649 C C . GLU A 1 333 ? 28.433 11.320 -18.330 1.00 83.75 333 GLU A C 1
ATOM 2651 O O . GLU A 1 333 ? 28.716 11.129 -19.516 1.00 83.75 333 GLU A O 1
ATOM 2656 N N . LYS A 1 334 ? 27.179 11.557 -17.924 1.00 89.81 334 LYS A N 1
ATOM 2657 C CA . LYS A 1 334 ? 26.055 11.668 -18.865 1.00 89.81 334 LYS A CA 1
ATOM 2658 C C . LYS A 1 334 ? 26.300 12.779 -19.885 1.00 89.81 334 LYS A C 1
ATOM 2660 O O . LYS A 1 334 ? 26.139 12.534 -21.077 1.00 89.81 334 LYS A O 1
ATOM 2665 N N . GLY A 1 335 ? 26.760 13.953 -19.449 1.00 88.56 335 GLY A N 1
ATOM 2666 C CA . GLY A 1 335 ? 27.128 15.070 -20.324 1.00 88.56 335 GLY A CA 1
ATOM 2667 C C . GLY A 1 335 ? 28.191 14.682 -21.353 1.00 88.56 335 GLY A C 1
ATOM 2668 O O . GLY A 1 335 ? 27.988 14.874 -22.552 1.00 88.56 335 GLY A O 1
ATOM 2669 N N . LYS A 1 336 ? 29.266 14.018 -20.909 1.00 89.31 336 LYS A N 1
ATOM 2670 C CA . LYS A 1 336 ? 30.330 13.510 -21.791 1.00 89.31 336 LYS A CA 1
ATOM 2671 C C . LYS A 1 336 ? 29.797 12.552 -22.861 1.00 89.31 336 LYS A C 1
ATOM 2673 O O . LYS A 1 336 ? 30.168 12.663 -24.027 1.00 89.31 336 LYS A O 1
ATOM 2678 N N . TYR A 1 337 ? 28.941 11.599 -22.489 1.00 87.00 337 TYR A N 1
ATOM 2679 C CA . TYR A 1 337 ? 28.388 10.638 -23.449 1.00 87.00 337 TYR A CA 1
ATOM 2680 C C . TYR A 1 337 ? 27.285 11.231 -24.332 1.00 87.00 337 TYR A C 1
ATOM 2682 O O . TYR A 1 337 ? 27.160 10.802 -25.475 1.00 87.00 337 TYR A O 1
ATOM 2690 N N . ARG A 1 338 ? 26.538 12.241 -23.866 1.00 92.88 338 ARG A N 1
ATOM 2691 C CA . ARG A 1 338 ? 25.615 13.016 -24.713 1.00 92.88 338 ARG A CA 1
ATOM 2692 C C . ARG A 1 338 ? 26.365 13.786 -25.793 1.00 92.88 338 ARG A C 1
ATOM 2694 O O . ARG A 1 338 ? 25.951 13.740 -26.946 1.00 92.88 338 ARG A O 1
ATOM 2701 N N . GLN A 1 339 ? 27.486 14.420 -25.446 1.00 85.88 339 GLN A N 1
ATOM 2702 C CA . GLN A 1 339 ? 28.340 15.097 -26.422 1.00 85.88 339 GLN A CA 1
ATOM 2703 C C . GLN A 1 339 ? 28.881 14.105 -27.457 1.00 85.88 339 GLN A C 1
ATOM 2705 O O . GLN A 1 339 ? 28.632 14.273 -28.644 1.00 85.88 339 GLN A O 1
ATOM 2710 N N . LYS A 1 340 ? 29.482 12.994 -27.008 1.00 85.56 340 LYS A N 1
ATOM 2711 C CA . LYS A 1 340 ? 29.960 11.926 -27.906 1.00 85.56 340 LYS A CA 1
ATOM 2712 C C . LYS A 1 340 ? 28.861 11.363 -28.805 1.00 85.56 340 LYS A C 1
ATOM 2714 O O . LYS A 1 340 ? 29.122 11.031 -29.957 1.00 85.56 340 LYS A O 1
ATOM 2719 N N . LEU A 1 341 ? 27.638 11.228 -28.290 1.00 88.75 341 LEU A N 1
ATOM 2720 C CA . LEU A 1 341 ? 26.486 10.783 -29.072 1.00 88.75 341 LEU A CA 1
ATOM 2721 C C . LEU A 1 341 ? 26.108 11.813 -30.150 1.00 88.75 341 LEU A C 1
ATOM 2723 O O . LEU A 1 341 ? 25.820 11.409 -31.275 1.00 88.75 341 LEU A O 1
ATOM 2727 N N . SER A 1 342 ? 26.146 13.111 -29.828 1.00 89.25 342 SER A N 1
ATOM 2728 C CA . SER A 1 342 ? 25.926 14.201 -30.789 1.00 89.25 342 SER A CA 1
ATOM 2729 C C . SER A 1 342 ? 26.996 14.204 -31.878 1.00 89.25 342 SER A C 1
ATOM 2731 O O . SER A 1 342 ? 26.661 14.113 -33.056 1.00 89.25 342 SER A O 1
ATOM 2733 N N . ASP A 1 343 ? 28.273 14.183 -31.493 1.00 86.00 343 ASP A N 1
ATOM 2734 C CA . ASP A 1 343 ? 29.409 14.169 -32.422 1.00 86.00 343 ASP A CA 1
ATOM 2735 C C . ASP A 1 343 ? 29.343 12.952 -33.361 1.00 86.00 343 ASP A C 1
ATOM 2737 O O . ASP A 1 343 ? 29.570 13.037 -34.575 1.00 86.00 343 ASP A O 1
ATOM 2741 N N . TYR A 1 344 ? 28.967 11.794 -32.809 1.00 88.31 344 TYR A N 1
ATOM 2742 C CA . TYR A 1 344 ? 28.764 10.569 -33.572 1.00 88.31 344 TYR A CA 1
ATOM 2743 C C . TYR A 1 344 ? 27.600 10.690 -34.565 1.00 88.31 344 TYR A C 1
ATOM 2745 O O . TYR A 1 344 ? 27.722 10.267 -35.720 1.00 88.31 344 TYR A O 1
ATOM 2753 N N . ALA A 1 345 ? 26.471 11.265 -34.141 1.00 88.00 345 ALA A N 1
ATOM 2754 C CA . ALA A 1 345 ? 25.309 11.487 -34.997 1.00 88.00 345 ALA A CA 1
ATOM 2755 C C . ALA A 1 345 ? 25.618 12.478 -36.130 1.00 88.00 345 ALA A C 1
ATOM 2757 O O . ALA A 1 345 ? 25.252 12.226 -37.281 1.00 88.00 345 ALA A O 1
ATOM 2758 N N . ASP A 1 346 ? 26.356 13.548 -35.845 1.00 87.31 346 ASP A N 1
ATOM 2759 C CA . ASP A 1 346 ? 26.782 14.531 -36.841 1.00 87.31 346 ASP A CA 1
ATOM 2760 C C . ASP A 1 346 ? 27.744 13.918 -37.861 1.00 87.31 346 ASP A C 1
ATOM 2762 O O . ASP A 1 346 ? 27.584 14.107 -39.072 1.00 87.31 346 ASP A O 1
ATOM 2766 N N . THR A 1 347 ? 28.656 13.057 -37.405 1.00 87.44 347 THR A N 1
ATOM 2767 C CA . THR A 1 347 ? 29.522 12.276 -38.297 1.00 87.44 347 THR A CA 1
ATOM 2768 C C . THR A 1 347 ? 28.717 11.316 -39.182 1.00 87.44 347 THR A C 1
ATOM 2770 O O . THR A 1 347 ? 29.010 11.157 -40.366 1.00 87.44 347 THR A O 1
ATOM 2773 N N . CYS A 1 348 ? 27.640 10.715 -38.666 1.00 88.44 348 CYS A N 1
ATOM 2774 C CA . CYS A 1 348 ? 26.725 9.896 -39.473 1.00 88.44 348 CYS A CA 1
ATOM 2775 C C . CYS A 1 348 ? 25.929 10.716 -40.507 1.00 88.44 348 CYS A C 1
ATOM 2777 O O . CYS A 1 348 ? 25.459 10.165 -41.507 1.00 88.44 348 CYS A O 1
ATOM 2779 N N . ARG A 1 349 ? 25.749 12.025 -40.288 1.00 90.31 349 ARG A N 1
ATOM 2780 C CA . ARG A 1 349 ? 25.073 12.944 -41.222 1.00 90.31 349 ARG A CA 1
ATOM 2781 C C . ARG A 1 349 ? 26.022 13.492 -42.291 1.00 90.31 349 ARG A C 1
ATOM 2783 O O . ARG A 1 349 ? 25.549 13.884 -43.360 1.00 90.31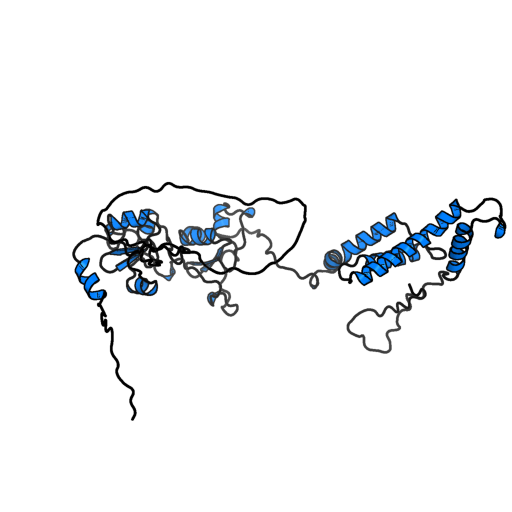 349 ARG A O 1
ATOM 2790 N N . LEU A 1 350 ? 27.334 13.445 -42.055 1.00 88.38 350 LEU A N 1
ATOM 2791 C CA . LEU A 1 350 ? 28.373 13.933 -42.966 1.00 88.38 350 LEU A CA 1
ATOM 2792 C C . LEU A 1 350 ? 28.242 13.403 -44.410 1.00 88.38 350 LEU A C 1
ATOM 2794 O O . LEU A 1 350 ? 28.259 14.227 -45.323 1.00 88.38 350 LEU A O 1
ATOM 2798 N N . PRO A 1 351 ? 28.007 12.098 -44.675 1.00 88.75 351 PRO A N 1
ATOM 2799 C CA . PRO A 1 351 ? 27.838 11.609 -46.048 1.00 88.75 351 PRO A CA 1
ATOM 2800 C C . PRO A 1 351 ? 26.622 12.211 -46.761 1.00 88.75 351 PRO A C 1
ATOM 2802 O O . PRO A 1 351 ? 26.692 12.536 -47.944 1.00 88.75 351 PRO A O 1
ATOM 2805 N N . LYS A 1 352 ? 25.503 12.388 -46.043 1.00 88.88 352 LYS A N 1
ATOM 2806 C CA . LYS A 1 352 ? 24.284 13.002 -46.597 1.00 88.88 352 LYS A CA 1
ATOM 2807 C C . LYS A 1 352 ? 24.526 14.471 -46.936 1.00 88.88 352 LYS A C 1
ATOM 2809 O O . LYS A 1 352 ? 24.046 14.952 -47.959 1.00 88.88 352 LYS A O 1
ATOM 2814 N N . TRP A 1 353 ? 25.276 15.167 -46.085 1.00 90.38 353 TRP A N 1
ATOM 2815 C CA . TRP A 1 353 ? 25.675 16.547 -46.325 1.00 90.38 353 TRP A CA 1
ATOM 2816 C C . TRP A 1 353 ? 26.600 16.657 -47.544 1.00 90.38 353 TRP A C 1
ATOM 2818 O O . TRP A 1 353 ? 26.324 17.447 -48.442 1.00 90.38 353 TRP A O 1
ATOM 2828 N N . LEU A 1 354 ? 27.631 15.809 -47.634 1.00 89.56 354 LEU A N 1
ATOM 2829 C CA . LEU A 1 354 ? 28.554 15.777 -48.774 1.00 89.56 354 LEU A CA 1
ATOM 2830 C C . LEU A 1 354 ? 27.825 15.507 -50.091 1.00 89.56 354 LEU A C 1
ATOM 2832 O O . LEU A 1 354 ? 28.071 16.203 -51.070 1.00 89.56 354 LEU A O 1
ATOM 2836 N N . LEU A 1 355 ? 26.877 14.567 -50.100 1.00 88.06 355 LEU A N 1
ATOM 2837 C CA . LEU A 1 355 ? 26.066 14.273 -51.281 1.00 88.06 355 LEU A CA 1
ATOM 2838 C C . LEU A 1 355 ? 25.285 15.500 -51.785 1.00 88.06 355 LEU A C 1
ATOM 2840 O O . LEU A 1 355 ? 25.113 15.661 -52.989 1.00 88.06 355 LEU A O 1
ATOM 2844 N N . ARG A 1 356 ? 24.820 16.371 -50.880 1.00 88.38 356 ARG A N 1
ATOM 2845 C CA . ARG A 1 356 ? 24.085 17.599 -51.225 1.00 88.38 356 ARG A CA 1
ATOM 2846 C C . ARG A 1 356 ? 25.008 18.753 -51.632 1.00 88.38 356 ARG A C 1
ATOM 2848 O O . ARG A 1 356 ? 24.608 19.581 -52.445 1.00 88.38 356 ARG A O 1
ATOM 2855 N N . SER A 1 357 ? 26.201 18.822 -51.048 1.00 87.19 357 SER A N 1
ATOM 2856 C CA . SER A 1 357 ? 27.129 19.951 -51.201 1.00 87.19 357 SER A CA 1
ATOM 2857 C C . SER A 1 357 ? 28.187 19.748 -52.292 1.00 87.19 357 SER A C 1
ATOM 2859 O O . SER A 1 357 ? 28.832 20.716 -52.697 1.00 87.19 357 SER A O 1
ATOM 2861 N N . MET A 1 358 ? 28.400 18.518 -52.776 1.00 83.50 358 MET A N 1
ATOM 2862 C CA . MET A 1 358 ? 29.407 18.242 -53.803 1.00 83.50 358 MET A CA 1
ATOM 2863 C C . MET A 1 358 ? 28.994 18.777 -55.186 1.00 83.50 358 MET A C 1
ATOM 2865 O O . MET A 1 358 ? 27.890 18.496 -55.659 1.00 83.50 358 MET A O 1
ATOM 2869 N N . PRO A 1 359 ? 29.880 19.513 -55.885 1.00 82.56 359 PRO A N 1
ATOM 2870 C CA . PRO A 1 359 ? 29.613 19.960 -57.245 1.00 82.56 359 PRO A CA 1
ATOM 2871 C C . PRO A 1 359 ? 29.695 18.787 -58.234 1.00 82.56 359 PRO A C 1
ATOM 2873 O O . PRO A 1 359 ? 30.599 17.961 -58.161 1.00 82.56 359 PRO A O 1
ATOM 2876 N N . LEU A 1 360 ? 28.789 18.759 -59.219 1.00 80.50 360 LEU A N 1
ATOM 2877 C CA . LEU A 1 360 ? 28.786 17.751 -60.295 1.00 80.50 360 LEU A CA 1
ATOM 2878 C C . LEU A 1 360 ? 30.026 17.835 -61.199 1.00 80.50 360 LEU A C 1
ATOM 2880 O O . LEU A 1 360 ? 30.422 16.849 -61.814 1.00 80.50 360 LEU A O 1
ATOM 2884 N N . LYS A 1 361 ? 30.626 19.027 -61.300 1.00 82.31 361 LYS A N 1
ATOM 2885 C CA . LYS A 1 361 ? 31.886 19.257 -62.008 1.00 82.31 361 LYS A CA 1
ATOM 2886 C C . LYS A 1 361 ? 33.011 19.367 -60.994 1.00 82.31 361 LYS A C 1
ATOM 2888 O O . LYS A 1 361 ? 32.870 20.068 -59.990 1.00 82.31 361 LYS A O 1
ATOM 2893 N N . TYR A 1 362 ? 34.128 18.715 -61.293 1.00 80.62 362 TYR A N 1
ATOM 2894 C CA . TYR A 1 362 ? 35.334 18.830 -60.488 1.00 80.62 362 TYR A CA 1
ATOM 2895 C C . TYR A 1 362 ? 35.748 20.301 -60.359 1.00 80.62 362 TYR A C 1
ATOM 2897 O O . TYR A 1 362 ? 35.854 21.015 -61.355 1.00 80.62 362 TYR A O 1
ATOM 2905 N N . LYS A 1 363 ? 35.973 20.734 -59.118 1.00 81.00 363 LYS A N 1
ATOM 2906 C CA . LYS A 1 363 ? 36.580 22.023 -58.776 1.00 81.00 363 LYS A CA 1
ATOM 2907 C C . LYS A 1 363 ? 37.920 21.762 -58.112 1.00 81.00 363 LYS A C 1
ATOM 2909 O O . LYS A 1 363 ? 38.009 20.843 -57.287 1.00 81.00 363 LYS A O 1
ATOM 2914 N N . SER A 1 364 ? 38.928 22.562 -58.438 1.00 78.25 364 SER A N 1
ATOM 2915 C CA . SER A 1 364 ? 40.229 22.488 -57.770 1.00 78.25 364 SER A CA 1
ATOM 2916 C C . SER A 1 364 ? 40.114 22.942 -56.307 1.00 78.25 364 SER A C 1
ATOM 2918 O O . SER A 1 364 ? 39.171 23.641 -55.943 1.00 78.25 364 SER A O 1
ATOM 2920 N N . GLU A 1 365 ? 41.050 22.543 -55.444 1.00 76.81 365 GLU A N 1
ATOM 2921 C CA . GLU A 1 365 ? 41.028 22.878 -54.005 1.00 76.81 365 GLU A CA 1
ATOM 2922 C C . GLU A 1 365 ? 40.964 24.388 -53.732 1.00 76.81 365 GLU A C 1
ATOM 2924 O O . GLU A 1 365 ? 40.337 24.812 -52.766 1.00 76.81 365 GLU A O 1
ATOM 2929 N N . LYS A 1 366 ? 41.527 25.201 -54.634 1.00 77.94 366 LYS A N 1
ATOM 2930 C CA . LYS A 1 366 ? 41.543 26.671 -54.550 1.00 77.94 366 LYS A CA 1
ATOM 2931 C C . LYS A 1 366 ? 40.189 27.322 -54.858 1.00 77.94 366 LYS A C 1
ATOM 2933 O O . LYS A 1 366 ? 39.977 28.477 -54.514 1.00 77.94 366 LYS A O 1
ATOM 2938 N N . GLU A 1 367 ? 39.281 26.597 -55.509 1.00 80.12 367 GLU A N 1
ATOM 2939 C CA . GLU A 1 367 ? 37.970 27.090 -55.965 1.00 80.12 367 GLU A CA 1
ATOM 2940 C C . GLU A 1 367 ? 36.804 26.526 -55.133 1.00 80.12 367 GLU A C 1
ATOM 2942 O O . GLU A 1 367 ? 35.629 26.790 -55.417 1.00 80.12 367 GLU A O 1
ATOM 2947 N N . ARG A 1 368 ? 37.108 25.694 -54.130 1.00 82.50 368 ARG A N 1
ATOM 2948 C CA . ARG A 1 368 ? 36.127 25.110 -53.207 1.00 82.50 368 ARG A CA 1
ATOM 2949 C C . ARG A 1 368 ? 35.888 26.040 -52.023 1.00 82.50 368 ARG A C 1
ATOM 2951 O O . ARG A 1 368 ? 36.749 26.825 -51.640 1.00 82.50 368 ARG A O 1
ATOM 2958 N N . SER A 1 369 ? 34.706 25.934 -51.421 1.00 85.44 369 SER A N 1
ATOM 2959 C CA . SER A 1 369 ? 34.459 26.585 -50.138 1.00 85.44 369 SER A CA 1
ATOM 2960 C C . SER A 1 369 ? 35.284 25.912 -49.039 1.00 85.44 369 SER A C 1
ATOM 2962 O O . SER A 1 369 ? 35.446 24.692 -49.030 1.00 85.44 369 SER A O 1
ATOM 2964 N N . ILE A 1 370 ? 35.762 26.712 -48.087 1.00 84.88 370 ILE A N 1
ATOM 2965 C CA . ILE A 1 370 ? 36.594 26.250 -46.967 1.00 84.88 370 ILE A CA 1
ATOM 2966 C C . ILE A 1 370 ? 35.862 25.176 -46.138 1.00 84.88 370 ILE A C 1
ATOM 2968 O O . ILE A 1 370 ? 36.454 24.157 -45.796 1.00 84.88 370 ILE A O 1
ATOM 2972 N N . ASP A 1 371 ? 34.556 25.350 -45.893 1.00 86.50 371 ASP A N 1
ATOM 2973 C CA . ASP A 1 371 ? 33.716 24.383 -45.161 1.00 86.50 371 ASP A CA 1
ATOM 2974 C C . ASP A 1 371 ? 33.573 23.038 -45.899 1.00 86.50 371 ASP A C 1
ATOM 2976 O O . ASP A 1 371 ? 33.609 21.979 -45.274 1.00 86.50 371 ASP A O 1
ATOM 2980 N N . LEU A 1 372 ? 33.484 23.049 -47.238 1.00 86.50 372 LEU A N 1
ATOM 2981 C CA . LEU A 1 372 ? 33.450 21.814 -48.029 1.00 86.50 372 LEU A CA 1
ATOM 2982 C C . LEU A 1 372 ? 34.785 21.075 -47.956 1.00 86.50 372 LEU A C 1
ATOM 2984 O O . LEU A 1 372 ? 34.781 19.856 -47.805 1.00 86.50 372 LEU A O 1
ATOM 2988 N N . THR A 1 373 ? 35.904 21.794 -48.055 1.00 87.12 373 THR A N 1
ATOM 2989 C CA . THR A 1 373 ? 37.242 21.200 -47.950 1.00 87.12 373 THR A CA 1
ATOM 2990 C C . THR A 1 373 ? 37.449 20.574 -46.572 1.00 87.12 373 THR A C 1
ATOM 2992 O O . THR A 1 373 ? 37.753 19.387 -46.500 1.00 87.12 373 THR A O 1
ATOM 2995 N N . ALA A 1 374 ? 37.153 21.302 -45.489 1.00 87.06 374 ALA A N 1
ATOM 2996 C CA . ALA A 1 374 ? 37.295 20.798 -44.122 1.00 87.06 374 ALA A CA 1
ATOM 2997 C C . ALA A 1 374 ? 36.423 19.557 -43.846 1.00 87.06 374 ALA A C 1
ATOM 2999 O O . ALA A 1 374 ? 36.893 18.564 -43.292 1.00 87.06 374 ALA A O 1
ATOM 3000 N N . ARG A 1 375 ? 35.152 19.566 -44.272 1.00 86.50 375 ARG A N 1
ATOM 3001 C CA . ARG A 1 375 ? 34.239 18.418 -44.106 1.00 86.50 375 ARG A CA 1
ATOM 3002 C C . ARG A 1 375 ? 34.611 17.227 -44.988 1.00 86.50 375 ARG A C 1
ATOM 3004 O O . ARG A 1 375 ? 34.363 16.083 -44.608 1.00 86.50 375 ARG A O 1
ATOM 3011 N N . LEU A 1 376 ? 35.189 17.473 -46.162 1.00 87.44 376 LEU A N 1
ATOM 3012 C CA . LEU A 1 376 ? 35.692 16.419 -47.038 1.00 87.44 376 LEU A CA 1
ATOM 3013 C C . LEU A 1 376 ? 36.948 15.765 -46.453 1.00 87.44 376 LEU A C 1
ATOM 3015 O O . LEU A 1 376 ? 37.023 14.541 -46.427 1.00 87.44 376 LEU A O 1
ATOM 3019 N N . GLU A 1 377 ? 37.891 16.555 -45.939 1.00 87.94 377 GLU A N 1
ATOM 3020 C CA . GLU A 1 377 ? 39.068 16.057 -45.216 1.00 87.94 377 GLU A CA 1
ATOM 3021 C C . GLU A 1 377 ? 38.659 15.254 -43.979 1.00 87.94 377 GLU A C 1
ATOM 3023 O O . GLU A 1 377 ? 39.138 14.137 -43.792 1.00 87.94 377 GLU A O 1
ATOM 3028 N N . GLN A 1 378 ? 37.697 15.761 -43.196 1.00 85.50 378 GLN A N 1
ATOM 3029 C CA . GLN A 1 378 ? 37.109 15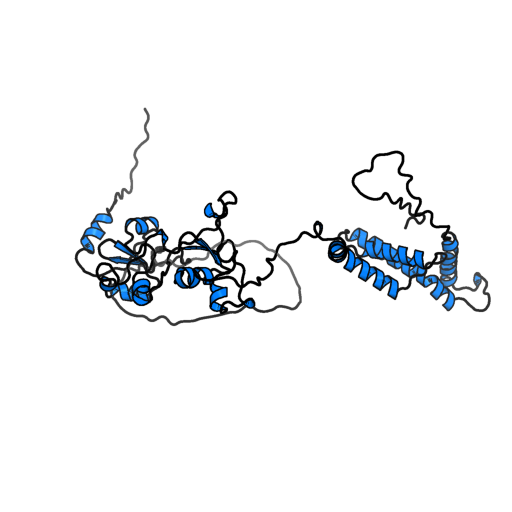.027 -42.075 1.00 85.50 378 GLN A CA 1
ATOM 3030 C C . GLN A 1 378 ? 36.498 13.697 -42.527 1.00 85.50 378 GLN A C 1
ATOM 3032 O O . GLN A 1 378 ? 36.618 12.705 -41.827 1.00 85.50 378 GLN A O 1
ATOM 3037 N N . PHE A 1 379 ? 35.825 13.638 -43.677 1.00 87.62 379 PHE A N 1
ATOM 3038 C CA . PHE A 1 379 ? 35.283 12.374 -44.172 1.00 87.62 379 PHE A CA 1
ATOM 3039 C C . PHE A 1 379 ? 36.390 11.403 -44.582 1.00 87.62 379 PHE A C 1
ATOM 3041 O O . PHE A 1 379 ? 36.302 10.224 -44.259 1.00 87.62 379 PHE A O 1
ATOM 3048 N N . LEU A 1 380 ? 37.427 11.877 -45.271 1.00 88.12 380 LEU A N 1
ATOM 3049 C CA . LEU A 1 380 ? 38.532 11.034 -45.724 1.00 88.12 380 LEU A CA 1
ATOM 3050 C C . LEU A 1 380 ? 39.378 10.504 -44.558 1.00 88.12 380 LEU A C 1
ATOM 3052 O O . LEU A 1 380 ? 39.791 9.349 -44.607 1.00 88.12 380 LEU A O 1
ATOM 3056 N N . SER A 1 381 ? 39.567 11.277 -43.483 1.00 85.00 381 SER A N 1
ATOM 3057 C CA . SER A 1 381 ? 40.291 10.805 -42.292 1.00 85.00 381 SER A CA 1
ATOM 3058 C C . SER A 1 381 ? 39.594 9.630 -41.597 1.00 85.00 381 SER A C 1
ATOM 3060 O O . SER A 1 381 ? 40.246 8.780 -40.998 1.00 85.00 381 SER A O 1
ATOM 3062 N N . LEU A 1 382 ? 38.271 9.499 -41.747 1.00 83.00 382 LEU A N 1
ATOM 3063 C CA . LEU A 1 382 ? 37.512 8.371 -41.197 1.00 83.00 382 LEU A CA 1
ATOM 3064 C C . LEU A 1 382 ? 37.760 7.050 -41.933 1.00 83.00 382 LEU A C 1
ATOM 3066 O O . LEU A 1 382 ? 37.321 6.003 -41.456 1.00 83.00 382 LEU A O 1
ATOM 3070 N N . GLN A 1 383 ? 38.447 7.072 -43.079 1.00 80.31 383 GLN A N 1
ATOM 3071 C CA . GLN A 1 383 ? 38.791 5.869 -43.835 1.00 80.31 383 GLN A CA 1
ATOM 3072 C C . GLN A 1 383 ? 39.731 4.941 -43.056 1.00 80.31 383 GLN A C 1
ATOM 3074 O O . GLN A 1 383 ? 39.745 3.744 -43.325 1.00 80.31 383 GLN A O 1
ATOM 3079 N N . GLU A 1 384 ? 40.460 5.449 -42.059 1.00 74.25 384 GLU A N 1
ATOM 3080 C CA . GLU A 1 384 ? 41.278 4.631 -41.152 1.00 74.25 384 GLU A CA 1
ATOM 3081 C C . GLU A 1 384 ? 40.433 3.615 -40.362 1.00 74.25 384 GLU A C 1
ATOM 3083 O O . GLU A 1 384 ? 40.897 2.530 -40.008 1.00 74.25 384 GLU A O 1
ATOM 3088 N N . PHE A 1 385 ? 39.149 3.912 -40.157 1.00 68.56 385 PHE A N 1
ATOM 3089 C CA . PHE A 1 385 ? 38.205 3.075 -39.426 1.00 68.56 385 PHE A CA 1
ATOM 3090 C C . PHE A 1 385 ? 37.500 2.064 -40.345 1.00 68.56 385 PHE A C 1
ATOM 3092 O O . PHE A 1 385 ? 36.270 2.000 -40.405 1.00 68.56 385 PHE A O 1
ATOM 3099 N N . VAL A 1 386 ? 38.272 1.248 -41.072 1.00 66.94 386 VAL A N 1
ATOM 3100 C CA . VAL A 1 386 ? 37.719 0.150 -41.885 1.00 66.94 386 VAL A CA 1
ATOM 3101 C C . VAL A 1 386 ? 37.237 -0.984 -40.980 1.00 66.94 386 VAL A C 1
ATOM 3103 O O . VAL A 1 386 ? 37.930 -1.421 -40.063 1.00 66.94 386 VAL A O 1
ATOM 3106 N N . ASP A 1 387 ? 36.039 -1.497 -41.263 1.00 64.81 387 ASP A N 1
ATOM 3107 C CA . ASP A 1 387 ? 35.429 -2.632 -40.566 1.00 64.81 387 ASP A CA 1
ATOM 3108 C C . ASP A 1 387 ? 36.174 -3.950 -40.877 1.00 64.81 387 ASP A C 1
ATOM 3110 O O . ASP A 1 387 ? 35.714 -4.778 -41.669 1.00 64.81 387 ASP A O 1
ATOM 3114 N N . THR A 1 388 ? 37.354 -4.144 -40.281 1.00 63.06 388 THR A N 1
ATOM 3115 C CA . THR A 1 388 ? 38.041 -5.440 -40.273 1.00 63.06 388 THR A CA 1
ATOM 3116 C C . THR A 1 388 ? 37.235 -6.442 -39.435 1.00 63.06 388 THR A C 1
ATOM 3118 O O . THR A 1 388 ? 36.562 -6.083 -38.463 1.00 63.06 388 THR A O 1
ATOM 3121 N N . VAL A 1 389 ? 37.230 -7.702 -39.892 1.00 53.66 389 VAL A N 1
ATOM 3122 C CA . VAL A 1 389 ? 36.442 -8.850 -39.392 1.00 53.66 389 VAL A CA 1
ATOM 3123 C C . VAL A 1 389 ? 36.304 -8.834 -37.858 1.00 53.66 389 VAL A C 1
ATOM 3125 O O . VAL A 1 389 ? 37.299 -8.591 -37.173 1.00 53.66 389 VAL A O 1
ATOM 3128 N N . PRO A 1 390 ? 35.105 -9.103 -37.295 1.00 49.22 390 PRO A N 1
ATOM 3129 C CA . PRO A 1 390 ? 34.811 -8.882 -35.881 1.00 49.22 390 PRO A CA 1
ATOM 3130 C C . PRO A 1 390 ? 35.648 -9.796 -34.975 1.00 49.22 390 PRO A C 1
ATOM 3132 O O . PRO A 1 390 ? 35.216 -10.880 -34.609 1.00 49.22 390 PRO A O 1
ATOM 3135 N N . HIS A 1 391 ? 36.818 -9.331 -34.538 1.00 46.47 391 HIS A N 1
ATOM 3136 C CA . HIS A 1 391 ? 37.629 -9.977 -33.492 1.00 46.47 391 HIS A CA 1
ATOM 3137 C C . HIS A 1 391 ? 37.032 -9.821 -32.078 1.00 46.47 391 HIS A C 1
ATOM 3139 O O . HIS A 1 391 ? 37.665 -10.131 -31.079 1.00 46.47 391 HIS A O 1
ATOM 3145 N N . TRP A 1 392 ? 35.794 -9.337 -31.973 1.00 50.59 392 TRP A N 1
ATOM 3146 C CA . TRP A 1 392 ? 35.157 -8.921 -30.720 1.00 50.59 392 TRP A CA 1
ATOM 3147 C C . TRP A 1 392 ? 34.593 -10.117 -29.940 1.00 50.59 392 TRP A C 1
ATOM 3149 O O . TRP A 1 392 ? 34.085 -9.971 -28.832 1.00 50.59 392 TRP A O 1
ATOM 3159 N N . LEU A 1 393 ? 34.635 -11.291 -30.570 1.00 38.84 393 LEU A N 1
ATOM 3160 C CA . LEU A 1 393 ? 34.163 -12.578 -30.082 1.00 38.84 393 LEU A CA 1
ATOM 3161 C C . LEU A 1 393 ? 35.291 -13.604 -30.260 1.00 38.84 393 LEU A C 1
ATOM 3163 O O . LEU A 1 393 ? 35.110 -14.611 -30.937 1.00 38.84 393 LEU A O 1
ATOM 3167 N N . ALA A 1 394 ? 36.475 -13.347 -29.703 1.00 35.16 394 ALA A N 1
ATOM 3168 C CA . ALA A 1 394 ? 37.362 -14.460 -29.387 1.00 35.16 394 ALA A CA 1
ATOM 3169 C C . ALA A 1 394 ? 36.766 -15.159 -28.149 1.00 35.16 394 ALA A C 1
ATOM 3171 O O . ALA A 1 394 ? 36.626 -14.503 -27.111 1.00 35.16 394 ALA A O 1
ATOM 3172 N N . PRO A 1 395 ? 36.342 -16.434 -28.229 1.00 37.56 395 PRO A N 1
ATOM 3173 C CA . PRO A 1 395 ? 36.012 -17.177 -27.026 1.00 37.56 395 PRO A CA 1
ATOM 3174 C C . PRO A 1 395 ? 37.287 -17.259 -26.186 1.00 37.56 395 PRO A C 1
ATOM 3176 O O . PRO A 1 395 ? 38.346 -17.629 -26.687 1.00 37.56 395 PRO A O 1
ATOM 3179 N N . VAL A 1 396 ? 37.204 -16.853 -24.922 1.00 42.03 396 VAL A N 1
ATOM 3180 C CA . VAL A 1 396 ? 38.286 -17.093 -23.968 1.00 42.03 396 VAL A CA 1
ATOM 3181 C C . VAL A 1 396 ? 38.408 -18.611 -23.834 1.00 42.03 396 VAL A C 1
ATOM 3183 O O . VAL A 1 396 ? 37.452 -19.253 -23.402 1.00 42.03 396 VAL A O 1
ATOM 3186 N N . ASP A 1 397 ? 39.540 -19.189 -24.243 1.00 39.78 397 ASP A N 1
ATOM 3187 C CA . ASP A 1 397 ? 39.824 -20.611 -24.039 1.00 39.78 397 ASP A CA 1
ATOM 3188 C C . ASP A 1 397 ? 39.905 -20.892 -22.531 1.00 39.78 397 ASP A C 1
ATOM 3190 O O . ASP A 1 397 ? 40.890 -20.601 -21.850 1.00 39.78 397 ASP A O 1
ATOM 3194 N N . ASP A 1 398 ? 38.815 -21.438 -22.001 1.00 43.72 398 ASP A N 1
ATOM 3195 C CA . ASP A 1 398 ? 38.534 -21.639 -20.579 1.00 43.72 398 ASP A CA 1
ATOM 3196 C C . ASP A 1 398 ? 39.271 -22.860 -19.994 1.00 43.72 398 ASP A C 1
ATOM 3198 O O . ASP A 1 398 ? 38.667 -23.761 -19.414 1.00 43.72 398 ASP A O 1
ATOM 3202 N N . ARG A 1 399 ? 40.594 -22.963 -20.203 1.00 44.00 399 ARG A N 1
ATOM 3203 C CA . ARG A 1 399 ? 41.373 -24.138 -19.752 1.00 44.00 399 ARG A CA 1
ATOM 3204 C C . ARG A 1 399 ? 42.419 -23.893 -18.670 1.00 44.00 399 ARG A C 1
ATOM 3206 O O . ARG A 1 399 ? 42.969 -24.877 -18.182 1.00 44.00 399 ARG A O 1
ATOM 3213 N N . THR A 1 400 ? 42.688 -22.662 -18.226 1.00 42.28 400 THR A N 1
ATOM 3214 C CA . THR A 1 400 ? 43.803 -22.445 -17.272 1.00 42.28 400 THR A CA 1
ATOM 3215 C C . THR A 1 400 ? 43.600 -21.412 -16.158 1.00 42.28 400 THR A C 1
ATOM 3217 O O . THR A 1 400 ? 44.591 -20.922 -15.626 1.00 42.28 400 THR A O 1
ATOM 3220 N N . SER A 1 401 ? 42.381 -21.092 -15.705 1.00 41.47 401 SER A N 1
ATOM 3221 C CA . SER A 1 401 ? 42.208 -20.580 -14.324 1.00 41.47 401 SER A CA 1
ATOM 3222 C C . SER A 1 401 ? 40.758 -20.602 -13.828 1.00 41.47 401 SER A C 1
ATOM 3224 O O . SER A 1 401 ? 39.823 -20.431 -14.598 1.00 41.47 401 SER A O 1
ATOM 3226 N N . LYS A 1 402 ? 40.587 -20.825 -12.513 1.00 39.19 402 LYS A N 1
ATOM 3227 C CA . LYS A 1 402 ? 39.300 -20.811 -11.789 1.00 39.19 402 LYS A CA 1
ATOM 3228 C C . LYS A 1 402 ? 38.461 -19.563 -12.133 1.00 39.19 402 LYS A C 1
ATOM 3230 O O . LYS A 1 402 ? 39.025 -18.467 -12.147 1.00 39.19 402 LYS A O 1
ATOM 3235 N N . PRO A 1 403 ? 37.128 -19.685 -12.289 1.00 36.81 403 PRO A N 1
ATOM 3236 C CA . PRO A 1 403 ? 36.281 -18.548 -12.623 1.00 36.81 403 PRO A CA 1
ATOM 3237 C C . PRO A 1 403 ? 36.153 -17.598 -11.416 1.00 36.81 403 PRO A C 1
ATOM 3239 O O . PRO A 1 403 ? 35.792 -18.043 -10.322 1.00 36.81 403 PRO A O 1
ATOM 3242 N N . PRO A 1 404 ? 36.423 -16.289 -11.565 1.00 39.03 404 PRO A N 1
ATOM 3243 C CA . PRO A 1 404 ? 36.041 -15.301 -10.565 1.00 39.03 404 PRO A CA 1
ATOM 3244 C C . PRO A 1 404 ? 34.522 -15.069 -10.596 1.00 39.03 404 PRO A C 1
ATOM 3246 O O . PRO A 1 404 ? 33.896 -15.030 -11.652 1.00 39.03 404 PRO A O 1
ATOM 3249 N N . ALA A 1 405 ? 33.929 -14.877 -9.417 1.00 39.53 405 ALA A N 1
ATOM 3250 C CA . ALA A 1 405 ? 32.486 -14.878 -9.149 1.00 39.53 405 ALA A CA 1
ATOM 3251 C C . ALA A 1 405 ? 31.649 -13.749 -9.798 1.00 39.53 405 ALA A C 1
ATOM 3253 O O . ALA A 1 405 ? 30.494 -13.556 -9.420 1.00 39.53 405 ALA A O 1
ATOM 3254 N N . ARG A 1 406 ? 32.187 -12.967 -10.741 1.00 36.25 406 ARG A N 1
ATOM 3255 C CA . ARG A 1 406 ? 31.459 -11.863 -11.383 1.00 36.25 406 ARG A CA 1
ATOM 3256 C C . ARG A 1 406 ? 31.913 -11.640 -12.823 1.00 36.25 406 ARG A C 1
ATOM 3258 O O . ARG A 1 406 ? 32.982 -11.089 -13.055 1.00 36.25 406 ARG A O 1
ATOM 3265 N N . GLY A 1 407 ? 31.010 -11.956 -13.750 1.00 35.72 407 GLY A N 1
ATOM 3266 C CA . GLY A 1 407 ? 30.962 -11.371 -15.089 1.00 35.72 407 GLY A CA 1
ATOM 3267 C C . GLY A 1 407 ? 31.838 -12.047 -16.143 1.00 35.72 407 GLY A C 1
ATOM 3268 O O . GLY A 1 407 ? 33.005 -12.353 -15.921 1.00 35.72 407 GLY A O 1
ATOM 3269 N N . LEU A 1 408 ? 31.259 -12.218 -17.333 1.00 30.23 408 LEU A N 1
ATOM 3270 C CA . LEU A 1 408 ? 32.004 -12.447 -18.568 1.00 30.23 408 LEU A CA 1
ATOM 3271 C C . LEU A 1 408 ? 33.049 -11.333 -18.734 1.00 30.23 408 LEU A C 1
ATOM 3273 O O . LEU A 1 408 ? 32.692 -10.156 -18.814 1.00 30.23 408 LEU A O 1
ATOM 3277 N N . ARG A 1 409 ? 34.335 -11.695 -18.814 1.00 31.06 409 ARG A N 1
ATOM 3278 C CA . ARG A 1 409 ? 35.376 -10.780 -19.297 1.00 31.06 409 ARG A CA 1
ATOM 3279 C C . ARG A 1 409 ? 35.187 -10.599 -20.800 1.00 31.06 409 ARG A C 1
ATOM 3281 O O . ARG A 1 409 ? 35.703 -11.375 -21.595 1.00 31.06 409 ARG A O 1
ATOM 3288 N N . LEU A 1 410 ? 34.442 -9.569 -21.182 1.00 33.06 410 LEU A N 1
ATOM 3289 C CA . LEU A 1 410 ? 34.550 -8.999 -22.519 1.00 33.06 410 LEU A CA 1
ATOM 3290 C C . LEU A 1 410 ? 35.755 -8.054 -22.500 1.00 33.06 410 LEU A C 1
ATOM 3292 O O . LEU A 1 410 ? 35.724 -7.032 -21.815 1.00 33.06 410 LEU A O 1
ATOM 3296 N N . LEU A 1 411 ? 36.818 -8.407 -23.224 1.00 29.42 411 LEU A N 1
ATOM 3297 C CA . LEU A 1 411 ? 37.875 -7.463 -23.587 1.00 29.42 411 LEU A CA 1
ATOM 3298 C C . LEU A 1 411 ? 37.257 -6.441 -24.548 1.00 29.42 411 LEU A C 1
ATOM 3300 O O . LEU A 1 411 ? 37.202 -6.640 -25.757 1.00 29.42 411 LEU A O 1
ATOM 3304 N N . LEU A 1 412 ? 36.715 -5.365 -23.983 1.00 41.09 412 LEU A N 1
ATOM 3305 C CA . LEU A 1 412 ? 36.337 -4.166 -24.722 1.00 41.09 412 LEU A CA 1
ATOM 3306 C C . LEU A 1 412 ? 37.583 -3.294 -24.887 1.00 41.09 412 LEU A C 1
ATOM 3308 O O . LEU A 1 412 ? 37.614 -2.162 -24.405 1.00 41.09 412 LEU A O 1
ATOM 3312 N N . ASP A 1 413 ? 38.607 -3.813 -25.561 1.00 36.16 413 ASP A N 1
ATOM 3313 C CA . ASP A 1 413 ? 39.619 -2.929 -26.123 1.00 36.16 413 ASP A CA 1
ATOM 3314 C C . ASP A 1 413 ? 38.916 -2.147 -27.227 1.00 36.16 413 ASP A C 1
ATOM 3316 O O . ASP A 1 413 ? 38.550 -2.685 -28.269 1.00 36.16 413 ASP A O 1
ATOM 3320 N N . ASN A 1 414 ? 38.603 -0.890 -26.922 1.00 44.12 414 ASN A N 1
ATOM 3321 C CA . ASN A 1 414 ? 38.017 0.062 -27.844 1.00 44.12 414 ASN A CA 1
ATOM 3322 C C . ASN A 1 414 ? 39.113 0.486 -28.833 1.00 44.12 414 ASN A C 1
ATOM 3324 O O . ASN A 1 414 ? 39.943 1.316 -28.459 1.00 44.12 414 ASN A O 1
ATOM 3328 N N . PRO A 1 415 ? 39.130 -0.002 -30.088 1.00 41.28 415 PRO A N 1
ATOM 3329 C CA . PRO A 1 415 ? 40.156 0.415 -31.039 1.00 41.28 415 PRO A CA 1
ATOM 3330 C C . PRO A 1 415 ? 39.962 1.873 -31.494 1.00 41.28 415 PRO A C 1
ATOM 3332 O O . PRO A 1 415 ? 40.754 2.372 -32.282 1.00 41.28 415 PRO A O 1
ATOM 3335 N N . PHE A 1 416 ? 38.907 2.553 -31.025 1.00 44.53 416 PHE A N 1
ATOM 3336 C CA . PHE A 1 416 ? 38.530 3.896 -31.455 1.00 44.53 416 PHE A CA 1
ATOM 3337 C C . PHE A 1 416 ? 38.818 4.990 -30.421 1.00 44.53 416 PHE A C 1
ATOM 3339 O O . PHE A 1 416 ? 38.613 6.155 -30.735 1.00 44.53 416 PHE A O 1
ATOM 3346 N N . GLY A 1 417 ? 39.233 4.667 -29.186 1.00 43.62 417 GLY A N 1
ATOM 3347 C CA . GLY A 1 417 ? 39.483 5.682 -28.142 1.00 43.62 417 GLY A CA 1
ATOM 3348 C C . GLY A 1 417 ? 38.283 6.592 -27.802 1.00 43.62 417 GLY A C 1
ATOM 3349 O O . GLY A 1 417 ? 38.446 7.586 -27.093 1.00 43.62 417 GLY A O 1
ATOM 3350 N N . LEU A 1 418 ? 37.088 6.257 -28.306 1.00 41.03 418 LEU A N 1
ATOM 3351 C CA . LEU A 1 418 ? 35.843 7.011 -28.160 1.00 41.03 418 LEU A CA 1
ATOM 3352 C C . LEU A 1 418 ? 35.161 6.848 -26.813 1.00 41.03 418 LEU A C 1
ATOM 3354 O O . LEU A 1 418 ? 35.225 5.786 -26.158 1.00 41.03 418 LEU A O 1
#

Secondary structure (DSSP, 8-state):
-----------------HHHHHHHHSTT-S--EE-GGGT--HHHHHHSB-TTTTB-HHHHHHH----B-TT------EEEE-S------------------------------------------------EEEE-S-TTEEEETTEEEE-SSHHHHHHHHH--GGGSTTT-SSPPPPGGGS-EEEPTT-GGG-TTS----BGGGGB-HHHHHHTTT-GGG--B-EEEEEEEETTEEEEESSHHHHHHHHH-GGGTTT----SS-PPP-----GGGS-HHHHHHHHTHHHHHHHHHHHHHH----TTS-HHHHHHHHHHHHHHHT-TTS-HHHHHHHHHHHHHHHHHHHHHHHHHHHS-SS---GGGS-HHHHHHHHHHHHGGG------GGG----TTSSPPPSS--------TT--

Organism: NCBI:txid27848

pLDDT: mean 70.72, std 23.95, range [21.38, 97.25]

Radius of gyration: 41.18 Å; chains: 1; bounding box: 75×66×126 Å

Sequence (418 aa):
MFNCLSDSKYGIKTIFNLEQLLGFGIALLDQAASIAELGIEEWQFNQHAGEYANYCPVSLQELGEFADTVREPKHEFFITVGENNFTSERVSGEFNMSNKEENDRPTDNEPVNENDGAQDALNDQLPDTDFIRIPTTMRFAAEYHGRYYRMAGPEELAKFLADPTPYLPPLASNSLPKESELPERIPANSTLLSRDAFPTQIVLRGYCPVCFLEGHQRYEALKLGVREYLASYVNEVYTFCSNDCLLKFLRKPHLYKDLKLPTKLPPIPSAISVQTLPLPGFLEQTVSIALRQALSAVGQERPKYPFLKAKRSALIYMGLHLKAYNPRSPECEKGKYRQKLSDYADTCRLPKWLLRSMPLKYKSEKERSIDLTARLEQFLSLQEFVDTVPHWLAPVDDRTSKPPARGLRLLLDNPFGL